Protein AF-A0A1Y4SXM2-F1 (afdb_monomer_lite)

Radius of gyration: 32.48 Å; chains: 1; bounding box: 96×64×82 Å

Sequence (480 aa):
MQIRKWLALLVSAALALSLLAGCGGGKALSQVILDLLDGQYANVAVEIDPDLEADLRQAVHEGETEEEIRAALEKILGSGVSFRLIGDGQQGDSAWNLILYPGNDPAAAARSAFTEWNKVFGSLPRDGQYSAGLAMLETENGYAILVQATVEQPGSRDDGPDDLVVKGTGFTYNVTKKTITVELDSKGMQELFFSNPDTKVEAARNNGFEDIIITLKTGTYSVNDTFKMPFKGTLQGESGATITLTGGSGLFAQIADDGTVENLNITVADTISNGSDSGKAGAVAGVNNGTISGCTVTIDTSGSVSATGDKRAGGIAGWNKTNTIEGTCTVTDVFIEAGASLNNATIHAGGIVGTNESGSVSGTCTVSNCKINAQSTGYGVAYVGGIAGFNYKGSVSGGKVEDGTTVSATCGADGIASAGGIVGYNSSLEGVDDSSIDNDTCTITATDGEPTKASDEIGGEGGDPGSGAFAGTKIGYQAR

pLDDT: mean 82.78, std 16.79, range [29.11, 98.56]

Foldseek 3Di:
DPPVVVVVVVVVVVVVVVVVPPPDPDDDLLVVLCVVPPPPAPQEAEDADVVVQVQLVVLVVQDPDPVSSVVSSCVVVNDFDDLQCQLVDAAFTKYKDKDDDFDDPSVVSSVVVCVVVCNRSVQHANQWHKYKYWYWDADPGGIIIMIMMGTNHHHDPPDDRDFPWDDWDQWIARPVQLEIERHADQCSLVQLQPNPTDPVCVVCLVVLNAAHEYEYEQYEYEYEEEREDAHQYEYEYDANYEYEYAEYQANYQHHALNYEYEQYEYEDAAEREDADQEFAHEHHYSEYNYEYENYEYEYDPHYAYEYEHLFATEHHYREYAAEEHEAEYEAELYEIEYEYADAARETAKEHHYREYHNYEYYHQYEYELYEIEYEEEHAYEWAWEPHYREYHQYEYENYEYEANYEIEFEYEAFHETAWEPHYREYEHPYDHYHYDYPPPHYHTWWDHPDTDDEDADEQEEEDDPGGDTAHYHHYRHYYD

Structure (mmCIF, N/CA/C/O backbone):
data_AF-A0A1Y4SXM2-F1
#
_entry.id   AF-A0A1Y4SXM2-F1
#
loop_
_atom_site.group_PDB
_atom_site.id
_atom_site.type_symbol
_atom_site.label_atom_id
_atom_site.label_alt_id
_atom_site.label_comp_id
_atom_site.label_asym_id
_atom_site.label_entity_id
_atom_site.label_seq_id
_atom_site.pdbx_PDB_ins_code
_atom_site.Cartn_x
_atom_site.Cartn_y
_atom_site.Cartn_z
_atom_site.occupancy
_atom_site.B_iso_or_equiv
_atom_site.auth_seq_id
_atom_site.auth_comp_id
_atom_site.auth_asym_id
_atom_site.auth_atom_id
_atom_site.pdbx_PDB_model_num
ATOM 1 N N . MET A 1 1 ? -63.900 48.560 42.996 1.00 44.72 1 MET A N 1
ATOM 2 C CA . MET A 1 1 ? -63.167 47.363 43.475 1.00 44.72 1 MET A CA 1
ATOM 3 C C . MET A 1 1 ? -63.408 46.116 42.596 1.00 44.72 1 MET A C 1
ATOM 5 O O . MET A 1 1 ? -63.382 45.010 43.113 1.00 44.72 1 MET A O 1
ATOM 9 N N . GLN A 1 2 ? -63.587 46.243 41.269 1.00 44.50 2 GLN A N 1
ATOM 10 C CA . GLN A 1 2 ? -63.871 45.078 40.398 1.00 44.50 2 GLN A CA 1
ATOM 11 C C . GLN A 1 2 ? -63.142 45.052 39.039 1.00 44.50 2 GLN A C 1
ATOM 13 O O . GLN A 1 2 ? -63.296 44.089 38.303 1.00 44.50 2 GLN A O 1
ATOM 18 N N . ILE A 1 3 ? -62.276 46.025 38.730 1.00 42.53 3 ILE A N 1
ATOM 19 C CA . ILE A 1 3 ? -61.480 46.015 37.480 1.00 42.53 3 ILE A CA 1
ATOM 20 C C . ILE A 1 3 ? -60.068 45.425 37.690 1.00 42.53 3 ILE A C 1
ATOM 22 O O . ILE A 1 3 ? -59.431 44.972 36.748 1.00 42.53 3 ILE A O 1
ATOM 26 N N . ARG A 1 4 ? -59.592 45.304 38.940 1.00 34.91 4 ARG A N 1
ATOM 27 C CA . ARG A 1 4 ? -58.258 44.744 39.249 1.00 34.91 4 ARG A CA 1
ATOM 28 C C . ARG A 1 4 ? -58.192 43.213 39.352 1.00 34.91 4 ARG A C 1
ATOM 30 O O . ARG A 1 4 ? -57.096 42.680 39.431 1.00 34.91 4 ARG A O 1
ATOM 37 N N . LYS A 1 5 ? -59.326 42.501 39.337 1.00 35.75 5 LYS A N 1
ATOM 38 C CA . LYS A 1 5 ? -59.340 41.024 39.401 1.00 35.75 5 LYS A CA 1
ATOM 39 C C . LYS A 1 5 ? -59.391 40.337 38.031 1.00 35.75 5 LYS A C 1
ATOM 41 O O . LYS A 1 5 ? -59.065 39.163 37.953 1.00 35.75 5 LYS A O 1
ATOM 46 N N . TRP A 1 6 ? -59.716 41.064 36.960 1.00 36.94 6 TRP A N 1
ATOM 47 C CA . TRP A 1 6 ? -59.786 40.494 35.608 1.00 36.94 6 TRP A CA 1
ATOM 48 C C . TRP A 1 6 ? -58.478 40.621 34.812 1.00 36.94 6 TRP A C 1
ATOM 50 O O . TRP A 1 6 ? -58.208 39.771 33.971 1.00 36.94 6 TRP A O 1
ATOM 60 N N . LEU A 1 7 ? -57.607 41.591 35.129 1.00 34.50 7 LEU A N 1
ATOM 61 C CA . LEU A 1 7 ? -56.276 41.675 34.502 1.00 34.50 7 LEU A CA 1
ATOM 62 C C . LEU A 1 7 ? -55.282 40.627 35.034 1.00 34.50 7 LEU A C 1
ATOM 64 O O . LEU A 1 7 ? -54.403 40.201 34.295 1.00 34.50 7 LEU A O 1
ATOM 68 N N . ALA A 1 8 ? -55.433 40.171 36.281 1.00 36.91 8 ALA A N 1
ATOM 69 C CA . ALA A 1 8 ? -54.560 39.141 36.851 1.00 36.91 8 ALA A CA 1
ATOM 70 C C . ALA A 1 8 ? -54.840 37.740 36.272 1.00 36.91 8 ALA A C 1
ATOM 72 O O . ALA A 1 8 ? -53.922 36.941 36.142 1.00 36.91 8 ALA A O 1
ATOM 73 N N . LEU A 1 9 ? -56.082 37.457 35.857 1.00 34.88 9 LEU A N 1
ATOM 74 C CA . LEU A 1 9 ? -56.449 36.147 35.310 1.00 34.88 9 LEU A CA 1
ATOM 75 C C . LEU A 1 9 ? -55.981 35.956 33.851 1.00 34.88 9 LEU A C 1
ATOM 77 O O . LEU A 1 9 ? -55.657 34.842 33.452 1.00 34.88 9 LEU A O 1
ATOM 81 N N . LEU A 1 10 ? -55.892 37.038 33.064 1.00 36.91 10 LEU A N 1
ATOM 82 C CA . LEU A 1 10 ? -55.410 36.985 31.675 1.00 36.91 10 LEU A CA 1
ATOM 83 C C . LEU A 1 10 ? -53.876 36.924 31.569 1.00 36.91 10 LEU A C 1
ATOM 85 O O . LEU A 1 10 ? -53.361 36.325 30.630 1.00 36.91 10 LEU A O 1
ATOM 89 N N . VAL A 1 11 ? -53.143 37.459 32.553 1.00 35.78 11 VAL A N 1
ATOM 90 C CA . VAL A 1 11 ? -51.671 37.350 32.605 1.00 35.78 11 VAL A CA 1
ATOM 91 C C . VAL A 1 11 ? -51.225 35.961 33.085 1.00 35.78 11 VAL A C 1
ATOM 93 O O . VAL A 1 11 ? -50.228 35.443 32.594 1.00 35.78 11 VAL A O 1
ATOM 96 N N . SER A 1 12 ? -52.001 35.289 33.943 1.00 35.66 12 SER A N 1
ATOM 97 C CA . SER A 1 12 ? -51.715 33.902 34.345 1.00 35.66 12 SER A CA 1
ATOM 98 C C . SER A 1 12 ? -52.057 32.868 33.264 1.00 35.66 12 SER A C 1
ATOM 100 O O . SER A 1 12 ? -51.370 31.856 33.166 1.00 35.66 12 SER A O 1
ATOM 102 N N . ALA A 1 13 ? -53.053 33.126 32.409 1.00 31.81 13 ALA A N 1
ATOM 103 C CA . ALA A 1 13 ? -53.347 32.250 31.271 1.00 31.81 13 ALA A CA 1
ATOM 104 C C . ALA A 1 13 ? -52.311 32.391 30.138 1.00 31.81 13 ALA A C 1
ATOM 106 O O . ALA A 1 13 ? -51.971 31.397 29.506 1.00 31.81 13 ALA A O 1
ATOM 107 N N . ALA A 1 14 ? -51.751 33.587 29.919 1.00 32.44 14 ALA A N 1
ATOM 108 C CA . ALA A 1 14 ? -50.679 33.787 28.941 1.00 32.44 14 ALA A CA 1
ATOM 109 C C . ALA A 1 14 ? -49.334 33.186 29.397 1.00 32.44 14 ALA A C 1
ATOM 111 O O . ALA A 1 14 ? -48.634 32.614 28.568 1.00 32.44 14 ALA A O 1
ATOM 112 N N . LEU A 1 15 ? -49.008 33.228 30.700 1.00 32.16 15 LEU A N 1
ATOM 113 C CA . LEU A 1 15 ? -47.792 32.589 31.229 1.00 32.16 15 LEU A CA 1
ATOM 114 C C . LEU A 1 15 ? -47.892 31.052 31.288 1.00 32.16 15 LEU A C 1
ATOM 116 O O . LEU A 1 15 ? -46.894 30.362 31.101 1.00 32.16 15 LEU A O 1
ATOM 120 N N . ALA A 1 16 ? -49.095 30.505 31.498 1.00 33.53 16 ALA A N 1
ATOM 121 C CA . ALA A 1 16 ? -49.326 29.058 31.457 1.00 33.53 16 ALA A CA 1
ATOM 122 C C . ALA A 1 16 ? -49.351 28.493 30.020 1.00 33.53 16 ALA A C 1
ATOM 124 O O . ALA A 1 16 ? -49.068 27.316 29.823 1.00 33.53 16 ALA A O 1
ATOM 125 N N . LEU A 1 17 ? -49.636 29.327 29.011 1.00 29.11 17 LEU A N 1
ATOM 126 C CA . LEU A 1 17 ? -49.551 28.956 27.591 1.00 29.11 17 LEU A CA 1
ATOM 127 C C . LEU A 1 17 ? -48.173 29.239 26.967 1.00 29.11 17 LEU A C 1
ATOM 129 O O . LEU A 1 17 ? -47.834 28.600 25.975 1.00 29.11 17 LEU A O 1
ATOM 133 N N . SER A 1 18 ? -47.340 30.110 27.554 1.00 34.72 18 SER A N 1
ATOM 134 C CA . SER A 1 18 ? -45.948 30.308 27.113 1.00 34.72 18 SER A CA 1
ATOM 135 C C . SER A 1 18 ? -44.967 29.255 27.645 1.00 34.72 18 SER A C 1
ATOM 137 O O . SER A 1 18 ? -43.877 29.132 27.102 1.00 34.72 18 SER A O 1
ATOM 139 N N . LEU A 1 19 ? -45.349 28.468 28.659 1.00 33.38 19 LEU A N 1
ATOM 140 C CA . LEU A 1 19 ? -44.590 27.292 29.126 1.00 33.38 19 LEU A CA 1
ATOM 141 C C . LEU A 1 19 ? -44.897 26.008 28.328 1.00 33.38 19 LEU A C 1
ATOM 143 O O . LEU A 1 19 ? -44.189 25.019 28.467 1.00 33.38 19 LEU A O 1
ATOM 147 N N . LEU A 1 20 ? -45.916 26.029 27.460 1.00 34.56 20 LEU A N 1
ATOM 148 C CA . LEU A 1 20 ? -46.309 24.912 26.582 1.00 34.56 20 LEU A CA 1
ATOM 149 C C . LEU A 1 20 ? -46.083 25.202 25.087 1.00 34.56 20 LEU A C 1
ATOM 151 O O . LEU A 1 20 ? -46.455 24.402 24.233 1.00 34.56 20 LEU A O 1
ATOM 155 N N . ALA A 1 21 ? -45.438 26.325 24.766 1.00 39.16 21 ALA A N 1
ATOM 156 C CA . ALA A 1 21 ? -45.078 26.714 23.406 1.00 39.16 21 ALA A CA 1
ATOM 157 C C . ALA A 1 21 ? -43.585 27.069 23.310 1.00 39.16 21 ALA A C 1
ATOM 159 O O . ALA A 1 21 ? -43.210 28.151 22.865 1.00 39.16 21 ALA A O 1
ATOM 160 N N . GLY A 1 22 ? -42.721 26.124 23.690 1.00 31.28 22 GLY A N 1
ATOM 161 C CA . GLY A 1 22 ? -41.358 26.046 23.163 1.00 31.28 22 GLY A CA 1
ATOM 162 C C . GLY A 1 22 ? -41.405 25.586 21.705 1.00 31.28 22 GLY A C 1
ATOM 163 O O . GLY A 1 22 ? -41.126 24.434 21.392 1.00 31.28 22 GLY A O 1
ATOM 164 N N . CYS A 1 23 ? -41.842 26.472 20.807 1.00 35.12 23 CYS A N 1
ATOM 165 C CA . CYS A 1 23 ? -41.799 26.258 19.366 1.00 35.12 23 CYS A CA 1
ATOM 166 C C . CYS A 1 23 ? -40.348 26.274 18.872 1.00 35.12 23 CYS A C 1
ATOM 168 O O . CYS A 1 23 ? -39.791 27.320 18.558 1.00 35.12 23 CYS A O 1
ATOM 170 N N . GLY A 1 24 ? -39.783 25.084 18.729 1.00 32.38 24 GLY A N 1
ATOM 171 C CA . GLY A 1 24 ? -38.658 24.781 17.859 1.00 32.38 24 GLY A CA 1
ATOM 172 C C . GLY A 1 24 ? -38.666 23.276 17.661 1.00 32.38 24 GLY A C 1
ATOM 173 O O . GLY A 1 24 ? -38.342 22.553 18.589 1.00 32.38 24 GLY A O 1
ATOM 174 N N . GLY A 1 25 ? -39.121 22.799 16.501 1.00 32.56 25 GLY A N 1
ATOM 175 C CA . GLY A 1 25 ? -39.310 21.376 16.184 1.00 32.56 25 GLY A CA 1
ATOM 176 C C . GLY A 1 25 ? -38.013 20.568 16.050 1.00 32.56 25 GLY A C 1
ATOM 177 O O . GLY A 1 25 ? -37.852 19.841 15.075 1.00 32.56 25 GLY A O 1
ATOM 178 N N . GLY A 1 26 ? -37.089 20.712 16.998 1.00 40.59 26 GLY A N 1
ATOM 179 C CA . GLY A 1 26 ? -35.996 19.785 17.255 1.00 40.59 26 GLY A CA 1
ATOM 180 C C . GLY A 1 26 ? -36.387 18.876 18.416 1.00 40.59 26 GLY A C 1
ATOM 181 O O . GLY A 1 26 ? -37.069 19.308 19.343 1.00 40.59 26 GLY A O 1
ATOM 182 N N . LYS A 1 27 ? -35.994 17.601 18.361 1.00 52.94 27 LYS A N 1
ATOM 183 C CA . LYS A 1 27 ? -36.105 16.697 19.513 1.00 52.94 27 LYS A CA 1
ATOM 184 C C . LYS A 1 27 ? -35.498 17.374 20.752 1.00 52.94 27 LYS A C 1
ATOM 186 O O . LYS A 1 27 ? -34.491 18.071 20.618 1.00 52.94 27 LYS A O 1
ATOM 191 N N . ALA A 1 28 ? -36.095 17.171 21.931 1.00 64.06 28 ALA A N 1
ATOM 192 C CA . ALA A 1 28 ? -35.479 17.601 23.185 1.00 64.06 28 ALA A CA 1
ATOM 193 C C . ALA A 1 28 ? -34.039 17.072 23.227 1.00 64.06 28 ALA A C 1
ATOM 195 O O . ALA A 1 28 ? -33.775 15.954 22.806 1.00 64.06 28 ALA A O 1
ATOM 196 N N . LEU A 1 29 ? -33.082 17.878 23.658 1.00 62.16 29 LEU A N 1
ATOM 197 C CA . LEU A 1 29 ? -31.671 17.523 23.538 1.00 62.16 29 LEU A CA 1
ATOM 198 C C . LEU A 1 29 ? -31.281 16.278 24.349 1.00 62.16 29 LEU A C 1
ATOM 200 O O . LEU A 1 29 ? -30.456 15.479 23.913 1.00 62.16 29 LEU A O 1
ATOM 204 N N . SER A 1 30 ? -31.944 16.080 25.484 1.00 62.81 30 SER A N 1
ATOM 205 C CA . SER A 1 30 ? -31.915 14.841 26.256 1.00 62.81 30 SER A CA 1
ATOM 206 C C . SER A 1 30 ? -32.311 13.630 25.398 1.00 62.81 30 SER A C 1
ATOM 208 O O . SER A 1 30 ? -31.645 12.602 25.448 1.00 62.81 30 SER A O 1
ATOM 210 N N . GLN A 1 31 ? -33.285 13.782 24.497 1.00 67.62 31 GLN A N 1
ATOM 211 C CA . GLN A 1 31 ? -33.661 12.761 23.517 1.00 67.62 31 GLN A CA 1
ATOM 212 C C . GLN A 1 31 ? -32.542 12.458 22.509 1.00 67.62 31 GLN A C 1
ATOM 214 O O . GLN A 1 31 ? -32.462 11.337 22.037 1.00 67.62 31 GLN A O 1
ATOM 219 N N . VAL A 1 32 ? -31.664 13.412 22.175 1.00 67.44 32 VAL A N 1
ATOM 220 C CA . VAL A 1 32 ? -30.507 13.146 21.293 1.00 67.44 32 VAL A CA 1
ATOM 221 C C . VAL A 1 32 ? -29.488 12.252 21.996 1.00 67.44 32 VAL A C 1
ATOM 223 O O . VAL A 1 32 ? -28.950 11.341 21.379 1.00 67.44 32 VAL A O 1
ATOM 226 N N . ILE A 1 33 ? -29.231 12.495 23.283 1.00 68.19 33 ILE A N 1
ATOM 227 C CA . ILE A 1 33 ? -28.362 11.638 24.101 1.00 68.19 33 ILE A CA 1
ATOM 228 C C . ILE A 1 33 ? -29.003 10.259 24.286 1.00 68.19 33 ILE A C 1
ATOM 230 O O . ILE A 1 33 ? -28.322 9.248 24.132 1.00 68.19 33 ILE A O 1
ATOM 234 N N . LEU A 1 34 ? -30.310 10.221 24.559 1.00 73.06 34 LEU A N 1
ATOM 235 C CA . LEU A 1 34 ? -31.063 8.979 24.673 1.00 73.06 34 LEU A CA 1
ATOM 236 C C . LEU A 1 34 ? -31.009 8.185 23.366 1.00 73.06 34 LEU A C 1
ATOM 238 O O . LEU A 1 34 ? -30.629 7.031 23.403 1.00 73.06 34 LEU A O 1
ATOM 242 N N . ASP A 1 35 ? -31.260 8.798 22.209 1.00 72.94 35 ASP A N 1
ATOM 243 C CA . ASP A 1 35 ? -31.181 8.127 20.904 1.00 72.94 35 ASP A CA 1
ATOM 244 C C . ASP A 1 35 ? -29.766 7.581 20.589 1.00 72.94 35 ASP A C 1
ATOM 246 O O . ASP A 1 35 ? -29.628 6.667 19.779 1.00 72.94 35 ASP A O 1
ATOM 250 N N . LEU A 1 36 ? -28.706 8.146 21.187 1.00 67.50 36 LEU A N 1
ATOM 251 C CA . LEU A 1 36 ? -27.325 7.663 21.035 1.00 67.50 36 LEU A CA 1
ATOM 252 C C . LEU A 1 36 ? -26.998 6.474 21.951 1.00 67.50 36 LEU A C 1
ATOM 254 O O . LEU A 1 36 ? -26.123 5.676 21.613 1.00 67.50 36 LEU A O 1
ATOM 258 N N . LEU A 1 37 ? -27.642 6.386 23.117 1.00 69.94 37 LEU A N 1
ATOM 259 C CA . LEU A 1 37 ? -27.385 5.359 24.134 1.00 69.94 37 LEU A CA 1
ATOM 260 C C . LEU A 1 37 ? -28.415 4.223 24.113 1.00 69.94 37 LEU A C 1
ATOM 262 O O . LEU A 1 37 ? -28.087 3.093 24.475 1.00 69.94 37 LEU A O 1
ATOM 266 N N . ASP A 1 38 ? -29.644 4.510 23.697 1.00 72.69 38 ASP A N 1
ATOM 267 C CA . ASP A 1 38 ? -30.746 3.560 23.657 1.00 72.69 38 ASP A CA 1
ATOM 268 C C . ASP A 1 38 ? -30.446 2.436 22.660 1.00 72.69 38 ASP A C 1
ATOM 270 O O . ASP A 1 38 ? -30.023 2.658 21.523 1.00 72.69 38 ASP A O 1
ATOM 274 N N . GLY A 1 39 ? -30.595 1.196 23.121 1.00 67.00 39 GLY A N 1
ATOM 275 C CA . GLY A 1 39 ? -30.244 -0.006 22.365 1.00 67.00 39 GLY A CA 1
ATOM 276 C C . GLY A 1 39 ? -28.745 -0.212 22.092 1.00 67.00 39 GLY A C 1
ATOM 277 O O . GLY A 1 39 ? -28.385 -1.229 21.496 1.00 67.00 39 GLY A O 1
ATOM 278 N N . GLN A 1 40 ? -27.859 0.694 22.530 1.00 73.44 40 GLN A N 1
ATOM 279 C CA . GLN A 1 40 ? -26.410 0.567 22.331 1.00 73.44 40 GLN A CA 1
ATOM 280 C C . GLN A 1 40 ? -25.800 -0.524 23.227 1.00 73.44 40 GLN A C 1
ATOM 282 O O . GLN A 1 40 ? -24.853 -1.198 22.813 1.00 73.44 40 GLN A O 1
ATOM 287 N N . TYR A 1 41 ? -26.358 -0.732 24.425 1.00 79.25 41 TYR A N 1
ATOM 288 C CA . TYR A 1 41 ? -25.928 -1.765 25.370 1.00 79.25 41 TYR A CA 1
ATOM 289 C C . TYR A 1 41 ? -27.122 -2.627 25.780 1.00 79.25 41 TYR A C 1
ATOM 291 O O . TYR A 1 41 ? -28.121 -2.124 26.282 1.00 79.25 41 TYR A O 1
ATOM 299 N N . ALA A 1 42 ? -27.020 -3.943 25.585 1.00 78.38 42 ALA A N 1
ATOM 300 C CA . ALA A 1 42 ? -28.123 -4.869 25.864 1.00 78.38 42 ALA A CA 1
ATOM 301 C C . ALA A 1 42 ? -28.471 -4.985 27.363 1.00 78.38 42 ALA A C 1
ATOM 303 O O . ALA A 1 42 ? -29.556 -5.444 27.706 1.00 78.38 42 ALA A O 1
ATOM 304 N N . ASN A 1 43 ? -27.540 -4.598 28.235 1.00 84.81 43 ASN A N 1
ATOM 305 C CA . ASN A 1 43 ? -27.606 -4.704 29.690 1.00 84.81 43 ASN A CA 1
ATOM 306 C C . ASN A 1 43 ? -27.818 -3.356 30.404 1.00 84.81 43 ASN A C 1
ATOM 308 O O . ASN A 1 43 ? -27.822 -3.332 31.634 1.00 84.81 43 ASN A O 1
ATOM 312 N N . VAL A 1 44 ? -27.987 -2.249 29.668 1.00 89.25 44 VAL A N 1
ATOM 313 C CA . VAL A 1 44 ? -28.213 -0.915 30.246 1.00 89.25 44 VAL A CA 1
ATOM 314 C C . VAL A 1 44 ? -29.522 -0.343 29.717 1.00 89.25 44 VAL A C 1
ATOM 316 O O . VAL A 1 44 ? -29.650 -0.080 28.523 1.00 89.25 44 VAL A O 1
ATOM 319 N N . ALA A 1 45 ? -30.488 -0.130 30.606 1.00 89.69 45 ALA A N 1
ATOM 320 C CA . ALA A 1 45 ? -31.709 0.602 30.296 1.00 89.69 45 ALA A CA 1
ATOM 321 C C . ALA A 1 45 ? -31.481 2.090 30.571 1.00 89.69 45 ALA A C 1
ATOM 323 O O . ALA A 1 45 ? -31.163 2.464 31.698 1.00 89.69 45 ALA A O 1
ATOM 324 N N . VAL A 1 46 ? -31.619 2.931 29.548 1.00 88.31 46 VAL A N 1
ATOM 325 C CA . VAL A 1 46 ? -31.382 4.375 29.657 1.00 88.31 46 VAL A CA 1
ATOM 326 C C . VAL A 1 46 ? -32.700 5.116 29.486 1.00 88.31 46 VAL A C 1
ATOM 328 O O . VAL A 1 46 ? -33.455 4.819 28.563 1.00 88.31 46 VAL A O 1
ATOM 331 N N . GLU A 1 47 ? -32.970 6.092 30.348 1.00 89.81 47 GLU A N 1
ATOM 332 C CA . GLU A 1 47 ? -34.157 6.939 30.253 1.00 89.81 47 GLU A CA 1
ATOM 333 C C . GLU A 1 47 ? -33.878 8.389 30.657 1.00 89.81 47 GLU A C 1
ATOM 335 O O . GLU A 1 47 ? -32.875 8.702 31.300 1.00 89.81 47 GLU A O 1
ATOM 340 N N . ILE A 1 48 ? -34.765 9.298 30.245 1.00 88.75 48 ILE A N 1
ATOM 341 C CA . ILE A 1 48 ? -34.744 10.677 30.740 1.00 88.75 48 ILE A CA 1
ATOM 342 C C . ILE A 1 48 ? -35.457 10.707 32.081 1.00 88.75 48 ILE A C 1
ATOM 344 O O . ILE A 1 48 ? -36.616 10.304 32.157 1.00 88.75 48 ILE A O 1
ATOM 348 N N . ASP A 1 49 ? -34.774 11.225 33.098 1.00 90.62 49 ASP A N 1
ATOM 349 C CA . ASP A 1 49 ? -35.251 11.251 34.476 1.00 90.62 49 ASP A CA 1
ATOM 350 C C . ASP A 1 49 ? -35.573 12.700 34.903 1.00 90.62 49 ASP A C 1
ATOM 352 O O . ASP A 1 49 ? -34.662 13.511 35.114 1.00 90.62 49 ASP A O 1
ATOM 356 N N . PRO A 1 50 ? -36.868 13.065 35.007 1.00 88.81 50 PRO A N 1
ATOM 357 C CA . PRO A 1 50 ? -37.288 14.401 35.423 1.00 88.81 50 PRO A CA 1
ATOM 358 C C . PRO A 1 50 ? -36.914 14.750 36.867 1.00 88.81 50 PRO A C 1
ATOM 360 O O . PRO A 1 50 ? -36.717 15.930 37.165 1.00 88.81 50 PRO A O 1
ATOM 363 N N . ASP A 1 51 ? -36.831 13.756 37.753 1.00 92.94 51 ASP A N 1
ATOM 364 C CA . ASP A 1 51 ? -36.471 13.975 39.153 1.00 92.94 51 ASP A CA 1
ATOM 365 C C . ASP A 1 51 ? -34.968 14.279 39.244 1.00 92.94 51 ASP A C 1
ATOM 367 O O . ASP A 1 51 ? -34.569 15.260 39.874 1.00 92.94 51 ASP A O 1
ATOM 371 N N . LEU A 1 52 ? -34.145 13.559 38.473 1.00 93.56 52 LEU A N 1
ATOM 372 C CA . LEU A 1 52 ? -32.717 13.857 38.334 1.00 93.56 52 LEU A CA 1
ATOM 373 C C . LEU A 1 52 ? -32.459 15.246 37.718 1.00 93.56 52 LEU A C 1
ATOM 375 O O . LEU A 1 52 ? -31.495 15.928 38.076 1.00 93.56 52 LEU A O 1
ATOM 379 N N . GLU A 1 53 ? -33.315 15.705 36.798 1.00 93.19 53 GLU A N 1
ATOM 380 C CA . GLU A 1 53 ? -33.234 17.071 36.265 1.00 93.19 53 GLU A CA 1
ATOM 381 C C . GLU A 1 53 ? -33.578 18.123 37.325 1.00 93.19 53 GLU A C 1
ATOM 383 O O . GLU A 1 53 ? -32.932 19.176 37.380 1.00 93.19 53 GLU A O 1
ATOM 388 N N . ALA A 1 54 ? -34.564 17.853 38.183 1.00 92.62 54 ALA A N 1
ATOM 389 C CA . ALA A 1 54 ? -34.895 18.729 39.301 1.00 92.62 54 ALA A CA 1
ATOM 390 C C . ALA A 1 54 ? -33.724 18.836 40.292 1.00 92.62 54 ALA A C 1
ATOM 392 O O . ALA A 1 54 ? -33.372 19.950 40.694 1.00 92.62 54 ALA A O 1
ATOM 393 N N . ASP A 1 55 ? -33.069 17.716 40.595 1.00 94.88 55 ASP A N 1
ATOM 394 C CA . ASP A 1 55 ? -31.889 17.659 41.460 1.00 94.88 55 ASP A CA 1
ATOM 395 C C . ASP A 1 55 ? -30.698 18.416 40.858 1.00 94.88 55 ASP A C 1
ATOM 397 O O . ASP A 1 55 ? -30.060 19.230 41.533 1.00 94.88 55 ASP A O 1
ATOM 401 N N . LEU A 1 56 ? -30.437 18.235 39.558 1.00 94.38 56 LEU A N 1
ATOM 402 C CA . LEU A 1 56 ? -29.403 18.986 38.842 1.00 94.38 56 LEU A CA 1
ATOM 403 C C . LEU A 1 56 ? -29.683 20.491 38.862 1.00 94.38 56 LEU A C 1
ATOM 405 O O . LEU A 1 56 ? -28.783 21.297 39.100 1.00 94.38 56 LEU A O 1
ATOM 409 N N . ARG A 1 57 ? -30.938 20.883 38.635 1.00 94.69 57 ARG A N 1
ATOM 410 C CA . ARG A 1 57 ? -31.363 22.285 38.677 1.00 94.69 57 ARG A CA 1
ATOM 411 C C . ARG A 1 57 ? -31.190 22.887 40.063 1.00 94.69 57 ARG A C 1
ATOM 413 O O . ARG A 1 57 ? -30.767 24.038 40.160 1.00 94.69 57 ARG A O 1
ATOM 420 N N . GLN A 1 58 ? -31.487 22.130 41.115 1.00 93.94 58 GLN A N 1
ATOM 421 C CA . GLN A 1 58 ? -31.240 22.563 42.482 1.00 93.94 58 GLN A CA 1
ATOM 422 C C . GLN A 1 58 ? -29.738 22.732 42.746 1.00 93.94 58 GLN A C 1
ATOM 424 O O . GLN A 1 58 ? -29.333 23.776 43.250 1.00 93.94 58 GLN A O 1
ATOM 429 N N . ALA A 1 59 ? -28.901 21.773 42.346 1.00 93.88 59 ALA A N 1
ATOM 430 C CA . ALA A 1 59 ? -27.456 21.851 42.551 1.00 93.88 59 ALA A CA 1
ATOM 431 C C . ALA A 1 59 ? -26.802 23.029 41.810 1.00 93.88 59 ALA A C 1
ATOM 433 O O . ALA A 1 59 ? -25.970 23.730 42.380 1.00 93.88 59 ALA A O 1
ATOM 434 N N . VAL A 1 60 ? -27.222 23.296 40.568 1.00 93.31 60 VAL A N 1
ATOM 435 C CA . VAL A 1 60 ? -26.778 24.468 39.790 1.00 93.31 60 VAL A CA 1
ATOM 436 C C . VAL A 1 60 ? -27.265 25.783 40.406 1.00 93.31 60 VAL A C 1
ATOM 438 O O . VAL A 1 60 ? -26.627 26.814 40.238 1.00 93.31 60 VAL A O 1
ATOM 441 N N . HIS A 1 61 ? -28.385 25.779 41.133 1.00 91.56 61 HIS A N 1
ATOM 442 C CA . HIS A 1 61 ? -28.844 26.963 41.860 1.00 91.56 61 HIS A CA 1
ATOM 443 C C . HIS A 1 61 ? -28.065 27.205 43.162 1.00 91.56 61 HIS A C 1
ATOM 445 O O . HIS A 1 61 ? -27.919 28.350 43.585 1.00 91.56 61 HIS A O 1
ATOM 451 N N . GLU A 1 62 ? -27.592 26.138 43.809 1.00 88.81 62 GLU A N 1
ATOM 452 C CA . GLU A 1 62 ? -26.854 26.197 45.076 1.00 88.81 62 GLU A CA 1
ATOM 453 C C . GLU A 1 62 ? -25.347 26.466 44.901 1.00 88.81 62 GLU A C 1
ATOM 455 O O . GLU A 1 62 ? -24.708 26.891 45.865 1.00 88.81 62 GLU A O 1
ATOM 460 N N . GLY A 1 63 ? -24.782 26.242 43.709 1.00 86.50 63 GLY A N 1
ATOM 461 C CA . GLY A 1 63 ? -23.353 26.405 43.426 1.00 86.50 63 GLY A CA 1
ATOM 462 C C . GLY A 1 63 ? -23.067 27.196 42.151 1.00 86.50 63 GLY A C 1
ATOM 463 O O . GLY A 1 63 ? -23.715 26.996 41.128 1.00 86.50 63 GLY A O 1
ATOM 464 N N . GLU A 1 64 ? -22.061 28.071 42.198 1.00 79.75 64 GLU A N 1
ATOM 465 C CA . GLU A 1 64 ? -21.631 28.878 41.046 1.00 79.75 64 GLU A CA 1
ATOM 466 C C . GLU A 1 64 ? -20.437 28.238 40.313 1.00 79.75 64 GLU A C 1
ATOM 468 O O . GLU A 1 64 ? -20.209 28.501 39.130 1.00 79.75 64 GLU A O 1
ATOM 473 N N . THR A 1 65 ? -19.678 27.382 41.004 1.00 88.50 65 THR A N 1
ATOM 474 C CA . THR A 1 65 ? -18.495 26.672 40.485 1.00 88.50 65 THR A CA 1
ATOM 475 C C . THR A 1 65 ? -18.740 25.171 40.315 1.00 88.50 65 THR A C 1
ATOM 477 O O . THR A 1 65 ? -19.653 24.606 40.915 1.00 88.50 65 THR A O 1
ATOM 480 N N . GLU A 1 66 ? -17.911 24.490 39.514 1.00 87.75 66 GLU A N 1
ATOM 481 C CA . GLU A 1 66 ? -18.020 23.035 39.326 1.00 87.75 66 GLU A CA 1
ATOM 482 C C . GLU A 1 66 ? -17.930 22.283 40.659 1.00 87.75 66 GLU A C 1
ATOM 484 O O . GLU A 1 66 ? -18.716 21.371 40.917 1.00 87.75 66 GLU A O 1
ATOM 489 N N . GLU A 1 67 ? -16.994 22.680 41.517 1.00 89.12 67 GLU A N 1
ATOM 490 C CA . GLU A 1 67 ? -16.779 22.075 42.826 1.00 89.12 67 GLU A CA 1
ATOM 491 C C . GLU A 1 67 ? -18.001 22.236 43.739 1.00 89.12 67 GLU A C 1
ATOM 493 O O . GLU A 1 67 ? -18.389 21.283 44.416 1.00 89.12 67 GLU A O 1
ATOM 498 N N . GLU A 1 68 ? -18.642 23.406 43.733 1.00 91.38 68 GLU A N 1
ATOM 499 C CA . GLU A 1 68 ? -19.851 23.664 44.523 1.00 91.38 68 GLU A CA 1
ATOM 500 C C . GLU A 1 68 ? -21.056 22.882 43.997 1.00 91.38 68 GLU A C 1
ATOM 502 O O . GLU A 1 68 ? -21.782 22.279 44.788 1.00 91.38 68 GLU A O 1
ATOM 507 N N . ILE A 1 69 ? -21.240 22.821 42.674 1.00 92.19 69 ILE A N 1
ATOM 508 C CA . ILE A 1 69 ? -22.327 22.050 42.053 1.00 92.19 69 ILE A CA 1
ATOM 509 C C . ILE A 1 69 ? -22.151 20.559 42.361 1.00 92.19 69 ILE A C 1
ATOM 511 O O . ILE A 1 69 ? -23.110 19.883 42.731 1.00 92.19 69 ILE A O 1
ATOM 515 N N . ARG A 1 70 ? -20.924 20.030 42.261 1.00 91.56 70 ARG A N 1
ATOM 516 C CA . ARG A 1 70 ? -20.628 18.636 42.629 1.00 91.56 70 ARG A CA 1
ATOM 517 C C . ARG A 1 70 ? -20.895 18.369 44.107 1.00 91.56 70 ARG A C 1
ATOM 519 O O . ARG A 1 70 ? -21.484 17.338 44.417 1.00 91.56 70 ARG A O 1
ATOM 526 N N . ALA A 1 71 ? -20.514 19.282 45.000 1.00 89.75 71 ALA A N 1
ATOM 527 C CA . ALA A 1 71 ? -20.784 19.146 46.431 1.00 89.75 71 ALA A CA 1
ATOM 528 C C . ALA A 1 71 ? -22.293 19.173 46.746 1.00 89.75 71 ALA A C 1
ATOM 530 O O . ALA A 1 71 ? -22.762 18.421 47.602 1.00 89.75 71 ALA A O 1
ATOM 531 N N . ALA A 1 72 ? -23.068 20.003 46.039 1.00 92.31 72 ALA A N 1
ATOM 532 C CA . ALA A 1 72 ? -24.524 20.029 46.157 1.00 92.31 72 ALA A CA 1
ATOM 533 C C . ALA A 1 72 ? -25.156 18.721 45.649 1.00 92.31 72 ALA A C 1
ATOM 535 O O . ALA A 1 72 ? -25.976 18.129 46.351 1.00 92.31 72 ALA A O 1
ATOM 536 N N . LEU A 1 73 ? -24.718 18.209 44.492 1.00 92.56 73 LEU A N 1
ATOM 537 C CA . LEU A 1 73 ? -25.159 16.906 43.976 1.00 92.56 73 LEU A CA 1
ATOM 538 C C . LEU A 1 73 ? -24.805 15.756 44.921 1.00 92.56 73 LEU A C 1
ATOM 540 O O . LEU A 1 73 ? -25.642 14.893 45.150 1.00 92.56 73 LEU A O 1
ATOM 544 N N . GLU A 1 74 ? -23.616 15.748 45.523 1.00 90.62 74 GLU A N 1
ATOM 545 C CA . GLU A 1 74 ? -23.225 14.717 46.494 1.00 90.62 74 GLU A CA 1
ATOM 546 C C . GLU A 1 74 ? -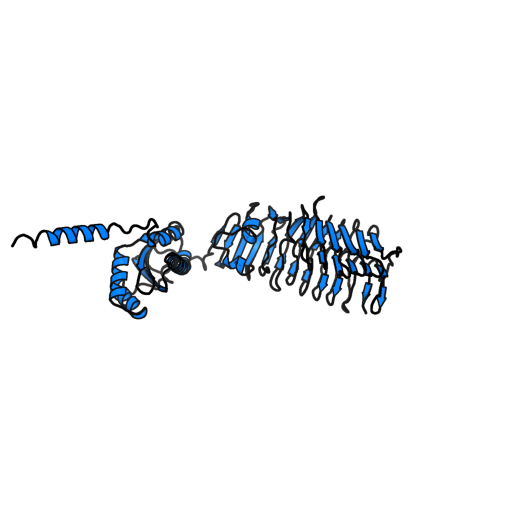24.131 14.717 47.735 1.00 90.62 74 GLU A C 1
ATOM 548 O O . GLU A 1 74 ? -24.427 13.664 48.296 1.00 90.62 74 GLU A O 1
ATOM 553 N N . LYS A 1 75 ? -24.636 15.884 48.147 1.00 90.31 75 LYS A N 1
ATOM 554 C CA . LYS A 1 75 ? -25.600 15.995 49.248 1.00 90.31 75 LYS A CA 1
ATOM 555 C C . LYS A 1 75 ? -26.998 15.494 48.867 1.00 90.31 75 LYS A C 1
ATOM 557 O O . LYS A 1 75 ? -27.700 14.986 49.741 1.00 90.31 75 LYS A O 1
ATOM 562 N N . ILE A 1 76 ? -27.403 15.672 47.608 1.00 91.75 76 ILE A N 1
ATOM 563 C CA . ILE A 1 76 ? -28.730 15.294 47.098 1.00 91.75 76 ILE A CA 1
ATOM 564 C C . ILE A 1 76 ? -28.770 13.801 46.741 1.00 91.75 76 ILE A C 1
ATOM 566 O O . ILE A 1 76 ? -29.614 13.067 47.245 1.00 91.75 76 ILE A O 1
ATOM 570 N N . LEU A 1 77 ? -27.815 13.349 45.927 1.00 88.69 77 LEU A N 1
ATOM 571 C CA . LEU A 1 77 ? -27.747 11.994 45.370 1.00 88.69 77 LEU A CA 1
ATOM 572 C C . LEU A 1 77 ? -26.945 11.022 46.246 1.00 88.69 77 LEU A C 1
ATOM 574 O O . LEU A 1 77 ? -27.033 9.808 46.073 1.00 88.69 77 LEU A O 1
ATOM 578 N N . GLY A 1 78 ? -26.160 11.545 47.190 1.00 84.62 78 GLY A N 1
ATOM 579 C CA . GLY A 1 78 ? -25.275 10.766 48.048 1.00 84.62 78 GLY A CA 1
ATOM 580 C C . GLY A 1 78 ? -23.885 10.520 47.448 1.00 84.62 78 GLY A C 1
ATOM 581 O O . GLY A 1 78 ? -23.627 10.710 46.253 1.00 84.62 78 GLY A O 1
ATOM 582 N N . SER A 1 79 ? -22.975 10.050 48.306 1.00 69.69 79 SER A N 1
ATOM 583 C CA . SER A 1 79 ? -21.649 9.557 47.925 1.00 69.69 79 SER A CA 1
ATOM 584 C C . SER A 1 79 ? -21.781 8.128 47.381 1.00 69.69 79 SER A C 1
ATOM 586 O O . SER A 1 79 ? -21.606 7.152 48.115 1.00 69.69 79 SER A O 1
ATOM 588 N N . GLY A 1 80 ? -22.189 8.007 46.119 1.00 65.12 80 GLY A N 1
ATOM 589 C CA . GLY A 1 80 ? -22.257 6.726 45.418 1.00 65.12 80 GLY A CA 1
ATOM 590 C C . GLY A 1 80 ? -20.882 6.078 45.216 1.00 65.12 80 GLY A C 1
ATOM 591 O O . GLY A 1 80 ? -19.841 6.624 45.598 1.00 65.12 80 GLY A O 1
ATOM 592 N N . VAL A 1 81 ? -20.855 4.914 44.565 1.00 74.44 81 VAL A N 1
ATOM 593 C CA . VAL A 1 81 ? -19.591 4.373 44.044 1.00 74.44 81 VAL A CA 1
ATOM 594 C C . VAL A 1 81 ? -19.066 5.290 42.935 1.00 74.44 81 VAL A C 1
ATOM 596 O O . VAL A 1 81 ? -19.804 6.076 42.340 1.00 74.44 81 VAL A O 1
ATOM 599 N N . SER A 1 82 ? -17.766 5.227 42.643 1.00 83.00 82 SER A N 1
ATOM 600 C CA . SER A 1 82 ? -17.226 5.976 41.504 1.00 83.00 82 SER A CA 1
ATOM 601 C C . SER A 1 82 ? -17.947 5.543 40.231 1.00 83.00 82 SER A C 1
ATOM 603 O O . SER A 1 82 ? -18.030 4.348 39.959 1.00 83.00 82 SER A O 1
ATOM 605 N N . PHE A 1 83 ? -18.402 6.494 39.411 1.00 85.38 83 PHE A N 1
ATOM 606 C CA . PHE A 1 83 ? -19.062 6.185 38.137 1.00 85.38 83 PHE A CA 1
ATOM 607 C C . PHE A 1 83 ? -18.205 5.286 37.243 1.00 85.38 83 PHE A C 1
ATOM 609 O O . PHE A 1 83 ? -18.718 4.401 36.578 1.00 85.38 83 PHE A O 1
ATOM 616 N N . ARG A 1 84 ? -16.874 5.415 37.310 1.00 83.00 84 ARG A N 1
ATOM 617 C CA . ARG A 1 84 ? -15.936 4.547 36.575 1.00 83.00 84 ARG A CA 1
ATOM 618 C C . ARG A 1 84 ? -15.861 3.110 37.101 1.00 83.00 84 ARG A C 1
ATOM 620 O O . ARG A 1 84 ? -15.289 2.260 36.434 1.00 83.00 84 ARG A O 1
ATOM 627 N N . LEU A 1 85 ? -16.378 2.861 38.300 1.00 84.06 85 LEU A N 1
ATOM 628 C CA . LEU A 1 85 ? -16.347 1.579 39.003 1.00 84.06 85 LEU A CA 1
ATOM 629 C C . LEU A 1 85 ? -17.751 0.998 39.210 1.00 84.06 85 LEU A C 1
ATOM 631 O O . LEU A 1 85 ? -17.892 0.023 39.934 1.00 84.06 85 LEU A O 1
ATOM 635 N N . ILE A 1 86 ? -18.792 1.548 38.576 1.00 88.88 86 ILE A N 1
ATOM 636 C CA . ILE A 1 86 ? -20.168 1.057 38.752 1.00 88.88 86 ILE A CA 1
ATOM 637 C C . ILE A 1 86 ? -20.336 -0.415 38.328 1.00 88.88 86 ILE A C 1
ATOM 639 O O . ILE A 1 86 ? -21.154 -1.130 38.895 1.00 88.88 86 ILE A O 1
ATOM 643 N N . GLY A 1 87 ? -19.495 -0.916 37.415 1.00 83.38 87 GLY A N 1
ATOM 644 C CA . GLY A 1 87 ? -19.447 -2.340 37.058 1.00 83.38 87 GLY A CA 1
ATOM 645 C C . GLY A 1 87 ? -18.965 -3.275 38.179 1.00 83.38 87 GLY A C 1
ATOM 646 O O . GLY A 1 87 ? -19.204 -4.472 38.087 1.00 83.38 87 GLY A O 1
ATOM 647 N N . ASP A 1 88 ? -18.317 -2.746 39.226 1.00 83.50 88 ASP A N 1
ATOM 648 C CA . ASP A 1 88 ? -17.944 -3.474 40.455 1.00 83.50 88 ASP A CA 1
ATOM 649 C C . ASP A 1 88 ? -18.994 -3.382 41.566 1.00 83.50 88 ASP A C 1
ATOM 651 O O . ASP A 1 88 ? -18.834 -3.990 42.630 1.00 83.50 88 ASP A O 1
ATOM 655 N N . GLY A 1 89 ? -20.026 -2.566 41.351 1.00 84.88 89 GLY A N 1
ATOM 656 C CA . GLY A 1 89 ? -21.045 -2.296 42.348 1.00 84.88 89 GLY A CA 1
ATOM 657 C C . GLY A 1 89 ? -21.856 -3.540 42.692 1.00 84.88 89 GLY A C 1
ATOM 658 O O . GLY A 1 89 ? -22.019 -4.462 41.892 1.00 84.88 89 GLY A O 1
ATOM 659 N N . GLN A 1 90 ? -22.377 -3.561 43.911 1.00 88.56 90 GLN A N 1
ATOM 660 C CA . GLN A 1 90 ? -23.395 -4.509 44.340 1.00 88.56 90 GLN A CA 1
ATOM 661 C C . GLN A 1 90 ? -24.780 -4.030 43.905 1.00 88.56 90 GLN A C 1
ATOM 663 O O . GLN A 1 90 ? -24.977 -2.864 43.577 1.00 88.56 90 GLN A O 1
ATOM 668 N N . GLN A 1 91 ? -25.763 -4.931 43.928 1.00 92.56 91 GLN A N 1
ATOM 669 C CA . GLN A 1 91 ? -27.151 -4.563 43.658 1.00 92.56 91 GLN A CA 1
ATOM 670 C C . GLN A 1 91 ? -27.603 -3.392 44.549 1.00 92.56 91 GLN A C 1
ATOM 672 O O . GLN A 1 91 ? -27.485 -3.460 45.773 1.00 92.56 91 GLN A O 1
ATOM 677 N N . GLY A 1 92 ? -28.160 -2.354 43.928 1.00 89.62 92 GLY A N 1
ATOM 678 C CA . GLY A 1 92 ? -28.604 -1.123 44.578 1.00 89.62 92 GLY A CA 1
ATOM 679 C C . GLY A 1 92 ? -27.524 -0.047 44.717 1.00 89.62 92 GLY A C 1
ATOM 680 O O . GLY A 1 92 ? -27.857 1.074 45.102 1.00 89.62 92 GLY A O 1
ATOM 681 N N . ASP A 1 93 ? -26.262 -0.340 44.384 1.00 91.44 93 ASP A N 1
ATOM 682 C CA . ASP A 1 93 ? -25.239 0.699 44.294 1.00 91.44 93 ASP A CA 1
ATOM 683 C C . ASP A 1 93 ? -25.594 1.663 43.164 1.00 91.44 93 ASP A C 1
ATOM 685 O O . ASP A 1 93 ? -25.987 1.253 42.068 1.00 91.44 93 ASP A O 1
ATOM 689 N N . SER A 1 94 ? -25.423 2.954 43.433 1.00 91.94 94 SER A N 1
ATOM 690 C CA . SER A 1 94 ? -25.590 4.007 42.440 1.00 91.94 94 SER A CA 1
ATOM 691 C C . SER A 1 94 ? -24.304 4.803 42.278 1.00 91.94 94 SER A C 1
ATOM 693 O O . SER A 1 94 ? -23.487 4.916 43.197 1.00 91.94 94 SER A O 1
ATOM 695 N N . ALA A 1 95 ? -24.120 5.353 41.086 1.00 93.19 95 ALA A N 1
ATOM 696 C CA . ALA A 1 95 ? -23.043 6.268 40.770 1.00 93.19 95 ALA A CA 1
ATOM 697 C C . ALA A 1 95 ? -23.529 7.335 39.804 1.00 93.19 95 ALA A C 1
ATOM 699 O O . ALA A 1 95 ? -24.398 7.081 38.976 1.00 93.19 95 ALA A O 1
ATOM 700 N N . TRP A 1 96 ? -22.924 8.514 39.854 1.00 94.25 96 TRP A N 1
ATOM 701 C CA . TRP A 1 96 ? -23.310 9.612 38.981 1.00 94.25 96 TRP A CA 1
ATOM 702 C C . TRP A 1 96 ? -22.100 10.332 38.396 1.00 94.25 96 TRP A C 1
ATOM 704 O O . TRP A 1 96 ? -20.998 10.322 38.952 1.00 94.25 96 TRP A O 1
ATOM 714 N N . ASN A 1 97 ? -22.297 10.954 37.236 1.00 93.88 97 ASN A N 1
ATOM 715 C CA . ASN A 1 97 ? -21.279 11.751 36.573 1.00 93.88 97 ASN A CA 1
ATOM 716 C C . ASN A 1 97 ? -21.873 13.048 36.021 1.00 93.88 97 ASN A C 1
ATOM 718 O O . ASN A 1 97 ? -22.771 13.021 35.185 1.00 93.88 97 ASN A O 1
ATOM 722 N N . LEU A 1 98 ? -21.333 14.173 36.497 1.00 93.19 98 LEU A N 1
ATOM 723 C CA . LEU A 1 98 ? -21.619 15.514 35.993 1.00 93.19 98 LEU A CA 1
ATOM 724 C C . LEU A 1 98 ? -20.581 15.925 34.944 1.00 93.19 98 LEU A C 1
ATOM 726 O O . LEU A 1 98 ? -19.374 15.830 35.197 1.00 93.19 98 LEU A O 1
ATOM 730 N N . ILE A 1 99 ? -21.061 16.458 33.825 1.00 91.50 99 ILE A N 1
ATOM 731 C CA . ILE A 1 99 ? -20.274 17.096 32.772 1.00 91.50 99 ILE A CA 1
ATOM 732 C C . ILE A 1 99 ? -20.772 18.528 32.603 1.00 91.50 99 ILE A C 1
ATOM 734 O O . ILE A 1 99 ? -21.956 18.757 32.358 1.00 91.50 99 ILE A O 1
ATOM 738 N N . LEU A 1 100 ? -19.853 19.484 32.715 1.00 91.38 100 LEU A N 1
ATOM 739 C CA . LEU A 1 100 ? -20.097 20.884 32.390 1.00 91.38 100 LEU A CA 1
ATOM 740 C C . LEU A 1 100 ? -19.460 21.175 31.034 1.00 91.38 100 LEU A C 1
ATOM 742 O O . LEU A 1 100 ? -18.246 21.065 30.870 1.00 91.38 100 LEU A O 1
ATOM 746 N N . TYR A 1 101 ? -20.286 21.509 30.051 1.00 90.19 101 TYR A N 1
ATOM 747 C CA . TYR A 1 101 ? -19.840 21.799 28.698 1.00 90.19 101 TYR A CA 1
ATOM 748 C C . TYR A 1 101 ? -19.979 23.299 28.413 1.00 90.19 101 TYR A C 1
ATOM 750 O O . TYR A 1 101 ? -21.105 23.803 28.422 1.00 90.19 101 TYR A O 1
ATOM 758 N N . PRO A 1 102 ? -18.877 24.024 28.149 1.00 88.94 102 PRO A N 1
ATOM 759 C CA . PRO A 1 102 ? -18.944 25.443 27.837 1.00 88.94 102 PRO A CA 1
ATOM 760 C C . PRO A 1 102 ? -19.455 25.685 26.411 1.00 88.94 102 PRO A C 1
ATOM 762 O O . PRO A 1 102 ? -19.043 25.020 25.458 1.00 88.94 102 PRO A O 1
ATOM 765 N N . GLY A 1 103 ? -20.296 26.704 26.254 1.00 86.38 103 GLY A N 1
ATOM 766 C CA . GLY A 1 103 ? -20.815 27.138 24.958 1.00 86.38 103 GLY A CA 1
ATOM 767 C C . GLY A 1 103 ? -22.216 26.624 24.634 1.00 86.38 103 GLY A C 1
ATOM 768 O O . GLY A 1 103 ? -22.876 25.960 25.419 1.00 86.38 103 GLY A O 1
ATOM 769 N N . ASN A 1 104 ? -22.679 26.981 23.446 1.00 82.44 104 ASN A N 1
ATOM 770 C CA . ASN A 1 104 ? -24.092 27.032 23.074 1.00 82.44 104 ASN A CA 1
ATOM 771 C C . ASN A 1 104 ? -24.439 26.077 21.914 1.00 82.44 104 ASN A C 1
ATOM 773 O O . ASN A 1 104 ? -25.476 26.236 21.275 1.00 82.44 104 ASN A O 1
ATOM 777 N N . ASP A 1 105 ? -23.574 25.087 21.640 1.00 81.19 105 ASP A N 1
ATOM 778 C CA . ASP A 1 105 ? -23.893 23.955 20.758 1.00 81.19 105 ASP A CA 1
ATOM 779 C C . ASP A 1 105 ? -24.382 22.757 21.594 1.00 81.19 105 ASP A C 1
ATOM 781 O O . ASP A 1 105 ? -23.568 22.011 22.155 1.00 81.19 105 ASP A O 1
ATOM 785 N N . PRO A 1 106 ? -25.703 22.534 21.648 1.00 76.94 106 PRO A N 1
ATOM 786 C CA . PRO A 1 106 ? -26.285 21.444 22.411 1.00 76.94 106 PRO A CA 1
ATOM 787 C C . PRO A 1 106 ? -25.841 20.056 21.919 1.00 76.94 106 PRO A C 1
ATOM 789 O O . PRO A 1 106 ? -25.616 19.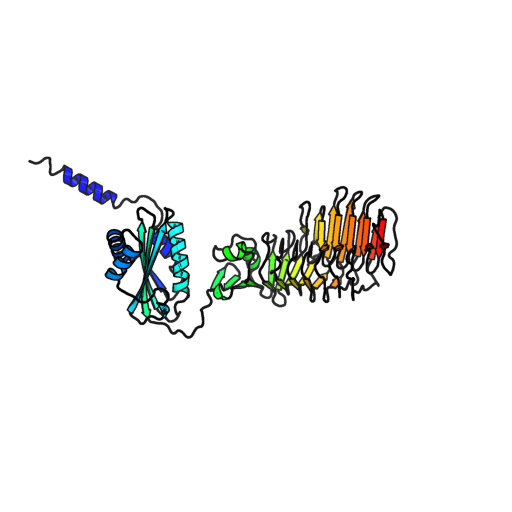142 22.714 1.00 76.94 106 PRO A O 1
ATOM 792 N N . ALA A 1 107 ? -25.667 19.881 20.606 1.00 73.69 107 ALA A N 1
ATOM 793 C CA . ALA A 1 107 ? -25.289 18.598 20.027 1.00 73.69 107 ALA A CA 1
ATOM 794 C C . ALA A 1 107 ? -23.815 18.266 20.305 1.00 73.69 107 ALA A C 1
ATOM 796 O O . ALA A 1 107 ? -23.468 17.098 20.486 1.00 73.69 107 ALA A O 1
ATOM 797 N N . ALA A 1 108 ? -22.941 19.275 20.361 1.00 76.44 108 ALA A N 1
ATOM 798 C CA . ALA A 1 108 ? -21.555 19.083 20.784 1.00 76.44 108 ALA A CA 1
ATOM 799 C C . ALA A 1 108 ? -21.459 18.686 22.263 1.00 76.44 108 ALA A C 1
ATOM 801 O O . ALA A 1 108 ? -20.714 17.761 22.589 1.00 76.44 108 ALA A O 1
ATOM 802 N N . ALA A 1 109 ? -22.276 19.300 23.124 1.00 81.94 109 ALA A N 1
ATOM 803 C CA . ALA A 1 109 ? -22.369 18.938 24.536 1.00 81.94 109 ALA A CA 1
ATOM 804 C C . ALA A 1 109 ? -22.816 17.473 24.719 1.00 81.94 109 ALA A C 1
ATOM 806 O O . ALA A 1 109 ? -22.153 16.699 25.411 1.00 81.94 109 ALA A O 1
ATOM 807 N N . ALA A 1 110 ? -23.869 17.058 24.005 1.00 76.75 110 ALA A N 1
ATOM 808 C CA . ALA A 1 110 ? -24.358 15.678 23.989 1.00 76.75 110 ALA A CA 1
ATOM 809 C C . ALA A 1 110 ? -23.289 14.663 23.535 1.00 76.75 110 ALA A C 1
ATOM 811 O O . ALA A 1 110 ? -23.092 13.633 24.180 1.00 76.75 110 ALA A O 1
ATOM 812 N N . ARG A 1 111 ? -22.548 14.963 22.457 1.00 76.31 111 ARG A N 1
ATOM 813 C CA . ARG A 1 111 ? -21.449 14.106 21.968 1.00 76.31 111 ARG A CA 1
ATOM 814 C C . ARG A 1 111 ? -20.295 14.006 22.966 1.00 76.31 111 ARG A C 1
ATOM 816 O O . ARG A 1 111 ? -19.707 12.933 23.111 1.00 76.31 111 ARG A O 1
ATOM 823 N N . SER A 1 112 ? -19.977 15.103 23.654 1.00 80.50 112 SER A N 1
ATOM 824 C CA . SER A 1 112 ? -18.962 15.113 24.710 1.00 80.50 112 SER A CA 1
ATOM 825 C C . SER A 1 112 ? -19.364 14.189 25.859 1.00 80.50 112 SER A C 1
ATOM 827 O O . SER A 1 112 ? -18.552 13.378 26.300 1.00 80.50 112 SER A O 1
ATOM 829 N N . ALA A 1 113 ? -20.626 14.260 26.295 1.00 83.62 113 ALA A N 1
ATOM 830 C CA . ALA A 1 113 ? -21.143 13.399 27.354 1.00 83.62 113 ALA A CA 1
ATOM 831 C C . ALA A 1 113 ? -21.151 11.920 26.960 1.00 83.62 113 ALA A C 1
ATOM 833 O O . ALA A 1 113 ? -20.602 11.082 27.675 1.00 83.62 113 ALA A O 1
ATOM 834 N N . PHE A 1 114 ? -21.659 11.613 25.764 1.00 80.44 114 PHE A N 1
ATOM 835 C CA . PHE A 1 114 ? -21.633 10.261 25.215 1.00 80.44 114 PHE A CA 1
ATOM 836 C C . PHE A 1 114 ? -20.214 9.678 25.163 1.00 80.44 114 PHE A C 1
ATOM 838 O O . PHE A 1 114 ? -20.009 8.526 25.529 1.00 80.44 114 PHE A O 1
ATOM 845 N N . THR A 1 115 ? -19.217 10.466 24.747 1.00 78.12 115 THR A N 1
ATOM 846 C CA . THR A 1 115 ? -17.823 10.001 24.634 1.00 78.12 115 THR A CA 1
ATOM 847 C C . THR A 1 115 ? -17.247 9.555 25.977 1.00 78.12 115 THR A C 1
ATOM 849 O O . THR A 1 115 ? -16.516 8.565 26.033 1.00 78.12 115 THR A O 1
ATOM 852 N N . GLU A 1 116 ? -17.567 10.263 27.061 1.00 80.38 116 GLU A N 1
ATOM 853 C CA . GLU A 1 116 ? -17.122 9.884 28.403 1.00 80.38 116 GLU A CA 1
ATOM 854 C C . GLU A 1 116 ? -17.886 8.668 28.931 1.00 80.38 116 GLU A C 1
ATOM 856 O O . GLU A 1 116 ? -17.270 7.715 29.412 1.00 80.38 116 GLU A O 1
ATOM 861 N N . TRP A 1 117 ? -19.211 8.645 28.794 1.00 87.50 117 TRP A N 1
ATOM 862 C CA . TRP A 1 117 ? -20.025 7.559 29.341 1.00 87.50 117 TRP A CA 1
ATOM 863 C C . TRP A 1 117 ? -19.899 6.258 28.560 1.00 87.50 117 TRP A C 1
ATOM 865 O O . TRP A 1 117 ? -19.925 5.192 29.165 1.00 87.50 117 TRP A O 1
ATOM 875 N N . ASN A 1 118 ? -19.658 6.317 27.249 1.00 79.94 118 ASN A N 1
ATOM 876 C CA . ASN A 1 118 ? -19.429 5.130 26.428 1.00 79.94 118 ASN A CA 1
ATOM 877 C C . ASN A 1 118 ? -18.218 4.311 26.910 1.00 79.94 118 ASN A C 1
ATOM 879 O O . ASN A 1 118 ? -18.219 3.090 26.786 1.00 79.94 118 ASN A O 1
ATOM 883 N N . LYS A 1 119 ? -17.214 4.952 27.530 1.00 79.88 119 LYS A N 1
ATOM 884 C CA . LYS A 1 119 ? -16.073 4.254 28.156 1.00 79.88 119 LYS A CA 1
ATOM 885 C C . LYS A 1 119 ? -16.498 3.438 29.383 1.00 79.88 119 LYS A C 1
ATOM 887 O O . LYS A 1 119 ? -15.901 2.407 29.675 1.00 79.88 119 LYS A O 1
ATOM 892 N N . VAL A 1 120 ? -17.511 3.908 30.109 1.00 86.38 120 VAL A N 1
ATOM 893 C CA . VAL A 1 120 ? -18.013 3.271 31.332 1.00 86.38 120 VAL A CA 1
ATOM 894 C C . VAL A 1 120 ? -19.066 2.228 30.986 1.00 86.38 120 VAL A C 1
ATOM 896 O O . VAL A 1 120 ? -18.879 1.061 31.298 1.00 86.38 120 VAL A O 1
ATOM 899 N N . PHE A 1 121 ? -20.128 2.602 30.274 1.00 86.50 121 PHE A N 1
ATOM 900 C CA . PHE A 1 121 ? -21.188 1.667 29.894 1.00 86.50 121 PHE A CA 1
ATOM 901 C C . PHE A 1 121 ? -20.694 0.555 28.969 1.00 86.50 121 PHE A C 1
ATOM 903 O O . PHE A 1 121 ? -21.123 -0.586 29.105 1.00 86.50 121 PHE A O 1
ATOM 910 N N . GLY A 1 122 ? -19.719 0.842 28.103 1.00 78.75 122 GLY A N 1
ATOM 911 C CA . GLY A 1 122 ? -19.065 -0.177 27.285 1.00 78.75 122 GLY A CA 1
ATOM 912 C C . GLY A 1 122 ? -18.179 -1.157 28.062 1.00 78.75 122 GLY A C 1
ATOM 913 O O . GLY A 1 122 ? -17.807 -2.175 27.490 1.00 78.75 122 GLY A O 1
ATOM 914 N N . SER A 1 123 ? -17.841 -0.872 29.327 1.00 79.94 123 SER A N 1
ATOM 915 C CA . SER A 1 123 ? -17.046 -1.758 30.195 1.00 79.94 123 SER A CA 1
ATOM 916 C C . SER A 1 123 ? -17.872 -2.443 31.293 1.00 79.94 123 SER A C 1
ATOM 918 O O . SER A 1 123 ? -17.311 -3.070 32.192 1.00 79.94 123 SER A O 1
ATOM 920 N N . LEU A 1 124 ? -19.204 -2.327 31.238 1.00 85.69 124 LEU A N 1
ATOM 921 C CA . LEU A 1 124 ? -20.102 -3.003 32.169 1.00 85.69 124 LEU A CA 1
ATOM 922 C C . LEU A 1 124 ? -20.209 -4.510 31.869 1.00 85.69 124 LEU A C 1
ATOM 924 O O . LEU A 1 124 ? -20.446 -4.870 30.712 1.00 85.69 124 LEU A O 1
ATOM 928 N N . PRO A 1 125 ? -20.153 -5.380 32.897 1.00 83.88 125 PRO A N 1
ATOM 929 C CA . PRO A 1 125 ? -20.416 -6.813 32.766 1.00 83.88 125 PRO A CA 1
ATOM 930 C C . PRO A 1 125 ? -21.719 -7.122 32.016 1.00 83.88 125 PRO A C 1
ATOM 932 O O . PRO A 1 125 ? -22.796 -6.646 32.389 1.00 83.88 125 PRO A O 1
ATOM 935 N N . ARG A 1 126 ? -21.644 -7.942 30.960 1.00 80.62 126 ARG A N 1
ATOM 936 C CA . ARG A 1 126 ? -22.800 -8.250 30.090 1.00 80.62 126 ARG A CA 1
ATOM 937 C C . ARG A 1 126 ? -23.895 -9.069 30.767 1.00 80.62 126 ARG A C 1
ATOM 939 O O . ARG A 1 126 ? -25.037 -9.019 30.323 1.00 80.62 126 ARG A O 1
ATOM 946 N N . ASP A 1 127 ? -23.542 -9.848 31.781 1.00 82.50 127 ASP A N 1
ATOM 947 C CA . ASP A 1 127 ? -24.471 -10.624 32.604 1.00 82.50 127 ASP A CA 1
ATOM 948 C C . ASP A 1 127 ? -25.077 -9.802 33.758 1.00 82.50 127 ASP A C 1
ATOM 950 O O . ASP A 1 127 ? -25.993 -10.277 34.435 1.00 82.50 127 ASP A O 1
ATOM 954 N N . GLY A 1 128 ? -24.594 -8.571 33.961 1.00 89.00 128 GLY A N 1
ATOM 955 C CA . GLY A 1 128 ? -25.211 -7.584 34.836 1.00 89.00 128 GLY A CA 1
ATOM 956 C C . GLY A 1 128 ? -26.438 -6.927 34.201 1.00 89.00 128 GLY A C 1
ATOM 957 O O . GLY A 1 128 ? -26.692 -7.053 33.004 1.00 89.00 128 GLY A O 1
ATOM 958 N N . GLN A 1 129 ? -27.207 -6.208 35.012 1.00 93.00 129 GLN A N 1
ATOM 959 C CA . GLN A 1 129 ? -28.299 -5.341 34.572 1.00 93.00 129 GLN A CA 1
ATOM 960 C C . GLN A 1 129 ? -28.174 -3.993 35.268 1.00 93.00 129 GLN A C 1
ATOM 962 O O . GLN A 1 129 ? -27.975 -3.929 36.483 1.00 93.00 129 GLN A O 1
ATOM 967 N N . TYR A 1 130 ? -28.300 -2.924 34.489 1.00 94.00 130 TYR A N 1
ATOM 968 C CA . TYR A 1 130 ? -28.088 -1.560 34.946 1.00 94.00 130 TYR A CA 1
ATOM 969 C C . TYR A 1 130 ? -29.203 -0.655 34.427 1.00 94.00 130 TYR A C 1
ATOM 971 O O . TYR A 1 130 ? -29.664 -0.810 33.294 1.00 94.00 130 TYR A O 1
ATOM 979 N N . SER A 1 131 ? -29.608 0.307 35.245 1.00 93.44 131 SER A N 1
ATOM 980 C CA . SER A 1 131 ? -30.485 1.407 34.849 1.00 93.44 131 SER A CA 1
ATOM 981 C C . SER A 1 131 ? -29.685 2.708 34.849 1.00 93.44 131 SER A C 1
ATOM 983 O O . SER A 1 131 ? -28.735 2.854 35.620 1.00 93.44 131 SER A O 1
ATOM 985 N N . ALA A 1 132 ? -30.015 3.638 33.956 1.00 93.69 132 ALA A N 1
ATOM 986 C CA . ALA A 1 132 ? -29.390 4.949 33.901 1.00 93.69 132 ALA A CA 1
ATOM 987 C C . ALA A 1 132 ? -30.421 6.050 33.636 1.00 93.69 132 ALA A C 1
ATOM 989 O O . ALA A 1 132 ? -31.040 6.090 32.572 1.00 93.69 132 ALA A O 1
ATOM 990 N N . GLY A 1 133 ? -30.549 6.965 34.593 1.00 92.81 133 GLY A N 1
ATOM 991 C CA . GLY A 1 133 ? -31.303 8.204 34.457 1.00 92.81 133 GLY A CA 1
ATOM 992 C C . GLY A 1 133 ? -30.425 9.308 33.874 1.00 92.81 133 GLY A C 1
ATOM 993 O O . GLY A 1 133 ? -29.258 9.463 34.250 1.00 92.81 133 GLY A O 1
ATOM 994 N N . LEU A 1 134 ? -30.982 10.076 32.942 1.00 92.38 134 LEU A N 1
ATOM 995 C CA . LEU A 1 134 ? -30.316 11.194 32.283 1.00 92.38 134 LEU A CA 1
ATOM 996 C C . LEU A 1 134 ? -31.039 12.509 32.538 1.00 92.38 134 LEU A C 1
ATOM 998 O O . LEU A 1 134 ? -32.249 12.615 32.341 1.00 92.38 134 LEU A O 1
ATOM 1002 N N . ALA A 1 135 ? -30.253 13.534 32.851 1.00 91.75 135 ALA A N 1
ATOM 1003 C CA . ALA A 1 135 ? -30.709 14.902 33.008 1.00 91.75 135 ALA A CA 1
ATOM 1004 C C . ALA A 1 135 ? -29.782 15.878 32.283 1.00 91.75 135 ALA A C 1
ATOM 1006 O O . ALA A 1 135 ? -28.560 15.709 32.239 1.00 91.75 135 ALA A O 1
ATOM 1007 N N . MET A 1 136 ? -30.364 16.933 31.718 1.00 89.19 136 MET A N 1
ATOM 1008 C CA . MET A 1 136 ? -29.602 17.981 31.053 1.00 89.19 136 MET A CA 1
ATOM 1009 C C . MET A 1 136 ? -30.249 19.340 31.269 1.00 89.19 136 MET A C 1
ATOM 1011 O O . MET A 1 136 ? -31.450 19.505 31.079 1.00 89.19 136 MET A O 1
ATOM 1015 N N . LEU A 1 137 ? -29.425 20.323 31.619 1.00 90.00 137 LEU A N 1
ATOM 1016 C CA . LEU A 1 137 ? -29.843 21.680 31.922 1.00 90.00 137 LEU A CA 1
ATOM 1017 C C . LEU A 1 137 ? -28.985 22.687 31.154 1.00 90.00 137 LEU A C 1
ATOM 1019 O O . LEU A 1 137 ? -27.757 22.654 31.225 1.00 90.00 137 LEU A O 1
ATOM 1023 N N . GLU A 1 138 ? -29.631 23.605 30.441 1.00 89.69 138 GLU A N 1
ATOM 1024 C CA . GLU A 1 138 ? -28.967 24.788 29.890 1.00 89.69 138 GLU A CA 1
ATOM 1025 C C . GLU A 1 138 ? -28.683 25.795 31.013 1.00 89.69 138 GLU A C 1
ATOM 1027 O O . GLU A 1 138 ? -29.553 26.096 31.834 1.00 89.69 138 GLU A O 1
ATOM 1032 N N . THR A 1 139 ? -27.453 26.298 31.052 1.00 87.75 139 THR A N 1
ATOM 1033 C CA . THR A 1 139 ? -26.965 27.291 32.012 1.00 87.75 139 THR A CA 1
ATOM 1034 C C . THR A 1 139 ? -26.482 28.533 31.266 1.00 87.75 139 THR A C 1
ATOM 1036 O O . THR A 1 139 ? -26.308 28.516 30.049 1.00 87.75 139 THR A O 1
ATOM 1039 N N . GLU A 1 140 ? -26.217 29.626 31.983 1.00 85.25 140 GLU A N 1
ATOM 1040 C CA . GLU A 1 140 ? -25.730 30.869 31.361 1.00 85.25 140 GLU A CA 1
ATOM 1041 C C . GLU A 1 140 ? -24.398 30.691 30.606 1.00 85.25 140 GLU A C 1
ATOM 1043 O O . GLU A 1 140 ? -24.125 31.427 29.660 1.00 85.25 140 GLU A O 1
ATOM 1048 N N . ASN A 1 141 ? -23.591 29.692 30.989 1.00 83.94 141 ASN A N 1
ATOM 1049 C CA . ASN A 1 141 ? -22.258 29.439 30.433 1.00 83.94 141 ASN A CA 1
ATOM 1050 C C . ASN A 1 141 ? -22.176 28.169 29.563 1.00 83.94 141 ASN A C 1
ATOM 1052 O O . ASN A 1 141 ? -21.089 27.814 29.099 1.00 83.94 141 ASN A O 1
ATOM 1056 N N . GLY A 1 142 ? -23.301 27.495 29.314 1.00 91.19 142 GLY A N 1
ATOM 1057 C CA . GLY A 1 142 ? -23.382 26.331 28.435 1.00 91.19 142 GLY A CA 1
ATOM 1058 C C . GLY A 1 142 ? -24.356 25.278 28.943 1.00 91.19 142 GLY A C 1
ATOM 1059 O O . GLY A 1 142 ? -25.526 25.576 29.153 1.00 91.19 142 GLY A O 1
ATOM 1060 N N . TYR A 1 143 ? -23.901 24.040 29.137 1.00 91.56 143 TYR A N 1
ATOM 1061 C CA . TYR A 1 143 ? -24.770 22.936 29.551 1.00 91.56 143 TYR A CA 1
ATOM 1062 C C . TYR A 1 143 ? -24.202 22.157 30.733 1.00 91.56 143 TYR A C 1
ATOM 1064 O O . TYR A 1 143 ? -23.019 21.823 30.758 1.00 91.56 143 TYR A O 1
ATOM 1072 N N . ALA A 1 144 ? -25.072 21.818 31.680 1.00 92.19 144 ALA A N 1
ATOM 1073 C CA . ALA A 1 144 ? -24.816 20.828 32.713 1.00 92.19 144 ALA A CA 1
ATOM 1074 C C . ALA A 1 144 ? -25.530 19.528 32.333 1.00 92.19 144 ALA A C 1
ATOM 1076 O O . ALA A 1 144 ? -26.731 19.527 32.064 1.00 92.19 144 ALA A O 1
ATOM 1077 N N . ILE A 1 145 ? -24.785 18.430 32.275 1.00 92.81 145 ILE A N 1
ATOM 1078 C CA . ILE A 1 145 ? -25.281 17.120 31.861 1.00 92.81 145 ILE A CA 1
ATOM 1079 C C . ILE A 1 145 ? -24.965 16.127 32.971 1.00 92.81 145 ILE A C 1
ATOM 1081 O O . ILE A 1 145 ? -23.812 16.010 33.385 1.00 92.81 145 ILE A O 1
ATOM 1085 N N . LEU A 1 146 ? -25.979 15.410 33.437 1.00 93.62 146 LEU A N 1
ATOM 1086 C CA . LEU A 1 146 ? -25.873 14.459 34.531 1.00 93.62 146 LEU A CA 1
ATOM 1087 C C . LEU A 1 146 ? -26.404 13.097 34.090 1.00 93.62 146 LEU A C 1
ATOM 1089 O O . LEU A 1 146 ? -27.472 12.995 33.489 1.00 93.62 146 LEU A O 1
ATOM 1093 N N . VAL A 1 147 ? -25.649 12.056 34.420 1.00 93.56 147 VAL A N 1
ATOM 1094 C CA . VAL A 1 147 ? -26.121 10.672 34.386 1.00 93.56 147 VAL A CA 1
ATOM 1095 C C . VAL A 1 147 ? -26.028 10.093 35.784 1.00 93.56 147 VAL A C 1
ATOM 1097 O O . VAL A 1 147 ? -25.021 10.301 36.465 1.00 93.56 147 VAL A O 1
ATOM 1100 N N . GLN A 1 148 ? -27.051 9.355 36.195 1.00 94.31 148 GLN A N 1
ATOM 1101 C CA . GLN A 1 148 ? -27.017 8.504 37.375 1.00 94.31 148 GLN A CA 1
ATOM 1102 C C . GLN A 1 148 ? -27.294 7.073 36.937 1.00 94.31 148 GLN A C 1
ATOM 1104 O O . GLN A 1 148 ? -28.326 6.805 36.336 1.00 94.31 148 GLN A O 1
ATOM 1109 N N . ALA A 1 149 ? -26.364 6.168 37.219 1.00 94.00 149 ALA A N 1
ATOM 1110 C CA . ALA A 1 149 ? -26.495 4.750 36.934 1.00 94.00 149 ALA A CA 1
ATOM 1111 C C . ALA A 1 149 ? -26.672 3.955 38.228 1.00 94.00 149 ALA A C 1
ATOM 1113 O O . ALA A 1 149 ? -26.007 4.249 39.224 1.00 94.00 149 ALA A O 1
ATOM 1114 N N . THR A 1 150 ? -27.514 2.927 38.184 1.00 93.75 150 THR A N 1
ATOM 1115 C CA . THR A 1 150 ? -27.798 2.028 39.306 1.00 93.75 150 THR A CA 1
ATOM 1116 C C . THR A 1 150 ? -27.592 0.579 38.881 1.00 93.75 150 THR A C 1
ATOM 1118 O O . THR A 1 150 ? -27.940 0.182 37.767 1.00 93.75 150 THR A O 1
ATOM 1121 N N . VAL A 1 151 ? -27.007 -0.223 39.770 1.00 94.31 151 VAL A N 1
ATOM 1122 C CA . VAL A 1 151 ? -26.847 -1.667 39.567 1.00 94.31 151 VAL A CA 1
ATOM 1123 C C . VAL A 1 151 ? -28.145 -2.375 39.949 1.00 94.31 151 VAL A C 1
ATOM 1125 O O . VAL A 1 151 ? -28.439 -2.556 41.130 1.00 94.31 151 VAL A O 1
ATOM 1128 N N . GLU A 1 152 ? -28.914 -2.823 38.960 1.00 94.44 152 GLU A N 1
ATOM 1129 C CA . GLU A 1 152 ? -30.120 -3.633 39.189 1.00 94.44 152 GLU A CA 1
ATOM 1130 C C . GLU A 1 152 ? -29.754 -5.087 39.496 1.00 94.44 152 GLU A C 1
ATOM 1132 O O . GLU A 1 152 ? -30.356 -5.734 40.354 1.00 94.44 152 GLU A O 1
ATOM 1137 N N . GLN A 1 153 ? -28.722 -5.590 38.817 1.00 92.00 153 GLN A N 1
ATOM 1138 C CA . GLN A 1 153 ? -28.128 -6.898 39.050 1.00 92.00 153 GLN A CA 1
ATOM 1139 C C . GLN A 1 153 ? -26.617 -6.824 38.772 1.00 92.00 153 GLN A C 1
ATOM 1141 O O . GLN A 1 153 ? -26.234 -6.463 37.659 1.00 92.00 153 GLN A O 1
ATOM 1146 N N . PRO A 1 154 ? -25.740 -7.168 39.733 1.00 89.50 154 PRO A N 1
ATOM 1147 C CA . PRO A 1 154 ? -24.303 -7.193 39.490 1.00 89.50 154 PRO A CA 1
ATOM 1148 C C . PRO A 1 154 ? -23.957 -8.320 38.515 1.00 89.50 154 PRO A C 1
ATOM 1150 O O . PRO A 1 154 ? -24.514 -9.417 38.608 1.00 89.50 154 PRO A O 1
ATOM 1153 N N . GLY A 1 155 ? -23.037 -8.053 37.592 1.00 81.88 155 GLY A N 1
ATOM 1154 C CA . GLY A 1 155 ? -22.471 -9.079 36.721 1.00 81.88 155 GLY A CA 1
ATOM 1155 C C . GLY A 1 155 ? -21.165 -9.657 37.262 1.00 81.88 155 GLY A C 1
ATOM 1156 O O . GLY A 1 155 ? -20.567 -9.127 38.202 1.00 81.88 155 GLY A O 1
ATOM 1157 N N . SER A 1 156 ? -20.720 -10.765 36.681 1.00 78.00 156 SER A N 1
ATOM 1158 C CA . SER A 1 156 ? -19.453 -11.400 37.027 1.00 78.00 156 SER A CA 1
ATOM 1159 C C . SER A 1 156 ? -18.309 -10.803 36.203 1.00 78.00 156 SER A C 1
ATOM 1161 O O . SER A 1 156 ? -18.345 -10.773 34.979 1.00 78.00 156 SER A O 1
ATOM 1163 N N . ARG A 1 157 ? -17.265 -10.305 36.879 1.00 62.53 157 ARG A N 1
ATOM 1164 C CA . ARG A 1 157 ? -15.988 -9.970 36.234 1.00 62.53 157 ARG A CA 1
ATOM 1165 C C . ARG A 1 157 ? -15.185 -11.254 36.052 1.00 62.53 157 ARG A C 1
ATOM 1167 O O . ARG A 1 157 ? -14.356 -11.565 36.904 1.00 62.53 157 ARG A O 1
ATOM 1174 N N . ASP A 1 158 ? -15.441 -11.997 34.983 1.00 52.53 158 ASP A N 1
ATOM 1175 C CA . ASP A 1 158 ? -14.557 -13.097 34.557 1.00 52.53 158 ASP A CA 1
ATOM 1176 C C . ASP A 1 158 ? -13.900 -12.827 33.189 1.00 52.53 158 ASP A C 1
ATOM 1178 O O . ASP A 1 158 ? -13.264 -13.684 32.574 1.00 52.53 158 ASP A O 1
ATOM 1182 N N . ASP A 1 159 ? -13.987 -11.577 32.738 1.00 46.56 159 ASP A N 1
ATOM 1183 C CA . ASP A 1 159 ? -13.644 -11.154 31.394 1.00 46.56 159 ASP A CA 1
ATOM 1184 C C . ASP A 1 159 ? -12.554 -10.077 31.550 1.00 46.56 159 ASP A C 1
ATOM 1186 O O . ASP A 1 159 ? -12.695 -9.127 32.328 1.00 46.56 159 ASP A O 1
ATOM 1190 N N . GLY A 1 160 ? -11.404 -10.245 30.884 1.00 47.50 160 GLY A N 1
ATOM 1191 C CA . GLY A 1 160 ? -10.369 -9.201 30.798 1.00 47.50 160 GLY A CA 1
ATOM 1192 C C . GLY A 1 160 ? -10.931 -7.902 30.196 1.00 47.50 160 GLY A C 1
ATOM 1193 O O . GLY A 1 160 ? -12.103 -7.871 29.851 1.00 47.50 160 GLY A O 1
ATOM 1194 N N . PRO A 1 161 ? -10.144 -6.815 30.042 1.00 47.41 161 PRO A N 1
ATOM 1195 C CA . PRO A 1 161 ? -10.668 -5.562 29.490 1.00 47.41 161 PRO A CA 1
ATOM 1196 C C . PRO A 1 161 ? -11.436 -5.838 28.195 1.00 47.41 161 PRO A C 1
ATOM 1198 O O . PRO A 1 161 ? -10.842 -6.275 27.206 1.00 47.41 161 PRO A O 1
ATOM 1201 N N . ASP A 1 162 ? -12.754 -5.646 28.255 1.00 56.38 162 ASP A N 1
ATOM 1202 C CA . ASP A 1 162 ? -13.649 -6.095 27.205 1.00 56.38 162 ASP A CA 1
ATOM 1203 C C . ASP A 1 162 ? -13.318 -5.395 25.887 1.00 56.38 162 ASP A C 1
ATOM 1205 O O . ASP A 1 162 ? -13.018 -4.196 25.807 1.00 56.38 162 ASP A O 1
ATOM 1209 N N . ASP A 1 163 ? -13.347 -6.183 24.822 1.00 65.00 163 ASP A N 1
ATOM 1210 C CA . ASP A 1 163 ? -13.139 -5.718 23.464 1.00 65.00 163 ASP A CA 1
ATOM 1211 C C . ASP A 1 163 ? -14.265 -4.743 23.081 1.00 65.00 163 ASP A C 1
ATOM 1213 O O . ASP A 1 163 ? -15.390 -5.163 22.792 1.00 65.00 163 ASP A O 1
ATOM 1217 N N . LEU A 1 164 ? -13.985 -3.435 23.044 1.00 74.00 164 LEU A N 1
ATOM 1218 C CA . LEU A 1 164 ? -14.911 -2.457 22.479 1.00 74.00 164 LEU A CA 1
ATOM 1219 C C . LEU A 1 164 ? -14.958 -2.681 20.968 1.00 74.00 164 LEU A C 1
ATOM 1221 O O . LEU A 1 164 ? -14.076 -2.239 20.232 1.00 74.00 164 LEU A O 1
ATOM 1225 N N . VAL A 1 165 ? -15.988 -3.392 20.511 1.00 80.75 165 VAL A N 1
ATOM 1226 C CA . VAL A 1 165 ? -16.168 -3.752 19.105 1.00 80.75 165 VAL A CA 1
ATOM 1227 C C . VAL A 1 165 ? -17.216 -2.860 18.444 1.00 80.75 165 VAL A C 1
ATOM 1229 O O . VAL A 1 165 ? -18.403 -2.910 18.758 1.00 80.75 165 VAL A O 1
ATOM 1232 N N . VAL A 1 166 ? -16.773 -2.086 17.462 1.00 81.19 166 VAL A N 1
ATOM 1233 C CA . VAL A 1 166 ? -17.600 -1.309 16.544 1.00 81.19 166 VAL A CA 1
ATOM 1234 C C . VAL A 1 166 ? -17.817 -2.110 15.263 1.00 81.19 166 VAL A C 1
ATOM 1236 O O . VAL A 1 166 ? -16.864 -2.581 14.650 1.00 81.19 166 VAL A O 1
ATOM 1239 N N . LYS A 1 167 ? -19.065 -2.226 14.808 1.00 82.88 167 LYS A N 1
ATOM 1240 C CA . LYS A 1 167 ? -19.381 -2.772 13.482 1.00 82.88 167 LYS A CA 1
ATOM 1241 C C . LYS A 1 167 ? -19.559 -1.633 12.486 1.00 82.88 167 LYS A C 1
ATOM 1243 O O . LYS A 1 167 ? -20.347 -0.728 12.747 1.00 82.88 167 LYS A O 1
ATOM 1248 N N . GLY A 1 168 ? -18.838 -1.697 11.374 1.00 79.25 168 GLY A N 1
ATOM 1249 C CA . GLY A 1 168 ? -19.067 -0.866 10.199 1.00 79.25 168 GLY A CA 1
ATOM 1250 C C . GLY A 1 168 ? -19.643 -1.685 9.048 1.00 79.25 168 GLY A C 1
ATOM 1251 O O . GLY A 1 168 ? -19.853 -2.897 9.155 1.00 79.25 168 GLY A O 1
ATOM 1252 N N . THR A 1 169 ? -19.898 -1.028 7.922 1.00 83.69 169 THR A N 1
ATOM 1253 C CA . THR A 1 169 ? -20.344 -1.705 6.700 1.00 83.69 169 THR A CA 1
ATOM 1254 C C . THR A 1 169 ? -19.205 -2.558 6.143 1.00 83.69 169 THR A C 1
ATOM 1256 O O . THR A 1 169 ? -18.242 -2.027 5.600 1.00 83.69 169 THR A O 1
ATOM 1259 N N . GLY A 1 170 ? -19.301 -3.881 6.297 1.00 85.81 170 GLY A N 1
ATOM 1260 C CA . GLY A 1 170 ? -18.316 -4.829 5.767 1.00 85.81 170 GLY A CA 1
ATOM 1261 C C . GLY A 1 170 ? -17.020 -4.946 6.578 1.00 85.81 170 GLY A C 1
ATOM 1262 O O . GLY A 1 170 ? -16.060 -5.542 6.098 1.00 85.81 170 GLY A O 1
ATOM 1263 N N . PHE A 1 171 ? -16.959 -4.405 7.798 1.00 89.81 171 PHE A N 1
ATOM 1264 C CA . PHE A 1 171 ? -15.812 -4.592 8.691 1.00 89.81 171 PHE A CA 1
ATOM 1265 C C . PHE A 1 171 ? -16.202 -4.505 10.172 1.00 89.81 171 PHE A C 1
ATOM 1267 O O . PHE A 1 171 ? -17.228 -3.937 10.550 1.00 89.81 171 PHE A O 1
ATOM 1274 N N . THR A 1 172 ? -15.331 -5.033 11.024 1.00 90.44 172 THR A N 1
ATOM 1275 C CA . THR A 1 172 ? -15.429 -4.971 12.482 1.00 90.44 172 THR A CA 1
ATOM 1276 C C . THR A 1 172 ? -14.167 -4.319 13.041 1.00 90.44 172 THR A C 1
ATOM 1278 O O . THR A 1 172 ? -13.068 -4.781 12.751 1.00 90.44 172 THR A O 1
ATOM 1281 N N . TYR A 1 173 ? -14.305 -3.263 13.841 1.00 90.56 173 TYR A N 1
ATOM 1282 C CA . TYR A 1 173 ? -13.203 -2.565 14.501 1.00 90.56 173 TYR A CA 1
ATOM 1283 C C . TYR A 1 173 ? -13.227 -2.821 16.008 1.00 90.56 173 TYR A C 1
ATOM 1285 O O . TYR A 1 173 ? -14.137 -2.389 16.708 1.00 90.56 173 TYR A O 1
ATOM 1293 N N . ASN A 1 174 ? -12.209 -3.503 16.517 1.00 89.00 174 ASN A N 1
ATOM 1294 C CA . ASN A 1 174 ? -11.939 -3.616 17.938 1.00 89.00 174 ASN A CA 1
ATOM 1295 C C . ASN A 1 174 ? -11.039 -2.454 18.381 1.00 89.00 174 ASN A C 1
ATOM 1297 O O . ASN A 1 174 ? -9.834 -2.441 18.117 1.00 89.00 174 ASN A O 1
ATOM 1301 N N . VAL A 1 175 ? -11.641 -1.480 19.060 1.00 83.81 175 VAL A N 1
ATOM 1302 C CA . VAL A 1 175 ? -10.977 -0.263 19.537 1.00 83.81 175 VAL A CA 1
ATOM 1303 C C . VAL A 1 175 ? -9.947 -0.597 20.615 1.00 83.81 175 VAL A C 1
ATOM 1305 O O . VAL A 1 175 ? -8.839 -0.067 20.578 1.00 83.81 175 VAL A O 1
ATOM 1308 N N . THR A 1 176 ? -10.278 -1.512 21.534 1.00 82.81 176 THR A N 1
ATOM 1309 C CA . THR A 1 176 ? -9.400 -1.921 22.644 1.00 82.81 176 THR A CA 1
ATOM 1310 C C . THR A 1 176 ? -8.118 -2.570 22.126 1.00 82.81 176 THR A C 1
ATOM 1312 O O . THR A 1 176 ? -7.023 -2.231 22.570 1.00 82.81 176 THR A O 1
ATOM 1315 N N . LYS A 1 177 ? -8.239 -3.475 21.148 1.00 87.25 177 LYS A N 1
ATOM 1316 C CA . LYS A 1 177 ? -7.103 -4.184 20.541 1.00 87.25 177 LYS A CA 1
ATOM 1317 C C . LYS A 1 177 ? -6.439 -3.420 19.400 1.00 87.25 177 LYS A C 1
ATOM 1319 O O . LYS A 1 177 ? -5.426 -3.888 18.896 1.00 87.25 177 LYS A O 1
ATOM 1324 N N . LYS A 1 178 ? -7.005 -2.284 18.977 1.00 92.12 178 LYS A N 1
ATOM 1325 C CA . LYS A 1 178 ? -6.605 -1.562 17.760 1.00 92.12 178 LYS A CA 1
ATOM 1326 C C . LYS A 1 178 ? -6.561 -2.480 16.525 1.00 92.12 178 LYS A C 1
ATOM 1328 O O . LYS A 1 178 ? -5.633 -2.421 15.726 1.00 92.12 178 LYS A O 1
ATOM 1333 N N . THR A 1 179 ? -7.566 -3.340 16.348 1.00 94.62 179 THR A N 1
ATOM 1334 C CA . THR A 1 179 ? -7.626 -4.255 15.195 1.00 94.62 179 THR A CA 1
ATOM 1335 C C . THR A 1 179 ? -8.895 -4.074 14.381 1.00 94.62 179 THR A C 1
ATOM 1337 O O . THR A 1 179 ? -9.991 -3.982 14.925 1.00 94.62 179 THR A O 1
ATOM 1340 N N . ILE A 1 180 ? -8.762 -4.048 13.059 1.00 94.19 180 ILE A N 1
ATOM 1341 C CA . ILE A 1 180 ? -9.877 -4.033 12.115 1.00 94.19 180 ILE A CA 1
ATOM 1342 C C . ILE A 1 180 ? -9.864 -5.347 11.345 1.00 94.19 180 ILE A C 1
ATOM 1344 O O . ILE A 1 180 ? -8.843 -5.750 10.801 1.00 94.19 180 ILE A O 1
ATOM 1348 N N . THR A 1 181 ? -11.004 -6.020 11.284 1.00 94.69 181 THR A N 1
ATOM 1349 C CA . THR A 1 181 ? -11.226 -7.168 10.402 1.00 94.69 181 THR A CA 1
ATOM 1350 C C . THR A 1 181 ? -12.174 -6.743 9.298 1.00 94.69 181 THR A C 1
ATOM 1352 O O . THR A 1 181 ? -13.305 -6.354 9.585 1.00 94.69 181 THR A O 1
ATOM 1355 N N . VAL A 1 182 ? -11.722 -6.794 8.047 1.00 92.31 182 VAL A N 1
ATOM 1356 C CA . VAL A 1 182 ? -12.566 -6.514 6.883 1.00 92.31 182 VAL A CA 1
ATOM 1357 C C . VAL A 1 182 ? -13.211 -7.822 6.446 1.00 92.31 182 VAL A C 1
ATOM 1359 O O . VAL A 1 182 ? -12.535 -8.744 5.987 1.00 92.31 182 VAL A O 1
ATOM 1362 N N . GLU A 1 183 ? -14.523 -7.904 6.626 1.00 86.62 183 GLU A N 1
ATOM 1363 C CA . GLU A 1 183 ? -15.315 -9.073 6.263 1.00 86.62 183 GLU A CA 1
ATOM 1364 C C . GLU A 1 183 ? -15.468 -9.167 4.742 1.00 86.62 183 GLU A C 1
ATOM 1366 O O . GLU A 1 183 ? -15.209 -8.212 4.009 1.00 86.62 183 GLU A O 1
ATOM 1371 N N . LEU A 1 184 ? -15.889 -10.336 4.263 1.00 77.44 184 LEU A N 1
ATOM 1372 C CA . LEU A 1 184 ? -16.090 -10.644 2.846 1.00 77.44 184 LEU A CA 1
ATOM 1373 C C . LEU A 1 184 ? -17.335 -9.913 2.295 1.00 77.44 184 LEU A C 1
ATOM 1375 O O . LEU A 1 184 ? -18.375 -10.501 2.011 1.00 77.44 184 LEU A O 1
ATOM 1379 N N . ASP A 1 185 ? -17.224 -8.596 2.179 1.00 72.12 185 ASP A N 1
ATOM 1380 C CA . ASP A 1 185 ? -18.144 -7.706 1.486 1.00 72.12 185 ASP A CA 1
ATOM 1381 C C . ASP A 1 185 ? -17.315 -6.854 0.523 1.00 72.12 185 ASP A C 1
ATOM 1383 O O . ASP A 1 185 ? -16.360 -6.186 0.924 1.00 72.12 185 ASP A O 1
ATOM 1387 N N . SER A 1 186 ? -17.716 -6.847 -0.750 1.00 65.88 186 SER A N 1
ATOM 1388 C CA . SER A 1 186 ? -17.149 -6.008 -1.815 1.00 65.88 186 SER A CA 1
ATOM 1389 C C . SER A 1 186 ? -16.971 -4.534 -1.427 1.00 65.88 186 SER A C 1
ATOM 1391 O O . SER A 1 186 ? -16.137 -3.847 -2.013 1.00 65.88 186 SER A O 1
ATOM 1393 N N . LYS A 1 187 ? -17.737 -4.048 -0.441 1.00 77.88 187 LYS A N 1
ATOM 1394 C CA . LYS A 1 187 ? -17.697 -2.666 0.034 1.00 77.88 187 LYS A CA 1
ATOM 1395 C C . LYS A 1 187 ? -16.826 -2.443 1.264 1.00 77.88 187 LYS A C 1
ATOM 1397 O O . LYS A 1 187 ? -16.451 -1.303 1.489 1.00 77.88 187 LYS A O 1
ATOM 1402 N N . GLY A 1 188 ? -16.475 -3.470 2.041 1.00 83.75 188 GLY A N 1
ATOM 1403 C CA . GLY A 1 188 ? -15.829 -3.285 3.349 1.00 83.75 188 GLY A CA 1
ATOM 1404 C C . GLY A 1 188 ? -14.522 -2.495 3.274 1.00 83.75 188 GLY A C 1
ATOM 1405 O O . GLY A 1 188 ? -14.314 -1.543 4.024 1.00 83.75 188 GLY A O 1
ATOM 1406 N N . MET A 1 189 ? -13.669 -2.835 2.305 1.00 88.75 189 MET A N 1
ATOM 1407 C CA . MET A 1 189 ? -12.419 -2.113 2.063 1.00 88.75 189 MET A CA 1
ATOM 1408 C C . MET A 1 189 ? -12.666 -0.711 1.496 1.00 88.75 189 MET A C 1
ATOM 1410 O O . MET A 1 189 ? -12.027 0.249 1.927 1.00 88.75 189 MET A O 1
ATOM 1414 N N . GLN A 1 190 ? -13.617 -0.589 0.564 1.00 87.44 190 GLN A N 1
ATOM 1415 C CA . GLN A 1 190 ? -13.952 0.697 -0.036 1.00 87.44 190 GLN A CA 1
ATOM 1416 C C . GLN A 1 190 ? -14.464 1.687 1.025 1.00 87.44 190 GLN A C 1
ATOM 1418 O O . GLN A 1 190 ? -14.051 2.845 1.058 1.00 87.44 190 GLN A O 1
ATOM 1423 N N . GLU A 1 191 ? -15.324 1.208 1.923 1.00 85.25 191 GLU A N 1
ATOM 1424 C CA . GLU A 1 191 ? -15.910 1.982 3.014 1.00 85.25 191 GLU A CA 1
ATOM 1425 C C . GLU A 1 191 ? -14.879 2.366 4.075 1.00 85.25 191 GLU A C 1
ATOM 1427 O O . GLU A 1 191 ? -14.878 3.499 4.551 1.00 85.25 191 GLU A O 1
ATOM 1432 N N . LEU A 1 192 ? -13.974 1.445 4.419 1.00 90.12 192 LEU A N 1
ATOM 1433 C CA . LEU A 1 192 ? -12.937 1.686 5.418 1.00 90.12 192 LEU A CA 1
ATOM 1434 C C . LEU A 1 192 ? -11.968 2.802 4.997 1.00 90.12 192 LEU A C 1
ATOM 1436 O O . LEU A 1 192 ? -11.626 3.666 5.808 1.00 90.12 192 LEU A O 1
ATOM 1440 N N . PHE A 1 193 ? -11.514 2.784 3.741 1.00 88.81 193 PHE A N 1
ATOM 1441 C CA . PHE A 1 193 ? -10.460 3.686 3.274 1.00 88.81 193 PHE A CA 1
ATOM 1442 C C . PHE A 1 193 ? -10.977 4.929 2.537 1.00 88.81 193 PHE A C 1
ATOM 1444 O O . PHE A 1 193 ? -10.356 5.988 2.663 1.00 88.81 193 PHE A O 1
ATOM 1451 N N . PHE A 1 194 ? -12.082 4.841 1.785 1.00 81.81 194 PHE A N 1
ATOM 1452 C CA . PHE A 1 194 ? -12.424 5.859 0.775 1.00 81.81 194 PHE A CA 1
ATOM 1453 C C . PHE A 1 194 ? -13.828 6.458 0.907 1.00 81.81 194 PHE A C 1
ATOM 1455 O O . PHE A 1 194 ? -14.020 7.610 0.516 1.00 81.81 194 PHE A O 1
ATOM 1462 N N . SER A 1 195 ? -14.808 5.741 1.462 1.00 79.00 195 SER A N 1
ATOM 1463 C CA . SER A 1 195 ? -16.115 6.345 1.771 1.00 79.00 195 SER A CA 1
ATOM 1464 C C . SER A 1 195 ? -16.037 7.198 3.035 1.00 79.00 195 SER A C 1
ATOM 1466 O O . SER A 1 195 ? -15.084 7.106 3.805 1.00 79.00 195 SER A O 1
ATOM 1468 N N . ASN A 1 196 ? -17.029 8.064 3.265 1.00 66.44 196 ASN A N 1
ATOM 1469 C CA . ASN A 1 196 ? -17.162 8.739 4.553 1.00 66.44 196 ASN A CA 1
ATOM 1470 C C . ASN A 1 196 ? -17.668 7.686 5.557 1.00 66.44 196 ASN A C 1
ATOM 1472 O O . ASN A 1 196 ? -18.863 7.387 5.529 1.00 66.44 196 ASN A O 1
ATOM 1476 N N . PRO A 1 197 ? -16.787 7.041 6.345 1.00 56.81 197 PRO A N 1
ATOM 1477 C CA . PRO A 1 197 ? -17.167 5.922 7.166 1.00 56.81 197 PRO A CA 1
ATOM 1478 C C . PRO A 1 197 ? -18.092 6.474 8.241 1.00 56.81 197 PRO A C 1
ATOM 1480 O O . PRO A 1 197 ? -18.052 7.660 8.584 1.00 56.81 197 PRO A O 1
ATOM 1483 N N . ASP A 1 198 ? -18.904 5.594 8.802 1.00 59.06 198 ASP A N 1
ATOM 1484 C CA . ASP A 1 198 ? -19.576 5.869 10.061 1.00 59.06 198 ASP A CA 1
ATOM 1485 C C . ASP A 1 198 ? -18.565 6.508 11.043 1.00 59.06 198 ASP A C 1
ATOM 1487 O O . ASP A 1 198 ? -17.403 6.083 11.099 1.00 59.06 198 ASP A O 1
ATOM 1491 N N . THR A 1 199 ? -18.967 7.547 11.785 1.00 61.53 199 THR A N 1
ATOM 1492 C CA . THR A 1 199 ? -18.077 8.453 12.565 1.00 61.53 199 THR A CA 1
ATOM 1493 C C . THR A 1 199 ? -17.101 7.732 13.511 1.00 61.53 199 THR A C 1
ATOM 1495 O O . THR A 1 199 ? -16.110 8.293 13.973 1.00 61.53 199 THR A O 1
ATOM 1498 N N . LYS A 1 200 ? -17.354 6.451 13.775 1.00 67.56 200 LYS A N 1
ATOM 1499 C CA . LYS A 1 200 ? -16.646 5.569 14.699 1.00 67.56 200 LYS A CA 1
ATOM 1500 C C . LYS A 1 200 ? -15.236 5.141 14.249 1.00 67.56 200 LYS A C 1
ATOM 1502 O O . LYS A 1 200 ? -14.453 4.740 15.103 1.00 67.56 200 LYS A O 1
ATOM 1507 N N . VAL A 1 201 ? -14.882 5.226 12.960 1.00 81.25 201 VAL A N 1
ATOM 1508 C CA . VAL A 1 201 ? -13.517 4.895 12.450 1.00 81.25 201 VAL A CA 1
ATOM 1509 C C . VAL A 1 201 ? -12.801 6.110 11.862 1.00 81.25 201 VAL A C 1
ATOM 1511 O O . VAL A 1 201 ? -11.639 6.042 11.462 1.00 81.25 201 VAL A O 1
ATOM 1514 N N . GLU A 1 202 ? -13.485 7.250 11.829 1.00 85.12 202 GLU A N 1
ATOM 1515 C CA . GLU A 1 202 ? -12.987 8.477 11.226 1.00 85.12 202 GLU A CA 1
ATOM 1516 C C . GLU A 1 202 ? -11.694 8.959 11.898 1.00 85.12 202 GLU A C 1
ATOM 1518 O O . GLU A 1 202 ? -10.745 9.318 11.206 1.00 85.12 202 GLU A O 1
ATOM 1523 N N . ALA A 1 203 ? -11.614 8.890 13.232 1.00 85.44 203 ALA A N 1
ATOM 1524 C CA . ALA A 1 203 ? -10.416 9.277 13.980 1.00 85.44 203 ALA A CA 1
ATOM 1525 C C . ALA A 1 203 ? -9.193 8.418 13.613 1.00 85.44 203 ALA A C 1
ATOM 1527 O O . ALA A 1 203 ? -8.116 8.955 13.361 1.00 85.44 203 ALA A O 1
ATOM 1528 N N . ALA A 1 204 ? -9.374 7.096 13.524 1.00 89.62 204 ALA A N 1
ATOM 1529 C CA . ALA A 1 204 ? -8.331 6.165 13.103 1.00 89.62 204 ALA A CA 1
ATOM 1530 C C . ALA A 1 204 ? -7.845 6.486 11.684 1.00 89.62 204 ALA A C 1
ATOM 1532 O O . ALA A 1 204 ? -6.649 6.657 11.457 1.00 89.62 204 ALA A O 1
ATOM 1533 N N . ARG A 1 205 ? -8.778 6.650 10.743 1.00 90.19 205 ARG A N 1
ATOM 1534 C CA . ARG A 1 205 ? -8.476 6.972 9.347 1.00 90.19 205 ARG A CA 1
ATOM 1535 C C . ARG A 1 205 ? -7.773 8.323 9.190 1.00 90.19 205 ARG A C 1
ATOM 1537 O O . ARG A 1 205 ? -6.791 8.421 8.458 1.00 90.19 205 ARG A O 1
ATOM 1544 N N . ASN A 1 206 ? -8.252 9.356 9.882 1.00 89.81 206 ASN A N 1
ATOM 1545 C CA . ASN A 1 206 ? -7.669 10.700 9.841 1.00 89.81 206 ASN A CA 1
ATOM 1546 C C . ASN A 1 206 ? -6.261 10.731 10.451 1.00 89.81 206 ASN A C 1
ATOM 1548 O O . ASN A 1 206 ? -5.467 11.600 10.098 1.00 89.81 206 ASN A O 1
ATOM 1552 N N . ASN A 1 207 ? -5.935 9.758 11.307 1.00 91.44 207 ASN A N 1
ATOM 1553 C CA . ASN A 1 207 ? -4.583 9.532 11.803 1.00 91.44 207 ASN A CA 1
ATOM 1554 C C . ASN A 1 207 ? -3.802 8.466 11.006 1.00 91.44 207 ASN A C 1
ATOM 1556 O O . ASN A 1 207 ? -2.829 7.908 11.505 1.00 91.44 207 ASN A O 1
ATOM 1560 N N . GLY A 1 208 ? -4.221 8.142 9.778 1.00 92.56 208 GLY A N 1
ATOM 1561 C CA . GLY A 1 208 ? -3.502 7.205 8.910 1.00 92.56 208 GLY A CA 1
ATOM 1562 C C . GLY A 1 208 ? -3.498 5.755 9.400 1.00 92.56 208 GLY A C 1
ATOM 1563 O O . GLY A 1 208 ? -2.674 4.975 8.937 1.00 92.56 208 GLY A O 1
ATOM 1564 N N . PHE A 1 209 ? -4.401 5.389 10.313 1.00 95.81 209 PHE A N 1
ATOM 1565 C CA . PHE A 1 209 ? -4.450 4.088 10.986 1.00 95.81 209 PHE A CA 1
ATOM 1566 C C . PHE A 1 209 ? -3.223 3.771 11.857 1.00 95.81 209 PHE A C 1
ATOM 1568 O O . PHE A 1 209 ? -2.861 2.609 12.001 1.00 95.81 209 PHE A O 1
ATOM 1575 N N . GLU A 1 210 ? -2.597 4.785 12.457 1.00 95.38 210 GLU A N 1
ATOM 1576 C CA . GLU A 1 210 ? -1.478 4.607 13.398 1.00 95.38 210 GLU A CA 1
ATOM 1577 C C . GLU A 1 210 ? -1.778 3.547 14.473 1.00 95.38 210 GLU A C 1
ATOM 1579 O O . GLU A 1 210 ? -2.834 3.582 15.115 1.00 95.38 210 GLU A O 1
ATOM 1584 N N . ASP A 1 211 ? -0.844 2.607 14.654 1.00 93.44 211 ASP A N 1
ATOM 1585 C CA . ASP A 1 211 ? -0.933 1.442 15.549 1.00 93.44 211 ASP A CA 1
ATOM 1586 C C . ASP A 1 211 ? -2.129 0.497 15.312 1.00 93.44 211 ASP A C 1
ATOM 1588 O O . ASP A 1 211 ? -2.487 -0.273 16.209 1.00 93.44 211 ASP A O 1
ATOM 1592 N N . ILE A 1 212 ? -2.798 0.559 14.157 1.00 95.75 212 ILE A N 1
ATOM 1593 C CA . ILE A 1 212 ? -3.955 -0.295 13.863 1.00 95.75 212 ILE A CA 1
ATOM 1594 C C . ILE A 1 212 ? -3.570 -1.415 12.903 1.00 95.75 212 ILE A C 1
ATOM 1596 O O . ILE A 1 212 ? -3.030 -1.170 11.826 1.00 95.75 212 ILE A O 1
ATOM 1600 N N . ILE A 1 213 ? -3.934 -2.647 13.268 1.00 97.75 213 ILE A N 1
ATOM 1601 C CA . ILE A 1 213 ? -3.779 -3.826 12.409 1.00 97.75 213 ILE A CA 1
ATOM 1602 C C . ILE A 1 213 ? -5.092 -4.089 11.676 1.00 97.75 213 ILE A C 1
ATOM 1604 O O . ILE A 1 213 ? -6.107 -4.423 12.285 1.00 97.75 213 ILE A O 1
ATOM 1608 N N . ILE A 1 214 ? -5.064 -3.974 10.356 1.00 97.56 214 ILE A N 1
ATOM 1609 C CA . ILE A 1 214 ? -6.170 -4.237 9.443 1.00 97.56 214 ILE A CA 1
ATOM 1610 C C . ILE A 1 214 ? -5.932 -5.599 8.795 1.00 97.56 214 ILE A C 1
ATOM 1612 O O . ILE A 1 214 ? -4.961 -5.789 8.072 1.00 97.56 214 ILE A O 1
ATOM 1616 N N . THR A 1 215 ? -6.831 -6.548 9.038 1.00 97.19 215 THR A N 1
ATOM 1617 C CA . THR A 1 215 ? -6.791 -7.891 8.450 1.00 97.19 2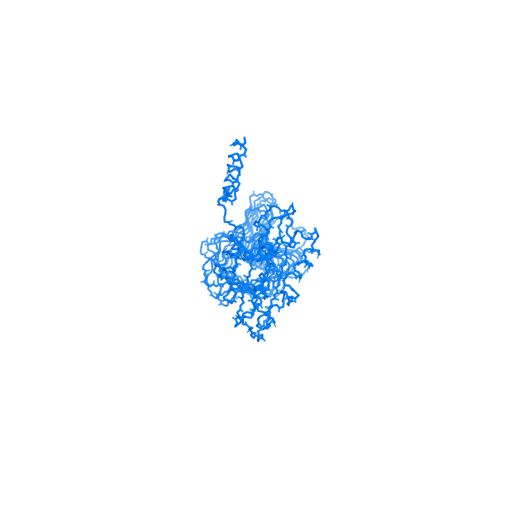15 THR A CA 1
ATOM 1618 C C . THR A 1 215 ? -7.883 -8.036 7.403 1.00 97.19 215 THR A C 1
ATOM 1620 O O . THR A 1 215 ? -9.066 -7.863 7.712 1.00 97.19 215 THR A O 1
ATOM 1623 N N . LEU A 1 216 ? -7.498 -8.386 6.178 1.00 96.00 216 LEU A N 1
ATOM 1624 C CA . LEU A 1 216 ? -8.431 -8.762 5.121 1.00 96.00 216 LEU A CA 1
ATOM 1625 C C . LEU A 1 216 ? -8.705 -10.257 5.199 1.00 96.00 216 LEU A C 1
ATOM 1627 O O . LEU A 1 216 ? -7.778 -11.066 5.116 1.00 96.00 216 LEU A O 1
ATOM 1631 N N . LYS A 1 217 ? -9.978 -10.623 5.340 1.00 94.75 217 LYS A N 1
ATOM 1632 C CA . LYS A 1 217 ? -10.388 -12.019 5.224 1.00 94.75 217 LYS A CA 1
ATOM 1633 C C . LYS A 1 217 ? -10.145 -12.542 3.811 1.00 94.75 217 LYS A C 1
ATOM 1635 O O . LYS A 1 217 ? -10.119 -11.797 2.833 1.00 94.75 217 LYS A O 1
ATOM 1640 N N . THR A 1 218 ? -9.960 -13.854 3.709 1.00 91.88 218 THR A N 1
ATOM 1641 C CA . THR A 1 218 ? -9.833 -14.534 2.411 1.00 91.88 218 THR A CA 1
ATOM 1642 C C . THR A 1 218 ? -11.025 -14.176 1.521 1.00 91.88 218 THR A C 1
ATOM 1644 O O . THR A 1 218 ? -12.158 -14.382 1.941 1.00 91.88 218 THR A O 1
ATOM 1647 N N . GLY A 1 219 ? -10.802 -13.659 0.310 1.00 91.31 219 GLY A N 1
ATOM 1648 C CA . GLY A 1 219 ? -11.880 -13.163 -0.551 1.00 91.31 219 GLY A CA 1
ATOM 1649 C C . GLY A 1 219 ? -11.408 -12.150 -1.591 1.00 91.31 219 GLY A C 1
ATOM 1650 O O . GLY A 1 219 ? -10.210 -11.930 -1.749 1.00 91.31 219 GLY A O 1
ATOM 1651 N N . THR A 1 220 ? -12.352 -11.524 -2.298 1.00 92.19 220 THR A N 1
ATOM 1652 C CA . THR A 1 220 ? -12.060 -10.486 -3.298 1.00 92.19 220 THR A CA 1
ATOM 1653 C C . THR A 1 220 ? -12.701 -9.159 -2.908 1.00 92.19 220 THR A C 1
ATOM 1655 O O . THR A 1 220 ? -13.901 -9.092 -2.645 1.00 92.19 220 THR A O 1
ATOM 1658 N N . TYR A 1 221 ? -11.897 -8.102 -2.923 1.00 92.81 221 TYR A N 1
ATOM 1659 C CA . TYR A 1 221 ? -12.278 -6.722 -2.639 1.00 92.81 221 TYR A CA 1
ATOM 1660 C C . TYR A 1 221 ? -12.123 -5.876 -3.900 1.00 92.81 221 TYR A C 1
ATOM 1662 O O . TYR A 1 221 ? -11.275 -6.176 -4.738 1.00 92.81 221 TYR A O 1
ATOM 1670 N N . SER A 1 222 ? -12.904 -4.808 -4.043 1.00 90.94 222 SER A N 1
ATOM 1671 C CA . SER A 1 222 ? -12.758 -3.867 -5.158 1.00 90.94 222 SER A CA 1
ATOM 1672 C C . SER A 1 222 ? -12.490 -2.469 -4.629 1.00 90.94 222 SER A C 1
ATOM 1674 O O . SER A 1 222 ? -13.174 -2.009 -3.717 1.00 90.94 222 SER A O 1
ATOM 1676 N N . VAL A 1 223 ? -11.494 -1.807 -5.212 1.00 91.06 223 VAL A N 1
ATOM 1677 C CA . VAL A 1 223 ? -11.068 -0.458 -4.846 1.00 91.06 223 VAL A CA 1
ATOM 1678 C C . VAL A 1 223 ? -10.864 0.364 -6.113 1.00 91.06 223 VAL A C 1
ATOM 1680 O O . VAL A 1 223 ? -10.222 -0.085 -7.063 1.00 91.06 223 VAL A O 1
ATOM 1683 N N . ASN A 1 224 ? -11.413 1.577 -6.136 1.00 90.19 224 ASN A N 1
ATOM 1684 C CA . ASN A 1 224 ? -11.379 2.454 -7.312 1.00 90.19 224 ASN A CA 1
ATOM 1685 C C . ASN A 1 224 ? -10.744 3.832 -7.062 1.00 90.19 224 ASN A C 1
ATOM 1687 O O . ASN A 1 224 ? -10.750 4.675 -7.958 1.00 90.19 224 ASN A O 1
ATOM 1691 N N . ASP A 1 225 ? -10.199 4.066 -5.870 1.00 90.50 225 ASP A N 1
ATOM 1692 C CA . ASP A 1 225 ? -9.478 5.289 -5.517 1.00 90.50 225 ASP A CA 1
ATOM 1693 C C . ASP A 1 225 ? -8.253 4.942 -4.658 1.00 90.50 225 ASP A C 1
ATOM 1695 O O . ASP A 1 225 ? -7.985 3.788 -4.334 1.00 90.50 225 ASP A O 1
ATOM 1699 N N . THR A 1 226 ? -7.487 5.962 -4.306 1.00 93.12 226 THR A N 1
ATOM 1700 C CA . THR A 1 226 ? -6.243 5.866 -3.555 1.00 93.12 226 THR A CA 1
ATOM 1701 C C . THR A 1 226 ? -6.382 6.525 -2.201 1.00 93.12 226 THR A C 1
ATOM 1703 O O . THR A 1 226 ? -6.900 7.639 -2.087 1.00 93.12 226 THR A O 1
ATOM 1706 N N . PHE A 1 227 ? -5.799 5.900 -1.182 1.00 94.50 227 PHE A N 1
ATOM 1707 C CA . PHE A 1 227 ? -5.823 6.435 0.167 1.00 94.50 227 PHE A CA 1
ATOM 1708 C C . PHE A 1 227 ? -4.831 7.592 0.236 1.00 94.50 227 PHE A C 1
ATOM 1710 O O . PHE A 1 227 ? -3.630 7.401 0.042 1.00 94.50 227 PHE A O 1
ATOM 1717 N N . LYS A 1 228 ? -5.341 8.815 0.413 1.00 92.75 228 LYS A N 1
ATOM 1718 C CA . LYS A 1 228 ? -4.543 10.041 0.241 1.00 92.75 228 LYS A CA 1
ATOM 1719 C C . LYS A 1 228 ? -3.711 10.406 1.471 1.00 92.75 228 LYS A C 1
ATOM 1721 O O . LYS A 1 228 ? -2.725 11.123 1.330 1.00 92.75 228 LYS A O 1
ATOM 1726 N N . MET A 1 229 ? -4.110 9.945 2.656 1.00 93.12 229 MET A N 1
ATOM 1727 C CA . MET A 1 229 ? -3.345 10.163 3.884 1.00 93.12 229 MET A CA 1
ATOM 1728 C C . MET A 1 229 ? -2.156 9.194 3.935 1.00 93.12 229 MET A C 1
ATOM 1730 O O . MET A 1 229 ? -2.278 8.075 3.436 1.00 93.12 229 MET A O 1
ATOM 1734 N N . PRO A 1 230 ? -1.017 9.574 4.540 1.00 96.50 230 PRO A N 1
ATOM 1735 C CA . PRO A 1 230 ? 0.058 8.626 4.804 1.00 96.50 230 PRO A CA 1
ATOM 1736 C C . PRO A 1 230 ? -0.457 7.463 5.658 1.00 96.50 230 PRO A C 1
ATOM 1738 O O . PRO A 1 230 ? -0.987 7.683 6.748 1.00 96.50 230 PRO A O 1
ATOM 1741 N N . PHE A 1 231 ? -0.332 6.240 5.151 1.00 98.19 231 PHE A N 1
ATOM 1742 C CA . PHE A 1 231 ? -0.732 5.037 5.871 1.00 98.19 231 PHE A CA 1
ATOM 1743 C C . PHE A 1 231 ? 0.345 4.639 6.883 1.00 98.19 231 PHE A C 1
ATOM 1745 O O . PHE A 1 231 ? 1.487 4.410 6.495 1.00 98.19 231 PHE A O 1
ATOM 1752 N N . LYS A 1 232 ? -0.032 4.569 8.158 1.00 97.88 232 LYS A N 1
ATOM 1753 C CA . LYS A 1 232 ? 0.820 4.280 9.322 1.00 97.88 232 LYS A CA 1
ATOM 1754 C C . LYS A 1 232 ? 0.481 2.954 10.014 1.00 97.88 232 LYS A C 1
ATOM 1756 O O . LYS A 1 232 ? 1.140 2.565 10.969 1.00 97.88 232 LYS A O 1
ATOM 1761 N N . GLY A 1 233 ? -0.605 2.304 9.599 1.00 97.88 233 GLY A N 1
ATOM 1762 C CA . GLY A 1 233 ? -1.052 1.043 10.186 1.00 97.88 233 GLY A CA 1
ATOM 1763 C C . GLY A 1 233 ? -0.355 -0.176 9.594 1.00 97.88 233 GLY A C 1
ATOM 1764 O O . GLY A 1 233 ? 0.552 -0.071 8.769 1.00 97.88 233 GLY A O 1
ATOM 1765 N N . THR A 1 234 ? -0.854 -1.352 9.959 1.00 98.50 234 THR A N 1
ATOM 1766 C CA . THR A 1 234 ? -0.522 -2.619 9.301 1.00 98.50 234 THR A CA 1
ATOM 1767 C C . THR A 1 234 ? -1.719 -3.069 8.478 1.00 98.50 234 THR A C 1
ATOM 1769 O O . THR A 1 234 ? -2.808 -3.219 9.022 1.00 98.50 234 THR A O 1
ATOM 1772 N N . LEU A 1 235 ? -1.550 -3.299 7.178 1.00 98.31 235 LEU A N 1
ATOM 1773 C CA . LEU A 1 235 ? -2.540 -3.971 6.341 1.00 98.31 235 LEU A CA 1
ATOM 1774 C C . LEU A 1 235 ? -2.013 -5.354 5.970 1.00 98.31 235 LEU A C 1
ATOM 1776 O O . LEU A 1 235 ? -1.007 -5.455 5.276 1.00 98.31 235 LEU A O 1
ATOM 1780 N N . GLN A 1 236 ? -2.722 -6.397 6.387 1.00 97.38 236 GLN A N 1
ATOM 1781 C CA . GLN A 1 236 ? -2.350 -7.783 6.125 1.00 97.38 236 GLN A CA 1
ATOM 1782 C C . GLN A 1 236 ? -3.494 -8.561 5.468 1.00 97.38 236 GLN A C 1
ATOM 1784 O O . GLN A 1 236 ? -4.659 -8.433 5.859 1.00 97.38 236 GLN A O 1
ATOM 1789 N N . GLY A 1 237 ? -3.167 -9.377 4.469 1.00 95.94 237 GLY A N 1
ATOM 1790 C CA . GLY A 1 237 ? -4.105 -10.310 3.846 1.00 95.94 237 GLY A CA 1
ATOM 1791 C C . GLY A 1 237 ? -4.026 -11.705 4.454 1.00 95.94 237 GLY A C 1
ATOM 1792 O O . GLY A 1 237 ? -2.942 -12.253 4.644 1.00 95.94 237 GLY A O 1
ATOM 1793 N N . GLU A 1 238 ? -5.176 -12.327 4.721 1.00 94.19 238 GLU A N 1
ATOM 1794 C CA . GLU A 1 238 ? -5.220 -13.784 4.846 1.00 94.19 238 GLU A CA 1
ATOM 1795 C C . GLU A 1 238 ? -4.901 -14.446 3.496 1.00 94.19 238 GLU A C 1
ATOM 1797 O O . GLU A 1 238 ? -5.078 -13.855 2.430 1.00 94.19 238 GLU A O 1
ATOM 1802 N N . SER A 1 239 ? -4.449 -15.702 3.526 1.00 90.00 239 SER A N 1
ATOM 1803 C CA . SER A 1 239 ? -4.113 -16.447 2.309 1.00 90.00 239 SER A CA 1
ATOM 1804 C C . SER A 1 239 ? -5.287 -16.470 1.322 1.00 90.00 239 SER A C 1
ATOM 1806 O O . SER A 1 239 ? -6.348 -17.009 1.619 1.00 90.00 239 SER A O 1
ATOM 1808 N N . GLY A 1 240 ? -5.091 -15.881 0.139 1.00 85.44 240 GLY A N 1
ATOM 1809 C CA . GLY A 1 240 ? -6.122 -15.769 -0.898 1.00 85.44 240 GLY A CA 1
ATOM 1810 C C . GLY A 1 240 ? -6.955 -14.482 -0.852 1.00 85.44 240 GLY A C 1
ATOM 1811 O O . GLY A 1 240 ? -7.820 -14.298 -1.708 1.00 85.44 240 GLY A O 1
ATOM 1812 N N . ALA A 1 241 ? -6.696 -13.562 0.084 1.00 92.69 241 ALA A N 1
ATOM 1813 C CA . ALA A 1 241 ? -7.230 -12.205 0.015 1.00 92.69 241 ALA A CA 1
ATOM 1814 C C . ALA A 1 241 ? -6.698 -11.497 -1.243 1.00 92.69 241 ALA A C 1
ATOM 1816 O O . ALA A 1 241 ? -5.490 -11.462 -1.487 1.00 92.69 241 ALA A O 1
ATOM 1817 N N . THR A 1 242 ? -7.614 -10.969 -2.054 1.00 94.88 242 THR A N 1
ATOM 1818 C CA . THR A 1 242 ? -7.326 -10.338 -3.344 1.00 94.88 242 THR A CA 1
ATOM 1819 C C . THR A 1 242 ? -7.995 -8.974 -3.430 1.00 94.88 242 THR A C 1
ATOM 1821 O O . THR A 1 242 ? -9.193 -8.852 -3.190 1.00 94.88 242 THR A O 1
ATOM 1824 N N . ILE A 1 243 ? -7.250 -7.946 -3.816 1.00 95.00 243 ILE A N 1
ATOM 1825 C CA . ILE A 1 243 ? -7.754 -6.590 -4.031 1.00 95.00 243 ILE A CA 1
ATOM 1826 C C . ILE A 1 243 ? -7.744 -6.312 -5.527 1.00 95.00 243 ILE A C 1
ATOM 1828 O O . ILE A 1 243 ? -6.695 -6.337 -6.156 1.00 95.00 243 ILE A O 1
ATOM 1832 N N . THR A 1 244 ? -8.900 -6.016 -6.104 1.00 94.75 244 THR A N 1
ATOM 1833 C CA . THR A 1 244 ? -9.018 -5.569 -7.492 1.00 94.75 244 THR A CA 1
ATOM 1834 C C . THR A 1 244 ? -8.994 -4.047 -7.541 1.00 94.75 244 THR A C 1
ATOM 1836 O O . THR A 1 244 ? -9.921 -3.401 -7.050 1.00 94.75 244 THR A O 1
ATOM 1839 N N . LEU A 1 245 ? -7.946 -3.478 -8.132 1.00 93.81 245 LEU A N 1
ATOM 1840 C CA . LEU A 1 245 ? -7.796 -2.046 -8.357 1.00 93.81 245 LEU A CA 1
ATOM 1841 C C . LEU A 1 245 ? -8.306 -1.669 -9.751 1.00 93.81 245 LEU A C 1
ATOM 1843 O O . LEU A 1 245 ? -7.889 -2.260 -10.747 1.00 93.81 245 LEU A O 1
ATOM 1847 N N . THR A 1 246 ? -9.164 -0.654 -9.828 1.00 91.94 246 THR A N 1
ATOM 1848 C CA . THR A 1 246 ? -9.705 -0.133 -11.099 1.00 91.94 246 THR A CA 1
ATOM 1849 C C . THR A 1 246 ? -9.373 1.346 -11.330 1.00 91.94 246 THR A C 1
ATOM 1851 O O . THR A 1 246 ? -10.035 2.003 -12.128 1.00 91.94 246 THR A O 1
ATOM 1854 N N . GLY A 1 247 ? -8.420 1.920 -10.591 1.00 89.44 247 GLY A N 1
ATOM 1855 C CA . GLY A 1 247 ? -8.051 3.330 -10.729 1.00 89.44 247 GLY A CA 1
ATOM 1856 C C . GLY A 1 247 ? -7.152 3.856 -9.610 1.00 89.44 247 GLY A C 1
ATOM 1857 O O . GLY A 1 247 ? -6.670 3.103 -8.765 1.00 89.44 247 GLY A O 1
ATOM 1858 N N . GLY A 1 248 ? -6.931 5.174 -9.606 1.00 89.38 248 GLY A N 1
ATOM 1859 C CA . GLY A 1 248 ? -6.059 5.851 -8.641 1.00 89.38 248 GLY A CA 1
ATOM 1860 C C . GLY A 1 248 ? -4.569 5.717 -8.978 1.00 89.38 248 GLY A C 1
ATOM 1861 O O . GLY A 1 248 ? -4.214 5.322 -10.077 1.00 89.38 248 GLY A O 1
ATOM 1862 N N . SER A 1 249 ? -3.682 6.056 -8.041 1.00 90.12 249 SER A N 1
ATOM 1863 C CA . SER A 1 249 ? -2.218 5.925 -8.158 1.00 90.12 249 SER A CA 1
ATOM 1864 C C . SER A 1 249 ? -1.641 4.715 -7.408 1.00 90.12 249 SER A C 1
ATOM 1866 O O . SER A 1 249 ? -0.437 4.673 -7.156 1.00 90.12 249 SER A O 1
ATOM 1868 N N . GLY A 1 250 ? -2.511 3.789 -7.004 1.00 93.88 250 GLY A N 1
ATOM 1869 C CA . GLY A 1 250 ? -2.228 2.652 -6.132 1.00 93.88 250 GLY A CA 1
ATOM 1870 C C . GLY A 1 250 ? -3.257 2.548 -5.016 1.00 93.88 250 GLY A C 1
ATOM 1871 O O . GLY A 1 250 ? -4.102 3.438 -4.871 1.00 93.88 250 GLY A O 1
ATOM 1872 N N . LEU A 1 251 ? -3.155 1.503 -4.196 1.00 96.62 251 LEU A N 1
ATOM 1873 C CA . LEU A 1 251 ? -3.949 1.382 -2.972 1.00 96.62 251 LEU A CA 1
ATOM 1874 C C . LEU A 1 251 ? -3.669 2.559 -2.018 1.00 96.62 251 LEU A C 1
ATOM 1876 O O . LEU A 1 251 ? -4.593 3.213 -1.527 1.00 96.62 251 LEU A O 1
ATOM 1880 N N . PHE A 1 252 ? -2.390 2.900 -1.839 1.00 97.44 252 PHE A N 1
ATOM 1881 C CA . PHE A 1 252 ? -1.938 4.015 -1.009 1.00 97.44 252 PHE A CA 1
ATOM 1882 C C . PHE A 1 252 ? -1.229 5.091 -1.836 1.00 97.44 252 PHE A C 1
ATOM 1884 O O . PHE A 1 252 ? -0.393 4.805 -2.690 1.00 97.44 252 PHE A O 1
ATOM 1891 N N . ALA A 1 253 ? -1.505 6.368 -1.567 1.00 95.88 253 ALA A N 1
ATOM 1892 C CA . ALA A 1 253 ? -0.698 7.446 -2.140 1.00 95.88 253 ALA A CA 1
ATOM 1893 C C . ALA A 1 253 ? 0.705 7.411 -1.525 1.00 95.88 253 ALA A C 1
ATOM 1895 O O . ALA A 1 253 ? 1.707 7.582 -2.223 1.00 95.88 253 ALA A O 1
ATOM 1896 N N . GLN A 1 254 ? 0.752 7.153 -0.217 1.00 96.94 254 GLN A N 1
ATOM 1897 C CA . GLN A 1 254 ? 1.968 7.056 0.564 1.00 96.94 254 GLN A CA 1
ATOM 1898 C C . GLN A 1 254 ? 1.791 6.078 1.730 1.00 96.94 254 GLN A C 1
ATOM 1900 O O . GLN A 1 254 ? 0.806 6.158 2.461 1.00 96.94 254 GLN A O 1
ATOM 1905 N N . ILE A 1 255 ? 2.791 5.227 1.941 1.00 98.50 255 ILE A N 1
ATOM 1906 C CA . ILE A 1 255 ? 3.010 4.488 3.189 1.00 98.50 255 ILE A CA 1
ATOM 1907 C C . ILE A 1 255 ? 4.051 5.272 4.002 1.00 98.50 255 ILE A C 1
ATOM 1909 O O . ILE A 1 255 ? 5.073 5.711 3.457 1.00 98.50 255 ILE A O 1
ATOM 1913 N N . ALA A 1 256 ? 3.741 5.551 5.266 1.00 98.00 256 ALA A N 1
ATOM 1914 C CA . ALA A 1 256 ? 4.610 6.242 6.217 1.00 98.00 256 ALA A CA 1
ATOM 1915 C C . ALA A 1 256 ? 5.697 5.302 6.766 1.00 98.00 256 ALA A C 1
ATOM 1917 O O . ALA A 1 256 ? 5.650 4.106 6.506 1.00 98.00 256 ALA A O 1
ATOM 1918 N N . ASP A 1 257 ? 6.678 5.840 7.497 1.00 96.81 257 ASP A N 1
ATOM 1919 C CA . ASP A 1 257 ? 7.843 5.073 7.975 1.00 96.81 257 ASP A CA 1
ATOM 1920 C C . ASP A 1 257 ? 7.472 3.871 8.867 1.00 96.81 257 ASP A C 1
ATOM 1922 O O . ASP A 1 257 ? 8.168 2.860 8.872 1.00 96.81 257 ASP A O 1
ATOM 1926 N N . ASP A 1 258 ? 6.363 3.982 9.597 1.00 94.31 258 ASP A N 1
ATOM 1927 C CA . ASP A 1 258 ? 5.772 2.979 10.489 1.00 94.31 258 ASP A CA 1
ATOM 1928 C C . ASP A 1 258 ? 4.709 2.095 9.811 1.00 94.31 258 ASP A C 1
ATOM 1930 O O . ASP A 1 258 ? 4.281 1.087 10.374 1.00 94.31 258 ASP A O 1
ATOM 1934 N N . GLY A 1 259 ? 4.296 2.442 8.591 1.00 98.31 259 GLY A N 1
ATOM 1935 C CA . GLY A 1 259 ? 3.292 1.697 7.847 1.00 98.31 259 GLY A CA 1
ATOM 1936 C C . GLY A 1 259 ? 3.823 0.360 7.328 1.00 98.31 259 GLY A C 1
ATOM 1937 O O . GLY A 1 259 ? 4.941 0.269 6.823 1.00 98.31 259 GLY A O 1
ATOM 1938 N N . THR A 1 260 ? 2.998 -0.682 7.407 1.00 98.44 260 THR A N 1
ATOM 1939 C CA . THR A 1 260 ? 3.329 -2.029 6.916 1.00 98.44 260 THR A CA 1
ATOM 1940 C C . THR A 1 260 ? 2.218 -2.566 6.025 1.00 98.44 260 THR A C 1
ATOM 1942 O O . THR A 1 260 ? 1.044 -2.511 6.387 1.00 98.44 260 THR A O 1
ATOM 1945 N N . VAL A 1 261 ? 2.574 -3.114 4.867 1.00 98.44 261 VAL A N 1
ATOM 1946 C CA . VAL A 1 261 ? 1.639 -3.797 3.969 1.00 98.44 261 VAL A CA 1
ATOM 1947 C C . VAL A 1 261 ? 2.179 -5.178 3.638 1.00 98.44 261 VAL A C 1
ATOM 1949 O O . VAL A 1 261 ? 3.262 -5.293 3.068 1.00 98.44 261 VAL A O 1
ATOM 1952 N N . GLU A 1 262 ? 1.427 -6.224 3.970 1.00 97.50 262 GLU A N 1
ATOM 1953 C CA . GLU A 1 262 ? 1.910 -7.594 3.838 1.00 97.50 262 GLU A CA 1
ATOM 1954 C C . GLU A 1 262 ? 0.876 -8.594 3.311 1.00 97.50 262 GLU A C 1
ATOM 1956 O O . GLU A 1 262 ? -0.326 -8.492 3.563 1.00 97.50 262 GLU A O 1
ATOM 1961 N N . ASN A 1 263 ? 1.366 -9.609 2.596 1.00 96.06 263 ASN A N 1
ATOM 1962 C CA . ASN A 1 263 ? 0.594 -10.793 2.198 1.00 96.06 263 ASN A CA 1
ATOM 1963 C C . ASN A 1 263 ? -0.675 -10.479 1.380 1.00 96.06 263 ASN A C 1
ATOM 1965 O O . ASN A 1 263 ? -1.717 -11.112 1.556 1.00 96.06 263 ASN A O 1
ATOM 1969 N N . LEU A 1 264 ? -0.606 -9.489 0.486 1.00 95.94 264 LEU A N 1
ATOM 1970 C CA . LEU A 1 264 ? -1.725 -9.104 -0.376 1.00 95.94 264 LEU A CA 1
ATOM 1971 C C . LEU A 1 264 ? -1.581 -9.681 -1.781 1.00 95.94 264 LEU A C 1
ATOM 1973 O O . LEU A 1 264 ? -0.520 -9.567 -2.391 1.00 95.94 264 LEU A O 1
ATOM 1977 N N . ASN A 1 265 ? -2.677 -10.195 -2.341 1.00 96.81 265 ASN A N 1
ATOM 1978 C CA . ASN A 1 265 ? -2.802 -10.341 -3.789 1.00 96.81 265 ASN A CA 1
ATOM 1979 C C . ASN A 1 265 ? -3.521 -9.113 -4.341 1.00 96.81 265 ASN A C 1
ATOM 1981 O O . ASN A 1 265 ? -4.556 -8.701 -3.819 1.00 96.81 265 ASN A O 1
ATOM 1985 N N . ILE A 1 266 ? -2.989 -8.519 -5.397 1.00 96.56 266 ILE A N 1
ATOM 1986 C CA . ILE A 1 266 ? -3.551 -7.341 -6.042 1.00 96.56 266 ILE A CA 1
ATOM 1987 C C . ILE A 1 266 ? -3.732 -7.648 -7.521 1.00 96.56 266 ILE A C 1
ATOM 1989 O O . ILE A 1 266 ? -2.786 -8.015 -8.211 1.00 96.56 266 ILE A O 1
ATOM 1993 N N . THR A 1 267 ? -4.949 -7.454 -8.011 1.00 96.12 267 THR A N 1
ATOM 1994 C CA . THR A 1 267 ? -5.276 -7.492 -9.432 1.00 96.12 267 THR A CA 1
ATOM 1995 C C . THR A 1 267 ? -5.506 -6.073 -9.924 1.00 96.12 267 THR A C 1
ATOM 1997 O O . THR A 1 267 ? -6.387 -5.378 -9.428 1.00 96.12 267 THR A O 1
ATOM 2000 N N . VAL A 1 268 ? -4.743 -5.624 -10.910 1.00 95.12 268 VAL A N 1
ATOM 2001 C CA . VAL A 1 268 ? -4.965 -4.330 -11.562 1.00 95.12 268 VAL A CA 1
ATOM 2002 C C . VAL A 1 268 ? -5.847 -4.561 -12.785 1.00 95.12 268 VAL A C 1
ATOM 2004 O O . VAL A 1 268 ? -5.383 -5.079 -13.797 1.00 95.12 268 VAL A O 1
ATOM 2007 N N . ALA A 1 269 ? -7.127 -4.215 -12.684 1.00 93.56 269 ALA A N 1
ATOM 2008 C CA . ALA A 1 269 ? -8.108 -4.437 -13.749 1.00 93.56 269 ALA A CA 1
ATOM 2009 C C . ALA A 1 269 ? -8.215 -3.258 -14.736 1.00 93.56 269 ALA A C 1
ATOM 2011 O O . ALA A 1 269 ? -8.678 -3.427 -15.864 1.00 93.56 269 ALA A O 1
ATOM 2012 N N . ASP A 1 270 ? -7.771 -2.068 -14.325 1.00 92.75 270 ASP A N 1
ATOM 2013 C CA . ASP A 1 270 ? -7.738 -0.855 -15.150 1.00 92.75 270 ASP A CA 1
ATOM 2014 C C . ASP A 1 270 ? -6.427 -0.083 -14.911 1.00 92.75 270 ASP A C 1
ATOM 2016 O O . ASP A 1 270 ? -5.514 -0.560 -14.242 1.00 92.75 270 ASP A O 1
ATOM 2020 N N . THR A 1 271 ? -6.294 1.111 -15.471 1.00 91.38 271 THR A N 1
ATOM 2021 C CA . THR A 1 271 ? -5.084 1.920 -15.389 1.00 91.38 271 THR A CA 1
ATOM 2022 C C . THR A 1 271 ? -4.937 2.568 -14.016 1.00 91.38 271 THR A C 1
ATOM 2024 O O . THR A 1 271 ? -5.686 3.471 -13.636 1.00 91.38 271 THR A O 1
ATOM 2027 N N . ILE A 1 272 ? -3.889 2.169 -13.302 1.00 91.88 272 ILE A N 1
ATOM 2028 C CA . ILE A 1 272 ? -3.371 2.884 -12.142 1.00 91.88 272 ILE A CA 1
ATOM 2029 C C . ILE A 1 272 ? -2.482 3.994 -12.665 1.00 91.88 272 ILE A C 1
ATOM 2031 O O . ILE A 1 272 ? -1.455 3.732 -13.285 1.00 91.88 272 ILE A O 1
ATOM 2035 N N . SER A 1 273 ? -2.861 5.244 -12.431 1.00 90.38 273 SER A N 1
ATOM 2036 C CA . SER A 1 273 ? -2.063 6.378 -12.855 1.00 90.38 273 SER A CA 1
ATOM 2037 C C . SER A 1 273 ? -2.038 7.532 -11.872 1.00 90.38 273 SER A C 1
ATOM 2039 O O . SER A 1 273 ? -2.999 7.848 -11.173 1.00 90.38 273 SER A O 1
ATOM 2041 N N . ASN A 1 274 ? -0.896 8.214 -11.849 1.00 83.75 274 ASN A N 1
ATOM 2042 C CA . ASN A 1 274 ? -0.761 9.499 -11.186 1.00 83.75 274 ASN A CA 1
ATOM 2043 C C . ASN A 1 274 ? -0.404 10.552 -1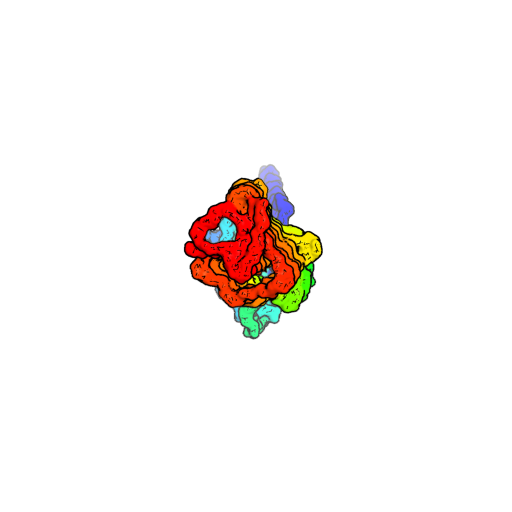2.226 1.00 83.75 274 ASN A C 1
ATOM 2045 O O . ASN A 1 274 ? 0.717 10.554 -12.726 1.00 83.75 274 ASN A O 1
ATOM 2049 N N . GLY A 1 275 ? -1.349 11.440 -12.540 1.00 75.75 275 GLY A N 1
ATOM 2050 C CA . GLY A 1 275 ? -1.219 12.493 -13.550 1.00 75.75 275 GLY A CA 1
ATOM 2051 C C . GLY A 1 275 ? -0.388 13.720 -13.142 1.00 75.75 275 GLY A C 1
ATOM 2052 O O . GLY A 1 275 ? -0.000 14.469 -14.026 1.00 75.75 275 GLY A O 1
ATOM 2053 N N . SER A 1 276 ? -0.046 13.907 -11.861 1.00 79.62 276 SER A N 1
ATOM 2054 C CA . SER A 1 276 ? 0.657 15.115 -11.366 1.00 79.62 276 SER A CA 1
ATOM 2055 C C . SER A 1 276 ? 2.087 15.279 -11.899 1.00 79.62 276 SER A C 1
ATOM 2057 O O . SER A 1 276 ? 2.700 14.288 -12.250 1.00 79.62 276 SER A O 1
ATOM 2059 N N . ASP A 1 277 ? 2.680 16.476 -11.891 1.00 69.00 277 ASP A N 1
ATOM 2060 C CA . ASP A 1 277 ? 4.034 16.702 -12.448 1.00 69.00 277 ASP A CA 1
ATOM 2061 C C . ASP A 1 277 ? 5.138 15.839 -11.809 1.00 69.00 277 ASP A C 1
ATOM 2063 O O . ASP A 1 277 ? 6.129 15.536 -12.459 1.00 69.00 277 ASP A O 1
ATOM 2067 N N . SER A 1 278 ? 4.937 15.370 -10.571 1.00 79.56 278 SER A N 1
ATOM 2068 C CA . SER A 1 278 ? 5.831 14.438 -9.862 1.00 79.56 278 SER A CA 1
ATOM 2069 C C . SER A 1 278 ? 5.177 13.077 -9.597 1.00 79.56 278 SER A C 1
ATOM 2071 O O . SER A 1 278 ? 5.393 12.455 -8.554 1.00 79.56 278 SER A O 1
ATOM 2073 N N . GLY A 1 279 ? 4.313 12.638 -10.511 1.00 86.94 279 GLY A N 1
ATOM 2074 C CA . GLY A 1 279 ? 3.521 11.420 -10.377 1.00 86.94 279 GLY A CA 1
ATOM 2075 C C . GLY A 1 279 ? 4.343 10.183 -9.999 1.00 86.94 279 GLY A C 1
ATOM 2076 O O . GLY A 1 279 ? 5.301 9.794 -10.669 1.00 86.94 279 GLY A O 1
ATOM 2077 N N . LYS A 1 280 ? 3.937 9.537 -8.909 1.00 94.31 280 LYS A N 1
ATOM 2078 C CA . LYS A 1 280 ? 4.426 8.208 -8.547 1.00 94.31 280 LYS A CA 1
ATOM 2079 C C . LYS A 1 280 ? 3.248 7.251 -8.550 1.00 94.31 280 LYS A C 1
ATOM 2081 O O . LYS A 1 280 ? 2.207 7.590 -7.979 1.00 94.31 280 LYS A O 1
ATOM 2086 N N . ALA A 1 281 ? 3.404 6.117 -9.220 1.00 95.56 281 ALA A N 1
ATOM 2087 C CA . ALA A 1 281 ? 2.362 5.109 -9.340 1.00 95.56 281 ALA A CA 1
ATOM 2088 C C . ALA A 1 281 ? 2.936 3.717 -9.076 1.00 95.56 281 ALA A C 1
ATOM 2090 O O . ALA A 1 281 ? 3.972 3.351 -9.630 1.00 95.56 281 ALA A O 1
ATOM 2091 N N . GLY A 1 282 ? 2.234 2.957 -8.244 1.00 96.56 282 GLY A N 1
ATOM 2092 C CA . GLY A 1 282 ? 2.452 1.530 -8.063 1.00 96.56 282 GLY A CA 1
ATOM 2093 C C . GLY A 1 282 ? 1.225 0.883 -7.452 1.00 96.56 282 GLY A C 1
ATOM 2094 O O . GLY A 1 282 ? 0.438 1.574 -6.812 1.00 96.56 282 GLY A O 1
ATOM 2095 N N . ALA A 1 283 ? 1.010 -0.410 -7.696 1.00 97.00 283 ALA A N 1
ATOM 2096 C CA . ALA A 1 283 ? -0.247 -1.051 -7.317 1.00 97.00 283 ALA A CA 1
ATOM 2097 C C . ALA A 1 283 ? -0.474 -1.005 -5.795 1.00 97.00 283 ALA A C 1
ATOM 2099 O O . ALA A 1 283 ? -1.577 -0.701 -5.344 1.00 97.00 283 ALA A O 1
ATOM 2100 N N . VAL A 1 284 ? 0.580 -1.207 -4.997 1.00 97.50 284 VAL A N 1
ATOM 2101 C CA . VAL A 1 284 ? 0.506 -1.058 -3.537 1.00 97.50 284 VAL A CA 1
ATOM 2102 C C . VAL A 1 284 ? 0.588 0.416 -3.148 1.00 97.50 284 VAL A C 1
ATOM 2104 O O . VAL A 1 284 ? -0.291 0.913 -2.443 1.00 97.50 284 VAL A O 1
ATOM 2107 N N . ALA A 1 285 ? 1.622 1.133 -3.602 1.00 97.38 285 ALA A N 1
ATOM 2108 C CA . ALA A 1 285 ? 1.845 2.511 -3.175 1.00 97.38 285 ALA A CA 1
ATOM 2109 C C . ALA A 1 285 ? 2.454 3.427 -4.245 1.00 97.38 285 ALA A C 1
ATOM 2111 O O . ALA A 1 285 ? 3.357 3.055 -4.990 1.00 97.38 285 ALA A O 1
ATOM 2112 N N . GLY A 1 286 ? 2.052 4.698 -4.246 1.00 96.69 286 GLY A N 1
ATOM 2113 C CA . GLY A 1 286 ? 2.787 5.741 -4.965 1.00 96.69 286 GLY A CA 1
ATOM 2114 C C . GLY A 1 286 ? 4.176 5.963 -4.355 1.00 96.69 286 GLY A C 1
ATOM 2115 O O . GLY A 1 286 ? 5.187 5.912 -5.057 1.00 96.69 286 GLY A O 1
ATOM 2116 N N . VAL A 1 287 ? 4.230 6.179 -3.039 1.00 97.12 287 VAL A N 1
ATOM 2117 C CA . VAL A 1 287 ? 5.469 6.333 -2.261 1.00 97.12 287 VAL A CA 1
ATOM 2118 C C . VAL A 1 287 ? 5.494 5.331 -1.114 1.00 97.12 287 VAL A C 1
ATOM 2120 O O . VAL A 1 287 ? 4.561 5.286 -0.318 1.00 97.12 287 VAL A O 1
ATOM 2123 N N . ASN A 1 288 ? 6.586 4.590 -0.984 1.00 98.25 288 ASN A N 1
ATOM 2124 C CA . ASN A 1 288 ? 6.861 3.746 0.165 1.00 98.25 288 ASN A CA 1
ATOM 2125 C C . ASN A 1 288 ? 7.965 4.364 1.031 1.00 98.25 288 ASN A C 1
ATOM 2127 O O . ASN A 1 288 ? 9.099 4.525 0.575 1.00 98.25 288 ASN A O 1
ATOM 2131 N N . ASN A 1 289 ? 7.625 4.701 2.274 1.00 97.94 289 ASN A N 1
ATOM 2132 C CA . ASN A 1 289 ? 8.604 4.961 3.331 1.00 97.94 289 ASN A CA 1
ATOM 2133 C C . ASN A 1 289 ? 8.572 3.865 4.415 1.00 97.94 289 ASN A C 1
ATOM 2135 O O . ASN A 1 289 ? 9.442 3.847 5.275 1.00 97.94 289 ASN A O 1
ATOM 2139 N N . GLY A 1 290 ? 7.590 2.960 4.368 1.00 98.25 290 GLY A N 1
ATOM 2140 C CA . GLY A 1 290 ? 7.415 1.866 5.321 1.00 98.25 290 GLY A CA 1
ATOM 2141 C C . GLY A 1 290 ? 7.854 0.523 4.745 1.00 98.25 290 GLY A C 1
ATOM 2142 O O . GLY A 1 290 ? 8.723 0.461 3.873 1.00 98.25 290 GLY A O 1
ATOM 2143 N N . THR A 1 291 ? 7.229 -0.558 5.194 1.00 98.31 291 THR A N 1
ATOM 2144 C CA . THR A 1 291 ? 7.567 -1.918 4.753 1.00 98.31 291 THR A CA 1
ATOM 2145 C C . THR A 1 291 ? 6.472 -2.496 3.862 1.00 98.31 291 THR A C 1
ATOM 2147 O O . THR A 1 291 ? 5.293 -2.479 4.217 1.00 98.31 291 THR A O 1
ATOM 2150 N N . ILE A 1 292 ? 6.862 -3.042 2.708 1.00 98.56 292 ILE A N 1
ATOM 2151 C CA . ILE A 1 292 ? 5.985 -3.854 1.856 1.00 98.56 292 ILE A CA 1
ATOM 2152 C C . ILE A 1 292 ? 6.587 -5.253 1.741 1.00 98.56 292 ILE A C 1
ATOM 2154 O O . ILE A 1 292 ? 7.741 -5.390 1.338 1.00 98.56 292 ILE A O 1
ATOM 2158 N N . SER A 1 293 ? 5.820 -6.296 2.054 1.00 97.75 293 SER A N 1
ATOM 2159 C CA . SER A 1 293 ? 6.322 -7.671 1.994 1.00 97.75 293 SER A CA 1
ATOM 2160 C C . SER A 1 293 ? 5.282 -8.679 1.503 1.00 97.75 293 SER A C 1
ATOM 2162 O O . SER A 1 293 ? 4.076 -8.487 1.632 1.00 97.75 293 SER A O 1
ATOM 2164 N N . GLY A 1 294 ? 5.730 -9.768 0.873 1.00 95.75 294 GLY A N 1
ATOM 2165 C CA . GLY A 1 294 ? 4.844 -10.890 0.521 1.00 95.75 294 GLY A CA 1
ATOM 2166 C C . GLY A 1 294 ? 3.683 -10.543 -0.426 1.00 95.75 294 GLY A C 1
ATOM 2167 O O . GLY A 1 294 ? 2.660 -11.223 -0.410 1.00 95.75 294 GLY A O 1
ATOM 2168 N N . CYS A 1 295 ? 3.788 -9.459 -1.200 1.00 97.44 295 CYS A N 1
ATOM 2169 C CA . CYS A 1 295 ? 2.702 -8.980 -2.054 1.00 97.44 295 CYS A CA 1
ATOM 2170 C C . CYS A 1 295 ? 2.826 -9.515 -3.485 1.00 97.44 295 CYS A C 1
ATOM 2172 O O . CYS A 1 295 ? 3.892 -9.445 -4.096 1.00 97.44 295 CYS A O 1
ATOM 2174 N N . THR A 1 296 ? 1.719 -9.984 -4.051 1.00 97.38 296 THR A N 1
ATOM 2175 C CA . THR A 1 296 ? 1.623 -10.404 -5.454 1.00 97.38 296 THR A CA 1
ATOM 2176 C C . THR A 1 296 ? 0.772 -9.410 -6.227 1.00 97.38 296 THR A C 1
ATOM 2178 O O . THR A 1 296 ? -0.349 -9.118 -5.824 1.00 97.38 296 THR A O 1
ATOM 2181 N N . VAL A 1 297 ? 1.282 -8.901 -7.344 1.00 97.06 297 VAL A N 1
ATOM 2182 C CA . VAL A 1 297 ? 0.561 -8.030 -8.273 1.00 97.06 297 VAL A CA 1
ATOM 2183 C C . VAL A 1 297 ? 0.427 -8.743 -9.609 1.00 97.06 297 VAL A C 1
ATOM 2185 O O . VAL A 1 297 ? 1.419 -9.132 -10.221 1.00 97.06 297 VAL A O 1
ATOM 2188 N N . THR A 1 298 ? -0.804 -8.851 -10.087 1.00 95.12 298 THR A N 1
ATOM 2189 C CA . THR A 1 298 ? -1.125 -9.314 -11.436 1.00 95.12 298 THR A CA 1
ATOM 2190 C C . THR A 1 298 ? -1.937 -8.232 -12.126 1.00 95.12 298 THR A C 1
ATOM 2192 O O . THR A 1 298 ? -2.828 -7.639 -11.519 1.00 95.12 298 THR A O 1
ATOM 2195 N N . ILE A 1 299 ? -1.650 -7.944 -13.386 1.00 82.06 299 ILE A N 1
ATOM 2196 C CA . ILE A 1 299 ? -2.460 -7.015 -14.173 1.00 82.06 299 ILE A CA 1
ATOM 2197 C C . ILE A 1 299 ? -3.346 -7.821 -15.115 1.00 82.06 299 ILE A C 1
ATOM 2199 O O . ILE A 1 299 ? -2.883 -8.729 -15.797 1.00 82.06 299 ILE A O 1
ATOM 2203 N N . ASP A 1 300 ? -4.641 -7.514 -15.124 1.00 84.81 300 ASP A N 1
ATOM 2204 C CA . ASP A 1 300 ? -5.556 -8.073 -16.117 1.00 84.81 300 ASP A CA 1
ATOM 2205 C C . ASP A 1 300 ? -5.213 -7.504 -17.504 1.00 84.81 300 ASP A C 1
ATOM 2207 O O . ASP A 1 300 ? -4.637 -6.431 -17.629 1.00 84.81 300 ASP A O 1
ATOM 2211 N N . THR A 1 301 ? -5.618 -8.184 -18.568 1.00 76.69 301 THR A N 1
ATOM 2212 C CA . THR A 1 301 ? -5.363 -7.839 -19.976 1.00 76.69 301 THR A CA 1
ATOM 2213 C C . THR A 1 301 ? -5.626 -6.377 -20.376 1.00 76.69 301 THR A C 1
ATOM 2215 O O . THR A 1 301 ? -5.058 -5.918 -21.367 1.00 76.69 301 THR A O 1
ATOM 2218 N N . SER A 1 302 ? -6.464 -5.639 -19.639 1.00 80.56 302 SER A N 1
ATOM 2219 C CA . SER A 1 302 ? -6.744 -4.209 -19.844 1.00 80.56 302 SER A CA 1
ATOM 2220 C C . SER A 1 302 ? -6.057 -3.253 -18.864 1.00 80.56 302 SER A C 1
ATOM 2222 O O . SER A 1 302 ? -6.116 -2.041 -19.072 1.00 80.56 302 SER A O 1
ATOM 2224 N N . GLY A 1 303 ? -5.456 -3.752 -17.785 1.00 86.94 303 GLY A N 1
ATOM 2225 C CA . GLY A 1 303 ? -4.861 -2.919 -16.747 1.00 86.94 303 GLY A CA 1
ATOM 2226 C C . GLY A 1 303 ? -3.456 -2.427 -17.096 1.00 86.94 303 GLY A C 1
ATOM 2227 O O . GLY A 1 303 ? -2.790 -2.919 -18.008 1.00 86.94 303 GLY A O 1
ATOM 2228 N N . SER A 1 304 ? -2.987 -1.422 -16.358 1.00 92.56 304 SER A N 1
ATOM 2229 C CA . SER A 1 304 ? -1.607 -0.932 -16.455 1.00 92.56 304 SER A CA 1
ATOM 2230 C C . SER A 1 304 ? -1.215 -0.132 -15.215 1.00 92.56 304 SER A C 1
ATOM 2232 O O . SER A 1 304 ? -2.077 0.385 -14.505 1.00 92.56 304 SER A O 1
ATOM 2234 N N . VAL A 1 305 ? 0.087 0.003 -14.960 1.00 93.06 305 VAL A N 1
ATOM 2235 C CA . VAL A 1 305 ? 0.624 1.002 -14.024 1.00 93.06 305 VAL A CA 1
ATOM 2236 C C . VAL A 1 305 ? 1.346 2.066 -14.839 1.00 93.06 305 VAL A C 1
ATOM 2238 O O . VAL A 1 305 ? 2.382 1.796 -15.442 1.00 93.06 305 VAL A O 1
ATOM 2241 N N . SER A 1 306 ? 0.796 3.278 -14.858 1.00 92.06 306 SER A N 1
ATOM 2242 C CA . SER A 1 306 ? 1.259 4.371 -15.708 1.00 92.06 306 SER A CA 1
ATOM 2243 C C . SER A 1 306 ? 1.585 5.646 -14.930 1.00 92.06 306 SER A C 1
ATOM 2245 O O . SER A 1 306 ? 0.870 6.061 -14.017 1.00 92.06 306 SER A O 1
ATOM 2247 N N . ALA A 1 307 ? 2.652 6.337 -15.317 1.00 87.69 307 ALA A N 1
ATOM 2248 C CA . ALA A 1 307 ? 3.008 7.632 -14.759 1.00 87.69 307 ALA A CA 1
ATOM 2249 C C . ALA A 1 307 ? 3.441 8.604 -15.889 1.00 87.69 307 ALA A C 1
ATOM 2251 O O . ALA A 1 307 ? 4.521 8.466 -16.451 1.00 87.69 307 ALA A O 1
ATOM 2252 N N . THR A 1 308 ? 2.630 9.638 -16.195 1.00 79.31 308 THR A N 1
ATOM 2253 C CA . THR A 1 308 ? 2.848 10.656 -17.279 1.00 79.31 308 THR A CA 1
ATOM 2254 C C . THR A 1 308 ? 3.552 12.042 -16.980 1.00 79.31 308 THR A C 1
ATOM 2256 O O . THR A 1 308 ? 2.859 13.009 -16.696 1.00 79.31 308 THR A O 1
ATOM 2259 N N . GLY A 1 309 ? 4.880 12.234 -16.960 1.00 72.88 309 GLY A N 1
ATOM 2260 C CA . GLY A 1 309 ? 5.569 13.470 -16.496 1.00 72.88 309 GLY A CA 1
ATOM 2261 C C . GLY A 1 309 ? 6.964 13.201 -15.900 1.00 72.88 309 GLY A C 1
ATOM 2262 O O . GLY A 1 309 ? 7.598 12.228 -16.284 1.00 72.88 309 GLY A O 1
ATOM 2263 N N . ASP A 1 310 ? 7.420 13.983 -14.912 1.00 71.75 310 ASP A N 1
ATOM 2264 C CA . ASP A 1 310 ? 8.666 13.738 -14.148 1.00 71.75 310 ASP A CA 1
ATOM 2265 C C . ASP A 1 310 ? 8.492 12.581 -13.135 1.00 71.75 310 ASP A C 1
ATOM 2267 O O . ASP A 1 310 ? 8.188 12.770 -11.946 1.00 71.75 310 ASP A O 1
ATOM 2271 N N . LYS A 1 311 ? 8.516 11.342 -13.639 1.00 85.62 311 LYS A N 1
ATOM 2272 C CA . LYS A 1 311 ? 7.689 10.281 -13.055 1.00 85.62 311 LYS A CA 1
ATOM 2273 C C . LYS A 1 311 ? 8.335 8.931 -12.852 1.00 85.62 311 LYS A C 1
ATOM 2275 O O . LYS A 1 311 ? 9.318 8.557 -13.480 1.00 85.62 311 LYS A O 1
ATOM 2280 N N . ARG A 1 312 ? 7.724 8.208 -11.912 1.00 94.62 312 ARG A N 1
ATOM 2281 C CA . ARG A 1 312 ? 8.209 6.947 -11.365 1.00 94.62 312 ARG A CA 1
ATOM 2282 C C . ARG A 1 312 ? 7.061 5.938 -11.357 1.00 94.62 312 ARG A C 1
ATOM 2284 O O . ARG A 1 312 ? 6.075 6.151 -10.647 1.00 94.62 312 ARG A O 1
ATOM 2291 N N . ALA A 1 313 ? 7.178 4.874 -12.142 1.00 96.44 313 ALA A N 1
ATOM 2292 C CA . ALA A 1 313 ? 6.199 3.792 -12.198 1.00 96.44 313 ALA A CA 1
ATOM 2293 C C . ALA A 1 313 ? 6.846 2.477 -11.759 1.00 96.44 313 ALA A C 1
ATOM 2295 O O . ALA A 1 313 ? 7.919 2.125 -12.249 1.00 96.44 313 ALA A O 1
ATOM 2296 N N . GLY A 1 314 ? 6.200 1.741 -10.859 1.00 97.12 314 GLY A N 1
ATOM 2297 C CA . GLY A 1 314 ? 6.614 0.374 -10.567 1.00 97.12 314 GLY A CA 1
ATOM 2298 C C . GLY A 1 314 ? 5.464 -0.531 -10.176 1.00 97.12 314 GLY A C 1
ATOM 2299 O O . GLY A 1 314 ? 4.451 -0.049 -9.684 1.00 97.12 314 GLY A O 1
ATOM 2300 N N . GLY A 1 315 ? 5.592 -1.836 -10.418 1.00 96.88 315 GLY A N 1
ATOM 2301 C CA . GLY A 1 315 ? 4.498 -2.785 -10.189 1.00 96.88 315 GLY A CA 1
ATOM 2302 C C . GLY A 1 315 ? 3.998 -2.774 -8.744 1.00 96.88 315 GLY A C 1
ATOM 2303 O O . GLY A 1 315 ? 2.793 -2.727 -8.514 1.00 96.88 315 GLY A O 1
ATOM 2304 N N . ILE A 1 316 ? 4.914 -2.713 -7.772 1.00 97.81 316 ILE A N 1
ATOM 2305 C CA . ILE A 1 316 ? 4.591 -2.605 -6.343 1.00 97.81 316 ILE A CA 1
ATOM 2306 C C . ILE A 1 316 ? 4.523 -1.138 -5.919 1.00 97.81 316 ILE A C 1
ATOM 2308 O O . ILE A 1 316 ? 3.489 -0.688 -5.414 1.00 97.81 316 ILE A O 1
ATOM 2312 N N . ALA A 1 317 ? 5.607 -0.388 -6.138 1.00 97.69 317 ALA A N 1
ATOM 2313 C CA . ALA A 1 317 ? 5.715 0.998 -5.700 1.00 97.69 317 ALA A CA 1
ATOM 2314 C C . ALA A 1 317 ? 6.269 1.933 -6.781 1.00 97.69 317 ALA A C 1
ATOM 2316 O O . ALA A 1 317 ? 7.196 1.594 -7.512 1.00 97.69 317 ALA A O 1
ATOM 2317 N N . GLY A 1 318 ? 5.771 3.168 -6.834 1.00 97.19 318 GLY A N 1
ATOM 2318 C CA . GLY A 1 318 ? 6.375 4.192 -7.691 1.00 97.19 318 GLY A CA 1
ATOM 2319 C C . GLY A 1 318 ? 7.757 4.616 -7.182 1.00 97.19 318 GLY A C 1
ATOM 2320 O O . GLY A 1 318 ? 8.725 4.674 -7.940 1.00 97.19 318 GLY A O 1
ATOM 2321 N N . TRP A 1 319 ? 7.868 4.888 -5.882 1.00 97.31 319 TRP A N 1
ATOM 2322 C CA . TRP A 1 319 ? 9.103 5.339 -5.237 1.00 97.31 319 TRP A CA 1
ATOM 2323 C C . TRP A 1 319 ? 9.267 4.706 -3.859 1.00 97.31 319 TRP A C 1
ATOM 2325 O O . TRP A 1 319 ? 8.487 5.000 -2.959 1.00 97.31 319 TRP A O 1
ATOM 2335 N N . ASN A 1 320 ? 10.295 3.885 -3.684 1.00 97.75 320 ASN A N 1
ATOM 2336 C CA . ASN A 1 320 ? 10.757 3.411 -2.386 1.00 97.75 320 ASN A CA 1
ATOM 2337 C C . ASN A 1 320 ? 11.846 4.358 -1.865 1.00 97.75 320 ASN A C 1
ATOM 2339 O O . ASN A 1 320 ? 12.844 4.536 -2.558 1.00 97.75 320 ASN A O 1
ATOM 2343 N N . LYS A 1 321 ? 11.639 5.021 -0.720 1.00 95.00 321 LYS A N 1
ATOM 2344 C CA . LYS A 1 321 ? 12.458 6.182 -0.310 1.00 95.00 321 LYS A CA 1
ATOM 2345 C C . LYS A 1 321 ? 13.347 5.970 0.923 1.00 95.00 321 LYS A C 1
ATOM 2347 O O . LYS A 1 321 ? 14.372 6.635 1.053 1.00 95.00 321 LYS A O 1
ATOM 2352 N N . THR A 1 322 ? 12.946 5.151 1.882 1.00 90.62 322 THR A N 1
ATOM 2353 C CA . THR A 1 322 ? 13.693 5.040 3.154 1.00 90.62 322 THR A CA 1
ATOM 2354 C C . THR A 1 322 ? 13.772 3.626 3.698 1.00 90.62 322 THR A C 1
ATOM 2356 O O . THR A 1 322 ? 14.624 3.362 4.539 1.00 90.62 322 THR A O 1
ATOM 2359 N N . ASN A 1 323 ? 12.913 2.721 3.240 1.00 93.50 323 ASN A N 1
ATOM 2360 C CA . ASN A 1 323 ? 12.689 1.449 3.914 1.00 93.50 323 ASN A CA 1
ATOM 2361 C C . ASN A 1 323 ? 12.534 0.317 2.883 1.00 93.50 323 ASN A C 1
ATOM 2363 O O . ASN A 1 323 ? 13.057 0.435 1.767 1.00 93.50 323 ASN A O 1
ATOM 2367 N N . THR A 1 324 ? 11.933 -0.810 3.257 1.00 95.44 324 THR A N 1
ATOM 2368 C CA . THR A 1 324 ? 12.124 -2.072 2.539 1.00 95.44 324 THR A CA 1
ATOM 2369 C C . THR A 1 324 ? 10.910 -2.514 1.721 1.00 95.44 324 THR A C 1
ATOM 2371 O O . THR A 1 324 ? 9.754 -2.428 2.141 1.00 95.44 324 THR A O 1
ATOM 2374 N N . ILE A 1 325 ? 11.196 -3.021 0.522 1.00 97.38 325 ILE A N 1
ATOM 2375 C CA . ILE A 1 325 ? 10.339 -3.966 -0.193 1.00 97.38 325 ILE A CA 1
ATOM 2376 C C . ILE A 1 325 ? 11.040 -5.319 -0.092 1.00 97.38 325 ILE A C 1
ATOM 2378 O O . ILE A 1 325 ? 12.160 -5.468 -0.585 1.00 97.38 325 ILE A O 1
ATOM 2382 N N . GLU A 1 326 ? 10.429 -6.282 0.590 1.00 95.38 326 GLU A N 1
ATOM 2383 C CA . GLU A 1 326 ? 11.117 -7.511 0.994 1.00 95.38 326 GLU A CA 1
ATOM 2384 C C . GLU A 1 326 ? 10.244 -8.774 0.943 1.00 95.38 326 GLU A C 1
ATOM 2386 O O . GLU A 1 326 ? 9.071 -8.763 0.557 1.00 95.38 326 GLU A O 1
ATOM 2391 N N . GLY A 1 327 ? 10.837 -9.909 1.314 1.00 91.88 327 GLY A N 1
ATOM 2392 C CA . GLY A 1 327 ? 10.168 -11.206 1.280 1.00 91.88 327 GLY A CA 1
ATOM 2393 C C . GLY A 1 327 ? 9.907 -11.684 -0.149 1.00 91.88 327 GLY A C 1
ATOM 2394 O O . GLY A 1 327 ? 10.740 -11.513 -1.036 1.00 91.88 327 GLY A O 1
ATOM 2395 N N . THR A 1 328 ? 8.762 -12.330 -0.372 1.00 93.44 328 THR A N 1
ATOM 2396 C CA . THR A 1 328 ? 8.370 -12.855 -1.689 1.00 93.44 328 THR A CA 1
ATOM 2397 C C . THR A 1 328 ? 7.367 -11.918 -2.346 1.00 93.44 328 THR A C 1
ATOM 2399 O O . THR A 1 328 ? 6.160 -12.115 -2.234 1.00 93.44 328 THR A O 1
ATOM 2402 N N . CYS A 1 329 ? 7.866 -10.880 -3.016 1.00 96.31 329 CYS A N 1
ATOM 2403 C CA . CYS A 1 329 ? 7.025 -10.019 -3.846 1.00 96.31 329 CYS A CA 1
ATOM 2404 C C . CYS A 1 329 ? 7.020 -10.514 -5.295 1.00 96.31 329 CYS A C 1
ATOM 2406 O O . CYS A 1 329 ? 8.070 -10.848 -5.832 1.00 96.31 329 CYS A O 1
ATOM 2408 N N . THR A 1 330 ? 5.860 -10.556 -5.943 1.00 96.69 330 THR A N 1
ATOM 2409 C CA . THR A 1 330 ? 5.743 -11.051 -7.325 1.00 96.69 330 THR A CA 1
ATOM 2410 C C . THR A 1 330 ? 4.965 -10.062 -8.182 1.00 96.69 330 THR A C 1
ATOM 2412 O O . THR A 1 330 ? 3.949 -9.541 -7.735 1.00 96.69 330 THR A O 1
ATOM 2415 N N . VAL A 1 331 ? 5.424 -9.804 -9.406 1.00 96.31 331 VAL A N 1
ATOM 2416 C CA . VAL A 1 331 ? 4.742 -8.949 -10.387 1.00 96.31 331 VAL A CA 1
ATOM 2417 C C . VAL A 1 331 ? 4.656 -9.698 -11.720 1.00 96.31 331 VAL A C 1
ATOM 2419 O O . VAL A 1 331 ? 5.693 -9.981 -12.319 1.00 96.31 331 VAL A O 1
ATOM 2422 N N . THR A 1 332 ? 3.445 -10.037 -12.182 1.00 95.06 332 THR A N 1
ATOM 2423 C CA . THR A 1 332 ? 3.239 -10.820 -13.420 1.00 95.06 332 THR A CA 1
ATOM 2424 C C . THR A 1 332 ? 2.220 -10.217 -14.379 1.00 95.06 332 THR A C 1
ATOM 2426 O O . THR A 1 332 ? 1.205 -9.665 -13.955 1.00 95.06 332 THR A O 1
ATOM 2429 N N . ASP A 1 333 ? 2.468 -10.381 -15.682 1.00 88.81 333 ASP A N 1
ATOM 2430 C CA . ASP A 1 333 ? 1.545 -10.003 -16.768 1.00 88.81 333 ASP A CA 1
ATOM 2431 C C . ASP A 1 333 ? 1.216 -8.496 -16.800 1.00 88.81 333 ASP A C 1
ATOM 2433 O O . ASP A 1 333 ? 0.118 -8.065 -17.143 1.00 88.81 333 ASP A O 1
ATOM 2437 N N . VAL A 1 334 ? 2.192 -7.669 -16.416 1.00 77.19 334 VAL A N 1
ATOM 2438 C CA . VAL A 1 334 ? 2.019 -6.238 -16.128 1.00 77.19 334 VAL A CA 1
ATOM 2439 C C . VAL A 1 334 ? 2.540 -5.364 -17.260 1.00 77.19 334 VAL A C 1
ATOM 2441 O O . VAL A 1 334 ? 3.686 -5.509 -17.688 1.00 77.19 334 VAL A O 1
ATOM 2444 N N . PHE A 1 335 ? 1.737 -4.387 -17.696 1.00 92.44 335 PHE A N 1
ATOM 2445 C CA . PHE A 1 335 ? 2.241 -3.243 -18.458 1.00 92.44 335 PHE A CA 1
ATOM 2446 C C . PHE A 1 335 ? 2.584 -2.089 -17.506 1.00 92.44 335 PHE A C 1
ATOM 2448 O O . PHE A 1 335 ? 1.692 -1.485 -16.905 1.00 92.44 335 PHE A O 1
ATOM 2455 N N . ILE A 1 336 ? 3.880 -1.801 -17.358 1.00 92.38 336 ILE A N 1
ATOM 2456 C CA . ILE A 1 336 ? 4.402 -0.669 -16.580 1.00 92.38 336 ILE A CA 1
ATOM 2457 C C . ILE A 1 336 ? 4.946 0.365 -17.548 1.00 92.38 336 ILE A C 1
ATOM 2459 O O . ILE A 1 336 ? 5.849 0.079 -18.334 1.00 92.38 336 ILE A O 1
ATOM 2463 N N . GLU A 1 337 ? 4.434 1.585 -17.453 1.00 93.19 337 GLU A N 1
ATOM 2464 C CA . GLU A 1 337 ? 4.844 2.680 -18.316 1.00 93.19 337 GLU A CA 1
ATOM 2465 C C . GLU A 1 337 ? 5.112 3.953 -17.517 1.00 93.19 337 GLU A C 1
ATOM 2467 O O . GLU A 1 337 ? 4.261 4.464 -16.794 1.00 93.19 337 GLU A O 1
ATOM 2472 N N . ALA A 1 338 ? 6.296 4.522 -17.694 1.00 86.56 338 ALA A N 1
ATOM 2473 C CA . ALA A 1 338 ? 6.574 5.888 -17.290 1.00 86.56 338 ALA A CA 1
ATOM 2474 C C . ALA A 1 338 ? 6.889 6.700 -18.551 1.00 86.56 338 ALA A C 1
ATOM 2476 O O . ALA A 1 338 ? 7.682 6.283 -19.389 1.00 86.56 338 ALA A O 1
ATOM 2477 N N . GLY A 1 339 ? 6.263 7.855 -18.734 1.00 85.44 339 GLY A N 1
ATOM 2478 C CA . GLY A 1 339 ? 6.454 8.620 -19.964 1.00 85.44 339 GLY A CA 1
ATOM 2479 C C . GLY A 1 339 ? 6.220 10.101 -19.768 1.00 85.44 339 GLY A C 1
ATOM 2480 O O . GLY A 1 339 ? 5.399 10.481 -18.949 1.00 85.44 339 GLY A O 1
ATOM 2481 N N . ALA A 1 340 ? 6.910 10.960 -20.509 1.00 80.62 340 ALA A N 1
ATOM 2482 C CA . ALA A 1 340 ? 6.713 12.404 -20.433 1.00 80.62 340 ALA A CA 1
ATOM 2483 C C . ALA A 1 340 ? 6.905 13.050 -21.800 1.00 80.62 340 ALA A C 1
ATOM 2485 O O . ALA A 1 340 ? 7.813 12.688 -22.545 1.00 80.62 340 ALA A O 1
ATOM 2486 N N . SER A 1 341 ? 6.093 14.067 -22.085 1.00 76.94 341 SER A N 1
ATOM 2487 C CA . SER A 1 341 ? 6.263 14.937 -23.259 1.00 76.94 341 SER A CA 1
ATOM 2488 C C . SER A 1 341 ? 6.993 16.248 -22.930 1.00 76.94 341 SER A C 1
ATOM 2490 O O . SER A 1 341 ? 6.969 17.188 -23.722 1.00 76.94 341 SER A O 1
ATOM 2492 N N . LEU A 1 342 ? 7.576 16.355 -21.731 1.00 73.69 342 LEU A N 1
ATOM 2493 C CA . LEU A 1 342 ? 8.259 17.558 -21.258 1.00 73.69 342 LEU A CA 1
ATOM 2494 C C . LEU A 1 342 ? 9.755 17.482 -21.574 1.00 73.69 342 LEU A C 1
ATOM 2496 O O . LEU A 1 342 ? 10.382 16.441 -21.393 1.00 73.69 342 LEU A O 1
ATOM 2500 N N . ASN A 1 343 ? 10.331 18.609 -21.997 1.00 70.62 343 ASN A N 1
ATOM 2501 C CA . ASN A 1 343 ? 11.779 18.737 -22.154 1.00 70.62 343 ASN A CA 1
ATOM 2502 C C . ASN A 1 343 ? 12.456 18.571 -20.782 1.00 70.62 343 ASN A C 1
ATOM 2504 O O . ASN A 1 343 ? 12.032 19.210 -19.820 1.00 70.62 343 ASN A O 1
ATOM 2508 N N . ASN A 1 344 ? 13.521 17.765 -20.716 1.00 78.69 344 ASN A N 1
ATOM 2509 C CA . ASN A 1 344 ? 14.315 17.466 -19.511 1.00 78.69 344 ASN A CA 1
ATOM 2510 C C . ASN A 1 344 ? 13.612 16.607 -18.444 1.00 78.69 344 ASN A C 1
ATOM 2512 O O . ASN A 1 344 ? 14.030 16.620 -17.287 1.00 78.69 344 ASN A O 1
ATOM 2516 N N . ALA A 1 345 ? 12.568 15.856 -18.807 1.00 85.69 345 ALA A N 1
ATOM 2517 C CA . ALA A 1 345 ? 11.918 14.961 -17.857 1.00 85.69 345 ALA A CA 1
ATOM 2518 C C . ALA A 1 345 ? 12.816 13.772 -17.487 1.00 85.69 345 ALA A C 1
ATOM 2520 O O . ALA A 1 345 ? 13.415 13.151 -18.369 1.00 85.69 345 ALA A O 1
ATOM 2521 N N . THR A 1 346 ? 12.856 13.436 -16.201 1.00 90.19 346 THR A N 1
ATOM 2522 C CA . THR A 1 346 ? 13.534 12.267 -15.642 1.00 90.19 346 THR A CA 1
ATOM 2523 C C . THR A 1 346 ? 12.508 11.195 -15.296 1.00 90.19 346 THR A C 1
ATOM 2525 O O . THR A 1 346 ? 11.629 11.394 -14.455 1.00 90.19 346 THR A O 1
ATOM 2528 N N . ILE A 1 347 ? 12.603 10.058 -15.979 1.00 93.31 347 ILE A N 1
ATOM 2529 C CA . ILE A 1 347 ? 11.540 9.061 -16.052 1.00 93.31 347 ILE A CA 1
ATOM 2530 C C . ILE A 1 347 ? 12.087 7.705 -15.643 1.00 93.31 347 ILE A C 1
ATOM 2532 O O . ILE A 1 347 ? 13.062 7.228 -16.222 1.00 93.31 347 ILE A O 1
ATOM 2536 N N . HIS A 1 348 ? 11.445 7.070 -14.668 1.00 95.75 348 HIS A N 1
ATOM 2537 C CA . HIS A 1 348 ? 11.888 5.802 -14.104 1.00 95.75 348 HIS A CA 1
ATOM 2538 C C . HIS A 1 348 ? 10.767 4.761 -14.137 1.00 95.75 348 HIS A C 1
ATOM 2540 O O . HIS A 1 348 ? 9.684 4.999 -13.598 1.00 95.75 348 HIS A O 1
ATOM 2546 N N . ALA A 1 349 ? 11.037 3.593 -14.711 1.00 96.88 349 ALA A N 1
ATOM 2547 C CA . ALA A 1 349 ? 10.123 2.456 -14.705 1.00 96.88 349 ALA A CA 1
ATOM 2548 C C . ALA A 1 349 ? 10.825 1.202 -14.174 1.00 96.88 349 ALA A C 1
ATOM 2550 O O . ALA A 1 349 ? 11.940 0.896 -14.590 1.00 96.88 349 ALA A O 1
ATOM 2551 N N . GLY A 1 350 ? 10.190 0.461 -13.269 1.00 97.12 350 GLY A N 1
ATOM 2552 C CA . GLY A 1 350 ? 10.737 -0.811 -12.796 1.00 97.12 350 GLY A CA 1
ATOM 2553 C C . GLY A 1 350 ? 9.673 -1.848 -12.495 1.00 97.12 350 GLY A C 1
ATOM 2554 O O . GLY A 1 350 ? 8.577 -1.492 -12.081 1.00 97.12 350 GLY A O 1
ATOM 2555 N N . GLY A 1 351 ? 9.977 -3.132 -12.688 1.00 96.69 351 GLY A N 1
ATOM 2556 C CA . GLY A 1 351 ? 9.002 -4.202 -12.450 1.00 96.69 351 GLY A CA 1
ATOM 2557 C C . GLY A 1 351 ? 8.483 -4.215 -11.015 1.00 96.69 351 GLY A C 1
ATOM 2558 O O . GLY A 1 351 ? 7.279 -4.293 -10.803 1.00 96.69 351 GLY A O 1
ATOM 2559 N N . ILE A 1 352 ? 9.364 -4.016 -10.030 1.00 97.75 352 ILE A N 1
ATOM 2560 C CA . ILE A 1 352 ? 8.984 -3.863 -8.619 1.00 97.75 352 ILE A CA 1
ATOM 2561 C C . ILE A 1 352 ? 8.820 -2.385 -8.262 1.00 97.75 352 ILE A C 1
ATOM 2563 O O . ILE A 1 352 ? 7.769 -1.984 -7.755 1.00 97.75 352 ILE A O 1
ATOM 2567 N N . VAL A 1 353 ? 9.845 -1.570 -8.536 1.00 97.69 353 VAL A N 1
ATOM 2568 C CA . VAL A 1 353 ? 9.882 -0.164 -8.119 1.00 97.69 353 VAL A CA 1
ATOM 2569 C C . VAL A 1 353 ? 10.385 0.772 -9.217 1.00 97.69 353 VAL A C 1
ATOM 2571 O O . VAL A 1 353 ? 11.395 0.509 -9.862 1.00 97.69 353 VAL A O 1
ATOM 2574 N N . GLY A 1 354 ? 9.733 1.921 -9.401 1.00 97.44 354 GLY A N 1
ATOM 2575 C CA . GLY A 1 354 ? 10.230 2.948 -10.323 1.00 97.44 354 GLY A CA 1
ATOM 2576 C C . GLY A 1 354 ? 11.561 3.540 -9.850 1.00 97.44 354 GLY A C 1
ATOM 2577 O O . GLY A 1 354 ? 12.563 3.517 -10.560 1.00 97.44 354 GLY A O 1
ATOM 2578 N N . THR A 1 355 ? 11.598 4.051 -8.620 1.00 97.19 355 THR A N 1
ATOM 2579 C CA . THR A 1 355 ? 12.816 4.564 -7.970 1.00 97.19 355 THR A CA 1
ATOM 2580 C C . THR A 1 355 ? 13.037 3.926 -6.614 1.00 97.19 355 THR A C 1
ATOM 2582 O O . THR A 1 355 ? 12.164 4.024 -5.759 1.00 97.19 355 THR A O 1
ATOM 2585 N N . ASN A 1 356 ? 14.222 3.370 -6.394 1.00 97.38 356 ASN A N 1
ATOM 2586 C CA . ASN A 1 356 ? 14.719 3.001 -5.081 1.00 97.38 356 ASN A CA 1
ATOM 2587 C C . ASN A 1 356 ? 15.744 4.044 -4.618 1.00 97.38 356 ASN A C 1
ATOM 2589 O O . ASN A 1 356 ? 16.873 4.079 -5.092 1.00 97.38 356 ASN A O 1
ATOM 2593 N N . GLU A 1 357 ? 15.342 4.936 -3.728 1.00 95.38 357 GLU A N 1
ATOM 2594 C CA . GLU A 1 357 ? 16.209 5.937 -3.119 1.00 95.38 357 GLU A CA 1
ATOM 2595 C C . GLU A 1 357 ? 16.407 5.560 -1.665 1.00 95.38 357 GLU A C 1
ATOM 2597 O O . GLU A 1 357 ? 15.408 5.404 -0.995 1.00 95.38 357 GLU A O 1
ATOM 2602 N N . SER A 1 358 ? 17.637 5.408 -1.177 1.00 93.94 358 SER A N 1
ATOM 2603 C CA . SER A 1 358 ? 17.988 5.120 0.234 1.00 93.94 358 SER A CA 1
ATOM 2604 C C . SER A 1 358 ? 17.289 3.932 0.935 1.00 93.94 358 SER A C 1
ATOM 2606 O O . SER A 1 358 ? 17.627 3.638 2.076 1.00 93.94 358 SER A O 1
ATOM 2608 N N . GLY A 1 359 ? 16.338 3.251 0.292 1.00 93.38 359 GLY A N 1
ATOM 2609 C CA . GLY A 1 359 ? 15.676 2.039 0.762 1.00 93.38 359 GLY A CA 1
ATOM 2610 C C . GLY A 1 359 ? 16.296 0.775 0.168 1.00 93.38 359 GLY A C 1
ATOM 2611 O O . GLY A 1 359 ? 17.297 0.824 -0.559 1.00 93.38 359 GLY A O 1
ATOM 2612 N N . SER A 1 360 ? 15.683 -0.373 0.445 1.00 95.31 360 SER A N 1
ATOM 2613 C CA . SER A 1 360 ? 16.106 -1.655 -0.123 1.00 95.31 360 SER A CA 1
ATOM 2614 C C . SER A 1 360 ? 14.972 -2.368 -0.853 1.00 95.31 360 SER A C 1
ATOM 2616 O O . SER A 1 360 ? 13.812 -2.326 -0.445 1.00 95.31 360 SER A O 1
ATOM 2618 N N . VAL A 1 361 ? 15.330 -3.043 -1.942 1.00 96.31 361 VAL A N 1
ATOM 2619 C CA . VAL A 1 361 ? 14.520 -4.095 -2.557 1.00 96.31 361 VAL A CA 1
ATOM 2620 C C . VAL A 1 361 ? 15.276 -5.396 -2.349 1.00 96.31 361 VAL A C 1
ATOM 2622 O O . VAL A 1 361 ? 16.386 -5.537 -2.854 1.00 96.31 361 VAL A O 1
ATOM 2625 N N . SER A 1 362 ? 14.721 -6.314 -1.568 1.00 93.38 362 SER A N 1
ATOM 2626 C CA . SER A 1 362 ? 15.415 -7.535 -1.150 1.00 93.38 362 SER A CA 1
ATOM 2627 C C . SER A 1 362 ? 14.486 -8.752 -1.117 1.00 93.38 362 SER A C 1
ATOM 2629 O O . SER A 1 362 ? 13.286 -8.646 -1.374 1.00 93.38 362 SER A O 1
ATOM 2631 N N . GLY A 1 363 ? 15.028 -9.929 -0.807 1.00 89.56 363 GLY A N 1
ATOM 2632 C CA . GLY A 1 363 ? 14.261 -11.177 -0.781 1.00 89.56 363 GLY A CA 1
ATOM 2633 C C . GLY A 1 363 ? 14.074 -11.781 -2.173 1.00 89.56 363 GLY A C 1
ATOM 2634 O O . GLY A 1 363 ? 14.871 -11.537 -3.067 1.00 89.56 363 GLY A O 1
ATOM 2635 N N . THR A 1 364 ? 13.033 -12.592 -2.359 1.00 91.81 364 THR A N 1
ATOM 2636 C CA . THR A 1 364 ? 12.741 -13.312 -3.612 1.00 91.81 364 THR A CA 1
ATOM 2637 C C . THR A 1 364 ? 11.763 -12.539 -4.497 1.00 91.81 364 THR A C 1
ATOM 2639 O O . THR A 1 364 ? 10.735 -13.065 -4.930 1.00 91.81 364 THR A O 1
ATOM 2642 N N . CYS A 1 365 ? 12.069 -11.263 -4.746 1.00 94.62 365 CYS A N 1
ATOM 2643 C CA . CYS A 1 365 ? 11.249 -10.407 -5.596 1.00 94.62 365 CYS A CA 1
ATOM 2644 C C . CYS A 1 365 ? 11.304 -10.884 -7.057 1.00 94.62 365 CYS A C 1
ATOM 2646 O O . CYS A 1 365 ? 12.373 -10.854 -7.660 1.00 94.62 365 CYS A O 1
ATOM 2648 N N . THR A 1 366 ? 10.175 -11.303 -7.631 1.00 95.56 366 THR A N 1
ATOM 2649 C CA . THR A 1 366 ? 10.109 -11.913 -8.970 1.00 95.56 366 THR A CA 1
ATOM 2650 C C . THR A 1 366 ? 9.265 -11.082 -9.933 1.00 95.56 366 THR A C 1
ATOM 2652 O O . THR A 1 366 ? 8.169 -10.645 -9.583 1.00 95.56 366 THR A O 1
ATOM 2655 N N . VAL A 1 367 ? 9.757 -10.880 -11.156 1.00 95.88 367 VAL A N 1
ATOM 2656 C CA . VAL A 1 367 ? 9.041 -10.193 -12.243 1.00 95.88 367 VAL A CA 1
ATOM 2657 C C . VAL A 1 367 ? 9.005 -11.095 -13.473 1.00 95.88 367 VAL A C 1
ATOM 2659 O O . VAL A 1 367 ? 10.059 -11.551 -13.912 1.00 95.88 367 VAL A O 1
ATOM 2662 N N . SER A 1 368 ? 7.824 -11.357 -14.035 1.00 94.69 368 SER A N 1
ATOM 2663 C CA . SER A 1 368 ? 7.666 -12.263 -15.186 1.00 94.69 368 SER A CA 1
ATOM 2664 C C . SER A 1 368 ? 6.556 -11.818 -16.141 1.00 94.69 368 SER A C 1
ATOM 2666 O O . SER A 1 368 ? 5.606 -11.151 -15.731 1.00 94.69 368 SER A O 1
ATOM 2668 N N . ASN A 1 369 ? 6.675 -12.141 -17.435 1.00 92.94 369 ASN A N 1
ATOM 2669 C CA . ASN A 1 369 ? 5.702 -11.760 -18.475 1.00 92.94 369 ASN A CA 1
ATOM 2670 C C . ASN A 1 369 ? 5.322 -10.261 -18.499 1.00 92.94 369 ASN A C 1
ATOM 2672 O O . ASN A 1 369 ? 4.211 -9.893 -18.881 1.00 92.94 369 ASN A O 1
ATOM 2676 N N . CYS A 1 370 ? 6.216 -9.375 -18.059 1.00 93.25 370 CYS A N 1
ATOM 2677 C CA . CYS A 1 370 ? 5.923 -7.946 -17.959 1.00 93.25 370 CYS A CA 1
ATOM 2678 C C . CYS A 1 370 ? 6.427 -7.172 -19.181 1.00 93.25 370 CYS A C 1
ATOM 2680 O O . CYS A 1 370 ? 7.453 -7.498 -19.769 1.00 93.25 370 CYS A O 1
ATOM 2682 N N . LYS A 1 371 ? 5.772 -6.064 -19.522 1.00 95.12 371 LYS A N 1
ATOM 2683 C CA . LYS A 1 371 ? 6.315 -5.062 -20.444 1.00 95.12 371 LYS A CA 1
ATOM 2684 C C . LYS A 1 371 ? 6.555 -3.770 -19.674 1.00 95.12 371 LYS A C 1
ATOM 2686 O O . LYS A 1 371 ? 5.607 -3.113 -19.257 1.00 95.12 371 LYS A O 1
ATOM 2691 N N . ILE A 1 372 ? 7.824 -3.414 -19.509 1.00 95.69 372 ILE A N 1
ATOM 2692 C CA . ILE A 1 372 ? 8.281 -2.285 -18.700 1.00 95.69 372 ILE A CA 1
ATOM 2693 C C . ILE A 1 372 ? 8.920 -1.256 -19.636 1.00 95.69 372 ILE A C 1
ATOM 2695 O O . ILE A 1 372 ? 9.891 -1.557 -20.333 1.00 95.69 372 ILE A O 1
ATOM 2699 N N . ASN A 1 373 ? 8.358 -0.049 -19.676 1.00 95.62 373 ASN A N 1
ATOM 2700 C CA . ASN A 1 373 ? 8.751 1.008 -20.602 1.00 95.62 373 ASN A CA 1
ATOM 2701 C C . ASN A 1 373 ? 9.001 2.334 -19.872 1.00 95.62 373 ASN A C 1
ATOM 2703 O O . ASN A 1 373 ? 8.170 2.759 -19.068 1.00 95.62 373 ASN A O 1
ATOM 2707 N N . ALA A 1 374 ? 10.096 3.021 -20.206 1.00 93.62 374 ALA A N 1
ATOM 2708 C CA . ALA A 1 374 ? 10.240 4.449 -19.932 1.00 93.62 374 ALA A CA 1
ATOM 2709 C C . ALA A 1 374 ? 10.517 5.221 -21.217 1.00 93.62 374 ALA A C 1
ATOM 2711 O O . ALA A 1 374 ? 11.439 4.884 -21.962 1.00 93.62 374 ALA A O 1
ATOM 2712 N N . GLN A 1 375 ? 9.747 6.285 -21.445 1.00 92.12 375 GLN A N 1
ATOM 2713 C CA . GLN A 1 375 ? 9.850 7.095 -22.652 1.00 92.12 375 GLN A CA 1
ATOM 2714 C C . GLN A 1 375 ? 9.932 8.589 -22.346 1.00 92.12 375 GLN A C 1
ATOM 2716 O O . GLN A 1 375 ? 8.958 9.202 -21.908 1.00 92.12 375 GLN A O 1
ATOM 2721 N N . SER A 1 376 ? 11.069 9.197 -22.673 1.00 89.00 376 SER A N 1
ATOM 2722 C CA . SER A 1 376 ? 11.268 10.644 -22.601 1.00 89.00 376 SER A CA 1
ATOM 2723 C C . SER A 1 376 ? 11.344 11.264 -23.993 1.00 89.00 376 SER A C 1
ATOM 2725 O O . SER A 1 376 ? 11.926 10.687 -24.910 1.00 89.00 376 SER A O 1
ATOM 2727 N N . THR A 1 377 ? 10.768 12.450 -24.176 1.00 84.31 377 THR A N 1
ATOM 2728 C CA . THR A 1 377 ? 10.921 13.228 -25.415 1.00 84.31 377 THR A CA 1
ATOM 2729 C C . THR A 1 377 ? 11.948 14.346 -25.232 1.00 84.31 377 THR A C 1
ATOM 2731 O O . THR A 1 377 ? 11.909 15.063 -24.237 1.00 84.31 377 THR A O 1
ATOM 2734 N N . GLY A 1 378 ? 12.828 14.546 -26.217 1.00 79.75 378 GLY A N 1
ATOM 2735 C CA . GLY A 1 378 ? 13.878 15.577 -26.170 1.00 79.75 378 GLY A CA 1
ATOM 2736 C C . GLY A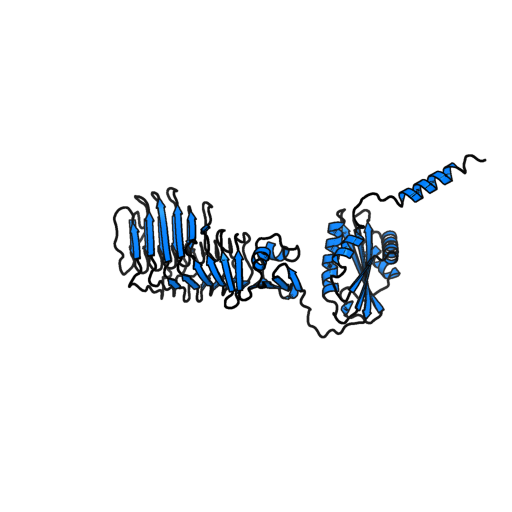 1 378 ? 15.066 15.191 -25.279 1.00 79.75 378 GLY A C 1
ATOM 2737 O O . GLY A 1 378 ? 15.393 14.012 -25.176 1.00 79.75 378 GLY A O 1
ATOM 2738 N N . TYR A 1 379 ? 15.670 16.184 -24.617 1.00 81.19 379 TYR A N 1
ATOM 2739 C CA . TYR A 1 379 ? 16.867 16.086 -23.755 1.00 81.19 379 TYR A CA 1
ATOM 2740 C C . TYR A 1 379 ? 16.625 15.419 -22.385 1.00 81.19 379 TYR A C 1
ATOM 2742 O O . TYR A 1 379 ? 17.272 15.750 -21.393 1.00 81.19 379 TYR A O 1
ATOM 2750 N N . GLY A 1 380 ? 15.608 14.568 -22.276 1.00 86.25 380 GLY A N 1
ATOM 2751 C CA . GLY A 1 380 ? 15.247 13.933 -21.016 1.00 86.25 380 GLY A CA 1
ATOM 2752 C C . GLY A 1 380 ? 15.960 12.605 -20.776 1.00 86.25 380 GLY A C 1
ATOM 2753 O O . GLY A 1 380 ? 16.760 12.127 -21.580 1.00 86.25 380 GLY A O 1
ATOM 2754 N N . VAL A 1 381 ? 15.634 12.005 -19.640 1.00 90.94 381 VAL A N 1
ATOM 2755 C CA . VAL A 1 381 ? 16.263 10.805 -19.103 1.00 90.94 381 VAL A CA 1
ATOM 2756 C C . VAL A 1 381 ? 15.206 9.718 -18.927 1.00 90.94 381 VAL A C 1
ATOM 2758 O O . VAL A 1 381 ? 14.147 9.970 -18.355 1.00 90.94 381 VAL A O 1
ATOM 2761 N N . ALA A 1 382 ? 15.488 8.511 -19.408 1.00 93.44 382 ALA A N 1
ATOM 2762 C CA . ALA A 1 382 ? 14.631 7.339 -19.302 1.00 93.44 382 ALA A CA 1
ATOM 2763 C C . ALA A 1 382 ? 15.425 6.161 -18.722 1.00 93.44 382 ALA A C 1
ATOM 2765 O O . ALA A 1 382 ? 16.312 5.622 -19.381 1.00 93.44 382 ALA A O 1
ATOM 2766 N N . TYR A 1 383 ? 15.099 5.745 -17.499 1.00 95.00 383 TYR A N 1
ATOM 2767 C CA . TYR A 1 383 ? 15.719 4.605 -16.825 1.00 95.00 383 TYR A CA 1
ATOM 2768 C C . TYR A 1 383 ? 14.707 3.488 -16.601 1.00 95.00 383 TYR A C 1
ATOM 2770 O O . TYR A 1 383 ? 13.631 3.713 -16.042 1.00 95.00 383 TYR A O 1
ATOM 2778 N N . VAL A 1 384 ? 15.059 2.275 -17.022 1.00 95.75 384 VAL A N 1
ATOM 2779 C CA . VAL A 1 384 ? 14.167 1.115 -16.979 1.00 95.75 384 VAL A CA 1
ATOM 2780 C C . VAL A 1 384 ? 14.894 -0.095 -16.440 1.00 95.75 384 VAL A C 1
ATOM 2782 O O . VAL A 1 384 ? 15.924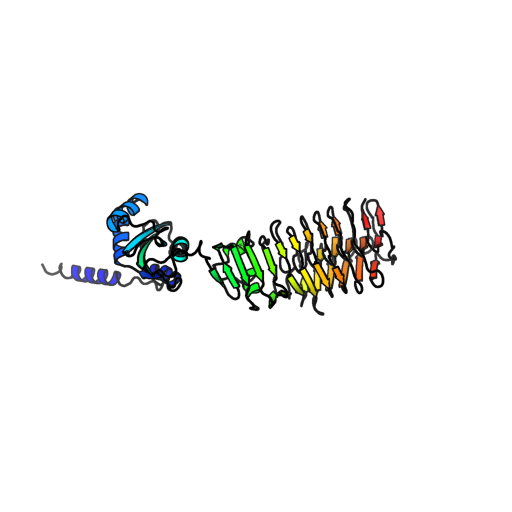 -0.489 -16.978 1.00 95.75 384 VAL A O 1
ATOM 2785 N N . GLY A 1 385 ? 14.346 -0.685 -15.384 1.00 95.38 385 GLY A N 1
ATOM 2786 C CA . GLY A 1 385 ? 14.859 -1.906 -14.778 1.00 95.38 385 GLY A CA 1
ATOM 2787 C C . GLY A 1 385 ? 13.822 -3.013 -14.785 1.00 95.38 385 GLY A C 1
ATOM 2788 O O . GLY A 1 385 ? 12.637 -2.744 -14.609 1.00 95.38 385 GLY A O 1
ATOM 2789 N N . GLY A 1 386 ? 14.240 -4.269 -14.898 1.00 95.12 386 GLY A N 1
ATOM 2790 C CA . GLY A 1 386 ? 13.315 -5.368 -14.629 1.00 95.12 386 GLY A CA 1
ATOM 2791 C C . GLY A 1 386 ? 12.874 -5.417 -13.160 1.00 95.12 386 GLY A C 1
ATOM 2792 O O . GLY A 1 386 ? 11.719 -5.718 -12.902 1.00 95.12 386 GLY A O 1
ATOM 2793 N N . ILE A 1 387 ? 13.717 -5.001 -12.202 1.00 96.50 387 ILE A N 1
ATOM 2794 C CA . ILE A 1 387 ? 13.346 -4.822 -10.784 1.00 96.50 387 ILE A CA 1
ATOM 2795 C C . ILE A 1 387 ? 13.181 -3.338 -10.437 1.00 96.50 387 ILE A C 1
ATOM 2797 O O . ILE A 1 387 ? 12.109 -2.937 -9.978 1.00 96.50 387 ILE A O 1
ATOM 2801 N N . ALA A 1 388 ? 14.216 -2.522 -10.667 1.00 97.00 388 ALA A N 1
ATOM 2802 C CA . ALA A 1 388 ? 14.244 -1.111 -10.277 1.00 97.00 388 ALA A CA 1
ATOM 2803 C C . ALA A 1 388 ? 14.661 -0.191 -11.432 1.00 97.00 388 ALA A C 1
ATOM 2805 O O . ALA A 1 388 ? 15.734 -0.363 -12.004 1.00 97.00 388 ALA A O 1
ATOM 2806 N N . GLY A 1 389 ? 13.869 0.837 -11.746 1.00 96.88 389 GLY A N 1
ATOM 2807 C CA . GLY A 1 389 ? 14.232 1.804 -12.794 1.00 96.88 389 GLY A CA 1
ATOM 2808 C C . GLY A 1 389 ? 15.503 2.582 -12.455 1.00 96.88 389 GLY A C 1
ATOM 2809 O O . GLY A 1 389 ? 16.479 2.568 -13.204 1.00 96.88 389 GLY A O 1
ATOM 2810 N N . PHE A 1 390 ? 15.508 3.215 -11.286 1.00 95.88 390 PHE A N 1
ATOM 2811 C CA . PHE A 1 390 ? 16.624 4.007 -10.772 1.00 95.88 390 PHE A CA 1
ATOM 2812 C C . PHE A 1 390 ? 16.942 3.610 -9.333 1.00 95.88 390 PHE A C 1
ATOM 2814 O O . PHE A 1 390 ? 16.037 3.591 -8.500 1.00 95.88 390 PHE A O 1
ATOM 2821 N N . ASN A 1 391 ? 18.210 3.329 -9.032 1.00 96.00 391 ASN A N 1
ATOM 2822 C CA . ASN A 1 391 ? 18.685 3.051 -7.679 1.00 96.00 391 ASN A CA 1
ATOM 2823 C C . ASN A 1 391 ? 19.665 4.143 -7.222 1.00 96.00 391 ASN A C 1
ATOM 2825 O O . ASN A 1 391 ? 20.739 4.298 -7.799 1.00 96.00 391 ASN A O 1
ATOM 2829 N N . TYR A 1 392 ? 19.304 4.902 -6.186 1.00 93.81 392 TYR A N 1
ATOM 2830 C CA . TYR A 1 392 ? 20.080 6.024 -5.654 1.00 93.81 392 TYR A CA 1
ATOM 2831 C C . TYR A 1 392 ? 20.327 5.850 -4.164 1.00 93.81 392 TYR A C 1
ATOM 2833 O O . TYR A 1 392 ? 19.414 5.993 -3.357 1.00 93.81 392 TYR A O 1
ATOM 2841 N N . LYS A 1 393 ? 21.573 5.554 -3.780 1.00 91.31 393 LYS A N 1
ATOM 2842 C CA . LYS A 1 393 ? 21.955 5.283 -2.376 1.00 91.31 393 LYS A CA 1
ATOM 2843 C C . LYS A 1 393 ? 21.149 4.164 -1.691 1.00 91.31 393 LYS A C 1
ATOM 2845 O O . LYS A 1 393 ? 21.199 4.066 -0.474 1.00 91.31 393 LYS A O 1
ATOM 2850 N N . GLY A 1 394 ? 20.393 3.371 -2.447 1.00 92.31 394 GLY A N 1
ATOM 2851 C CA . GLY A 1 394 ? 19.675 2.199 -1.957 1.00 92.31 394 GLY A CA 1
ATOM 2852 C C . GLY A 1 394 ? 20.360 0.903 -2.379 1.00 92.31 394 GLY A C 1
ATOM 2853 O O . GLY A 1 394 ? 21.403 0.928 -3.038 1.00 92.31 394 GLY A O 1
ATOM 2854 N N . SER A 1 395 ? 19.740 -0.226 -2.048 1.00 93.94 395 SER A N 1
ATOM 2855 C CA . SER A 1 395 ? 20.204 -1.565 -2.427 1.00 93.94 395 SER A CA 1
ATOM 2856 C C . SER A 1 395 ? 19.130 -2.362 -3.166 1.00 93.94 395 SER A C 1
ATOM 2858 O O . SER A 1 395 ? 17.934 -2.224 -2.905 1.00 93.94 395 SER A O 1
ATOM 2860 N N . VAL A 1 396 ? 19.568 -3.206 -4.103 1.00 94.00 396 VAL A N 1
ATOM 2861 C CA . VAL A 1 396 ? 18.720 -4.180 -4.800 1.00 94.00 396 VAL A CA 1
ATOM 2862 C C . VAL A 1 396 ? 19.401 -5.540 -4.706 1.00 94.00 396 VAL A C 1
ATOM 2864 O O . VAL A 1 396 ? 20.524 -5.694 -5.189 1.00 94.00 396 VAL A O 1
ATOM 2867 N N . SER A 1 397 ? 18.747 -6.514 -4.077 1.00 92.62 397 SER A N 1
ATOM 2868 C CA . SER A 1 397 ? 19.287 -7.862 -3.912 1.00 92.62 397 SER A CA 1
ATOM 2869 C C . SER A 1 397 ? 18.237 -8.965 -4.016 1.00 92.62 397 SER A C 1
ATOM 2871 O O . SER A 1 397 ? 17.058 -8.739 -3.757 1.00 92.62 397 SER A O 1
ATOM 2873 N N . GLY A 1 398 ? 18.651 -10.163 -4.442 1.00 84.06 398 GLY A N 1
ATOM 2874 C CA . GLY A 1 398 ? 17.776 -11.344 -4.543 1.00 84.06 398 GLY A CA 1
ATOM 2875 C C . GLY A 1 398 ? 16.652 -11.258 -5.591 1.00 84.06 398 GLY A C 1
ATOM 2876 O O . GLY A 1 398 ? 15.843 -12.179 -5.717 1.00 84.06 398 GLY A O 1
ATOM 2877 N N . GLY A 1 399 ? 16.599 -10.172 -6.371 1.00 89.25 399 GLY A N 1
ATOM 2878 C CA . GLY A 1 399 ? 15.601 -9.980 -7.415 1.00 89.25 399 GLY A CA 1
ATOM 2879 C C . GLY A 1 399 ? 15.795 -10.952 -8.580 1.00 89.25 399 GLY A C 1
ATOM 2880 O O . GLY A 1 399 ? 16.921 -11.166 -9.042 1.00 89.25 399 GLY A O 1
ATOM 2881 N N . LYS A 1 400 ? 14.692 -11.511 -9.077 1.00 92.19 400 LYS A N 1
ATOM 2882 C CA . LYS A 1 400 ? 14.648 -12.397 -10.239 1.00 92.19 400 LYS A CA 1
ATOM 2883 C C . LYS A 1 400 ? 13.754 -11.809 -11.323 1.00 92.19 400 LYS A C 1
ATOM 2885 O O . LYS A 1 400 ? 12.602 -11.470 -11.066 1.00 92.19 400 LYS A O 1
ATOM 2890 N N . VAL A 1 401 ? 14.266 -11.729 -12.545 1.00 91.31 401 VAL A N 1
ATOM 2891 C CA . VAL A 1 401 ? 13.454 -11.401 -13.724 1.00 91.31 401 VAL A CA 1
ATOM 2892 C C . VAL A 1 401 ? 13.409 -12.620 -14.626 1.00 91.31 401 VAL A C 1
ATOM 2894 O O . VAL A 1 401 ? 14.448 -13.107 -15.070 1.00 91.31 401 VAL A O 1
ATOM 2897 N N . GLU A 1 402 ? 12.206 -13.147 -14.817 1.00 89.50 402 GLU A N 1
ATOM 2898 C CA . GLU A 1 402 ? 11.941 -14.367 -15.572 1.00 89.50 402 GLU A CA 1
ATOM 2899 C C . GLU A 1 402 ? 11.477 -14.059 -16.999 1.00 89.50 402 GLU A C 1
ATOM 2901 O O . GLU A 1 402 ? 11.215 -12.908 -17.380 1.00 89.50 402 GLU A O 1
ATOM 2906 N N . ASP A 1 403 ? 11.363 -15.139 -17.767 1.00 79.62 403 ASP A N 1
ATOM 2907 C CA . ASP A 1 403 ? 10.977 -15.155 -19.167 1.00 79.62 403 ASP A CA 1
ATOM 2908 C C . ASP A 1 403 ? 9.685 -14.383 -19.478 1.00 79.62 403 ASP A C 1
ATOM 2910 O O . ASP A 1 403 ? 8.814 -14.150 -18.635 1.00 79.62 403 ASP A O 1
ATOM 2914 N N . GLY A 1 404 ? 9.592 -13.940 -20.732 1.00 85.69 404 GLY A N 1
ATOM 2915 C CA . GLY A 1 404 ? 8.474 -13.140 -21.234 1.00 85.69 404 GLY A CA 1
ATOM 2916 C C . GLY A 1 404 ? 8.519 -11.661 -20.837 1.00 85.69 404 GLY A C 1
ATOM 2917 O O . GLY A 1 404 ? 7.671 -10.891 -21.289 1.00 85.69 404 GLY A O 1
ATOM 2918 N N . THR A 1 405 ? 9.503 -11.235 -20.038 1.00 91.75 405 THR A N 1
ATOM 2919 C CA . THR A 1 405 ? 9.663 -9.828 -19.650 1.00 91.75 405 THR A CA 1
ATOM 2920 C C . THR A 1 405 ? 10.411 -9.016 -20.717 1.00 91.75 405 THR A C 1
ATOM 2922 O O . THR A 1 405 ? 11.452 -9.422 -21.227 1.00 91.75 405 THR A O 1
ATOM 2925 N N . THR A 1 406 ? 9.895 -7.833 -21.054 1.00 92.88 406 THR A N 1
ATOM 2926 C CA . THR A 1 406 ? 10.533 -6.850 -21.944 1.00 92.88 406 THR A CA 1
ATOM 2927 C C . THR A 1 406 ? 10.819 -5.562 -21.178 1.00 92.88 406 THR A C 1
ATOM 2929 O O . THR A 1 406 ? 9.920 -5.006 -20.549 1.00 92.88 406 THR A O 1
ATOM 2932 N N . VAL A 1 407 ? 12.049 -5.060 -21.278 1.00 92.56 407 VAL A N 1
ATOM 2933 C CA . VAL A 1 407 ? 12.536 -3.830 -20.638 1.00 92.56 407 VAL A CA 1
ATOM 2934 C C . VAL A 1 407 ? 13.000 -2.869 -21.735 1.00 92.56 407 VAL A C 1
ATOM 2936 O O . VAL A 1 407 ? 13.933 -3.175 -22.477 1.00 92.56 407 VAL A O 1
ATOM 2939 N N . SER A 1 408 ? 12.355 -1.708 -21.866 1.00 94.19 408 SER A N 1
ATOM 2940 C CA . SER A 1 408 ? 12.614 -0.769 -22.967 1.00 94.19 408 SER A CA 1
ATOM 2941 C C . SER A 1 408 ? 12.754 0.671 -22.485 1.00 94.19 408 SER A C 1
ATOM 2943 O O . SER A 1 408 ? 11.794 1.240 -21.974 1.00 94.19 408 SER A O 1
ATOM 2945 N N . ALA A 1 409 ? 13.918 1.280 -22.706 1.00 92.06 409 ALA A N 1
ATOM 2946 C CA . ALA A 1 409 ? 14.168 2.698 -22.462 1.00 92.06 409 ALA A CA 1
ATOM 2947 C C . ALA A 1 409 ? 14.252 3.469 -23.788 1.00 92.06 409 ALA A C 1
ATOM 2949 O O . ALA A 1 409 ? 14.939 3.057 -24.723 1.00 92.06 409 ALA A O 1
ATOM 2950 N N . THR A 1 410 ? 13.579 4.612 -23.886 1.00 92.00 410 THR A N 1
ATOM 2951 C CA . THR A 1 410 ? 13.626 5.470 -25.078 1.00 92.00 410 THR A CA 1
ATOM 2952 C C . THR A 1 410 ? 13.739 6.934 -24.678 1.00 92.00 410 THR A C 1
ATOM 2954 O O . THR A 1 410 ? 12.975 7.412 -23.840 1.00 92.00 410 THR A O 1
ATOM 2957 N N . CYS A 1 411 ? 14.661 7.663 -25.303 1.00 87.69 411 CYS A N 1
ATOM 2958 C CA . CYS A 1 411 ? 14.800 9.109 -25.139 1.00 87.69 411 CYS A CA 1
ATOM 2959 C C . CYS A 1 411 ? 14.834 9.826 -26.499 1.00 87.69 411 CYS A C 1
ATOM 2961 O O . CYS A 1 411 ? 14.918 9.194 -27.554 1.00 87.69 411 CYS A O 1
ATOM 2963 N N . GLY A 1 412 ? 14.732 11.158 -26.487 1.00 84.00 412 GLY A N 1
ATOM 2964 C CA . GLY A 1 412 ? 14.959 11.969 -27.682 1.00 84.00 412 GLY A CA 1
ATOM 2965 C C . GLY A 1 412 ? 16.445 12.158 -27.988 1.00 84.00 412 GLY A C 1
ATOM 2966 O O . GLY A 1 412 ? 17.312 11.676 -27.258 1.00 84.00 412 GLY A O 1
ATOM 2967 N N . ALA A 1 413 ? 16.719 12.904 -29.064 1.00 77.62 413 ALA A N 1
ATOM 2968 C CA . ALA A 1 413 ? 18.074 13.327 -29.402 1.00 77.62 413 ALA A CA 1
ATOM 2969 C C . ALA A 1 413 ? 18.708 14.048 -28.202 1.00 77.62 413 ALA A C 1
ATOM 2971 O O . ALA A 1 413 ? 18.064 14.905 -27.593 1.00 77.62 413 ALA A O 1
ATOM 2972 N N . ASP A 1 414 ? 19.946 13.668 -27.879 1.00 80.56 414 ASP A N 1
ATOM 2973 C CA . ASP A 1 414 ? 20.740 14.181 -26.757 1.00 80.56 414 ASP A CA 1
ATOM 2974 C C . ASP A 1 414 ? 20.209 13.833 -25.345 1.00 80.56 414 ASP A C 1
ATOM 2976 O O . ASP A 1 414 ? 20.669 14.403 -24.355 1.00 80.56 414 ASP A O 1
ATOM 2980 N N . GLY A 1 415 ? 19.256 12.902 -25.234 1.00 86.06 415 GLY A N 1
ATOM 2981 C CA . GLY A 1 415 ? 18.800 12.344 -23.959 1.00 86.06 415 GLY A CA 1
ATOM 2982 C C . GLY A 1 415 ? 19.648 11.168 -23.458 1.00 86.06 415 GLY A C 1
ATOM 2983 O O . GLY A 1 415 ? 20.645 10.779 -24.073 1.00 86.06 415 GLY A O 1
ATOM 2984 N N . ILE A 1 416 ? 19.222 10.585 -22.335 1.00 88.88 416 ILE A N 1
ATOM 2985 C CA . ILE A 1 416 ? 19.806 9.356 -21.778 1.00 88.88 416 ILE A CA 1
ATOM 2986 C C . ILE A 1 416 ? 18.732 8.277 -21.723 1.00 88.88 416 ILE A C 1
ATOM 2988 O O . ILE A 1 416 ? 17.696 8.473 -21.089 1.00 88.88 416 ILE A O 1
ATOM 2992 N N . ALA A 1 417 ? 18.995 7.123 -22.325 1.00 90.94 417 ALA A N 1
ATOM 2993 C CA . ALA A 1 417 ? 18.165 5.932 -22.189 1.00 90.94 417 ALA A CA 1
ATOM 2994 C C . ALA A 1 417 ? 18.994 4.816 -21.549 1.00 90.94 417 ALA A C 1
ATOM 2996 O O . ALA A 1 417 ? 20.011 4.418 -22.101 1.00 90.94 417 ALA A O 1
ATOM 2997 N N . SER A 1 418 ? 18.571 4.292 -20.402 1.00 91.25 418 SER A N 1
ATOM 2998 C CA . SER A 1 418 ? 19.259 3.190 -19.725 1.00 91.25 418 SER A CA 1
ATOM 2999 C C . SER A 1 418 ? 18.293 2.059 -19.413 1.00 91.25 418 SER A C 1
ATOM 3001 O O . SER A 1 418 ? 17.370 2.236 -18.618 1.00 91.25 418 SER A O 1
ATOM 3003 N N . ALA A 1 419 ? 18.506 0.897 -20.024 1.00 92.19 419 ALA A N 1
ATOM 3004 C CA . ALA A 1 419 ? 17.711 -0.305 -19.821 1.00 92.19 419 ALA A CA 1
ATOM 3005 C C . ALA A 1 419 ? 18.572 -1.409 -19.194 1.00 92.19 419 ALA A C 1
ATOM 3007 O O . ALA A 1 419 ? 19.558 -1.855 -19.779 1.00 92.19 419 ALA A O 1
ATOM 3008 N N . GLY A 1 420 ? 18.199 -1.859 -17.999 1.00 90.31 420 GLY A N 1
ATOM 3009 C CA . GLY A 1 420 ? 18.846 -2.969 -17.310 1.00 90.31 420 GLY A CA 1
ATOM 3010 C C . GLY A 1 420 ? 17.852 -4.066 -16.979 1.00 90.31 420 GLY A C 1
ATOM 3011 O O . GLY A 1 420 ? 16.733 -3.794 -16.557 1.00 90.31 420 GLY A O 1
ATOM 3012 N N . GLY A 1 421 ? 18.239 -5.325 -17.121 1.00 90.25 421 GLY A N 1
ATOM 3013 C CA . GLY A 1 421 ? 17.352 -6.426 -16.757 1.00 90.25 421 GLY A CA 1
ATOM 3014 C C . GLY A 1 421 ? 17.078 -6.508 -15.253 1.00 90.25 421 GLY A C 1
ATOM 3015 O O . GLY A 1 421 ? 16.004 -6.957 -14.895 1.00 90.25 421 GLY A O 1
ATOM 3016 N N . ILE A 1 422 ? 17.952 -6.005 -14.367 1.00 93.00 422 ILE A N 1
ATOM 3017 C CA . ILE A 1 422 ? 17.637 -5.794 -12.937 1.00 93.00 422 ILE A CA 1
ATOM 3018 C C . ILE A 1 422 ? 17.449 -4.304 -12.642 1.00 93.00 422 ILE A C 1
ATOM 3020 O O . ILE A 1 422 ? 16.368 -3.899 -12.210 1.00 93.00 422 ILE A O 1
ATOM 3024 N N . VAL A 1 423 ? 18.483 -3.487 -12.877 1.00 94.19 423 VAL A N 1
ATOM 3025 C CA . VAL A 1 423 ? 18.475 -2.047 -12.565 1.00 94.19 423 VAL A CA 1
ATOM 3026 C C . VAL A 1 423 ? 18.752 -1.212 -13.808 1.00 94.19 423 VAL A C 1
ATOM 3028 O O . VAL A 1 423 ? 19.770 -1.412 -14.464 1.00 94.19 423 VAL A O 1
ATOM 3031 N N . GLY A 1 424 ? 17.896 -0.231 -14.103 1.00 93.31 424 GLY A N 1
ATOM 3032 C CA . GLY A 1 424 ? 18.099 0.679 -15.234 1.00 93.31 424 GLY A CA 1
ATOM 3033 C C . GLY A 1 424 ? 19.331 1.558 -15.057 1.00 93.31 424 GLY A C 1
ATOM 3034 O O . GLY A 1 424 ? 20.283 1.459 -15.827 1.00 93.31 424 GLY A O 1
ATOM 3035 N N . TYR A 1 425 ? 19.347 2.387 -14.017 1.00 93.12 425 TYR A N 1
ATOM 3036 C CA . TYR A 1 425 ? 20.500 3.209 -13.649 1.00 93.12 425 TYR A CA 1
ATOM 3037 C C . TYR A 1 425 ? 20.815 3.037 -12.167 1.00 93.12 425 TYR A C 1
ATOM 3039 O O . TYR A 1 425 ? 19.952 3.259 -11.314 1.00 93.12 425 TYR A O 1
ATOM 3047 N N . ASN A 1 426 ? 22.059 2.679 -11.859 1.00 91.50 426 ASN A N 1
ATOM 3048 C CA . ASN A 1 426 ? 22.543 2.527 -10.498 1.00 91.50 426 ASN A CA 1
ATOM 3049 C C . ASN A 1 426 ? 23.529 3.639 -10.132 1.00 91.50 426 ASN A C 1
ATOM 3051 O O . ASN A 1 426 ? 24.571 3.794 -10.762 1.00 91.50 426 ASN A O 1
ATOM 3055 N N . SER A 1 427 ? 23.211 4.397 -9.087 1.00 88.19 427 SER A N 1
ATOM 3056 C CA . SER A 1 427 ? 24.050 5.468 -8.549 1.00 88.19 427 SER A CA 1
ATOM 3057 C C . SER A 1 427 ? 24.562 5.187 -7.134 1.00 88.19 427 SER A C 1
ATOM 3059 O O . SER A 1 427 ? 25.174 6.065 -6.517 1.00 88.19 427 SER A O 1
ATOM 3061 N N . SER A 1 428 ? 24.223 4.038 -6.553 1.00 76.62 428 SER A N 1
ATOM 3062 C CA . SER A 1 428 ? 24.722 3.658 -5.239 1.00 76.62 428 SER A CA 1
ATOM 3063 C C . SER A 1 428 ? 26.137 3.097 -5.348 1.00 76.62 428 SER A C 1
ATOM 3065 O O . SER A 1 428 ? 26.482 2.392 -6.297 1.00 76.62 428 SER A O 1
ATOM 3067 N N . LEU A 1 429 ? 26.940 3.390 -4.323 1.00 68.25 429 LEU A N 1
ATOM 3068 C CA . LEU A 1 429 ? 28.185 2.664 -4.056 1.00 68.25 429 LEU A CA 1
ATOM 3069 C C . LEU A 1 429 ? 27.901 1.244 -3.540 1.00 68.25 429 LEU A C 1
ATOM 3071 O O . LEU A 1 429 ? 28.745 0.361 -3.658 1.00 68.25 429 LEU A O 1
ATOM 3075 N N . GLU A 1 430 ? 26.718 1.038 -2.956 1.00 63.06 430 GLU A N 1
ATOM 3076 C CA . GLU A 1 430 ? 26.218 -0.274 -2.549 1.00 63.06 430 GLU A CA 1
ATOM 3077 C C . GLU A 1 430 ? 25.738 -1.054 -3.781 1.00 63.06 430 GLU A C 1
ATOM 3079 O O . GLU A 1 430 ? 25.099 -0.492 -4.672 1.00 63.06 430 GLU A O 1
ATOM 3084 N N . GLY A 1 431 ? 26.115 -2.330 -3.876 1.00 57.34 431 GLY A N 1
ATOM 3085 C CA . GLY A 1 431 ? 25.961 -3.126 -5.093 1.00 57.34 431 GLY A CA 1
ATOM 3086 C C . GLY A 1 431 ? 24.534 -3.603 -5.368 1.00 57.34 431 GLY A C 1
ATOM 3087 O O . GLY A 1 431 ? 23.702 -3.715 -4.470 1.00 57.34 431 GLY A O 1
ATOM 3088 N N . VAL A 1 432 ? 24.285 -3.938 -6.636 1.00 70.00 432 VAL A N 1
ATOM 3089 C CA . VAL A 1 432 ? 23.235 -4.887 -7.026 1.00 70.00 432 VAL A CA 1
ATOM 3090 C C . VAL A 1 432 ? 23.813 -6.280 -6.794 1.00 70.00 432 VAL A C 1
ATOM 3092 O O . VAL A 1 432 ? 24.724 -6.681 -7.520 1.00 70.00 432 VAL A O 1
ATOM 3095 N N . ASP A 1 433 ? 23.339 -6.987 -5.771 1.00 71.56 433 ASP A N 1
ATOM 3096 C CA . ASP A 1 433 ? 23.931 -8.261 -5.333 1.00 71.56 433 ASP A CA 1
ATOM 3097 C C . ASP A 1 433 ? 22.938 -9.422 -5.463 1.00 71.56 433 ASP A C 1
ATOM 3099 O O . ASP A 1 433 ? 21.727 -9.227 -5.390 1.00 71.56 433 ASP A O 1
ATOM 3103 N N . ASP A 1 434 ? 23.443 -10.629 -5.710 1.00 59.12 434 ASP A N 1
ATOM 3104 C CA . ASP A 1 434 ? 22.678 -11.890 -5.759 1.00 59.12 434 ASP A CA 1
ATOM 3105 C C . ASP A 1 434 ? 21.372 -11.852 -6.592 1.00 59.12 434 ASP A C 1
ATOM 3107 O O . ASP A 1 434 ? 20.415 -12.580 -6.346 1.00 59.12 434 ASP A O 1
ATOM 3111 N N . SER A 1 435 ? 21.304 -10.953 -7.579 1.00 65.56 435 SER A N 1
ATOM 3112 C CA . SER A 1 435 ? 20.147 -10.782 -8.462 1.00 65.56 435 SER A CA 1
ATOM 3113 C C . SER A 1 435 ? 20.399 -11.494 -9.789 1.00 65.56 435 SER A C 1
ATOM 3115 O O . SER A 1 435 ? 21.510 -11.450 -10.339 1.00 65.56 435 SER A O 1
ATOM 3117 N N . SER A 1 436 ? 19.369 -12.160 -10.307 1.00 59.66 436 SER A N 1
ATOM 3118 C CA . SER A 1 436 ? 19.477 -13.052 -11.463 1.00 59.66 436 SER A CA 1
ATOM 3119 C C . SER A 1 436 ? 18.429 -12.751 -12.528 1.00 59.66 436 SER A C 1
ATOM 3121 O O . SER A 1 436 ? 17.331 -12.277 -12.246 1.00 59.66 436 SER A O 1
ATOM 3123 N N . ILE A 1 437 ? 18.793 -13.022 -13.776 1.00 54.56 437 ILE A N 1
ATOM 3124 C CA . ILE A 1 437 ? 17.900 -12.925 -14.927 1.00 54.56 437 ILE A CA 1
ATOM 3125 C C . ILE A 1 437 ? 17.946 -14.264 -15.622 1.00 54.56 437 ILE A C 1
ATOM 3127 O O . ILE A 1 437 ? 19.039 -14.778 -15.875 1.00 54.56 437 ILE A O 1
ATOM 3131 N N . ASP A 1 438 ? 16.773 -14.796 -15.933 1.00 56.66 438 ASP A N 1
ATOM 3132 C CA . ASP A 1 438 ? 16.657 -15.894 -16.880 1.00 56.66 438 ASP A CA 1
ATOM 3133 C C . ASP A 1 438 ? 16.782 -15.296 -18.290 1.00 56.66 438 ASP A C 1
ATOM 3135 O O . ASP A 1 438 ? 15.925 -14.526 -18.732 1.00 56.66 438 ASP A O 1
ATOM 3139 N N . ASN A 1 439 ? 17.941 -15.478 -18.934 1.00 45.75 439 ASN A N 1
ATOM 3140 C CA . ASN A 1 439 ? 18.318 -14.693 -20.118 1.00 45.75 439 ASN A CA 1
ATOM 3141 C C . ASN A 1 439 ? 17.770 -15.249 -21.440 1.00 45.75 439 ASN A C 1
ATOM 3143 O O . ASN A 1 439 ? 17.994 -14.630 -22.481 1.00 45.75 439 ASN A O 1
ATOM 3147 N N . ASP A 1 440 ? 17.064 -16.382 -21.409 1.00 38.31 440 ASP A N 1
ATOM 3148 C CA . ASP A 1 440 ? 16.692 -17.097 -22.627 1.00 38.31 440 ASP A CA 1
ATOM 3149 C C . ASP A 1 440 ? 15.612 -16.346 -23.439 1.00 38.31 440 ASP A C 1
ATOM 3151 O O . ASP A 1 440 ? 15.528 -16.539 -24.657 1.00 38.31 440 ASP A O 1
ATOM 3155 N N . THR A 1 441 ? 14.832 -15.433 -22.827 1.00 44.34 441 THR A N 1
ATOM 3156 C CA . THR A 1 441 ? 13.820 -14.628 -23.555 1.00 44.34 441 THR A CA 1
ATOM 3157 C C . THR A 1 441 ? 13.665 -13.150 -23.153 1.00 44.34 441 THR A C 1
ATOM 3159 O O . THR A 1 441 ? 12.902 -12.425 -23.802 1.00 44.34 441 THR A O 1
ATOM 3162 N N . CYS A 1 442 ? 14.373 -12.659 -22.128 1.00 49.25 442 CYS A N 1
ATOM 3163 C CA . CYS A 1 442 ? 14.253 -11.260 -21.699 1.00 49.25 442 CYS A CA 1
ATOM 3164 C C . CYS A 1 442 ? 14.808 -10.294 -22.764 1.00 49.25 442 CYS A C 1
ATOM 3166 O O . CYS A 1 442 ? 15.981 -10.356 -23.136 1.00 49.25 442 CYS A O 1
ATOM 3168 N N . THR A 1 443 ? 13.968 -9.380 -23.263 1.00 71.00 443 THR A N 1
ATOM 3169 C CA . THR A 1 443 ? 14.375 -8.403 -24.288 1.00 71.00 443 THR A CA 1
ATOM 3170 C C . THR A 1 443 ? 14.668 -7.055 -23.644 1.00 71.00 443 THR A C 1
ATOM 3172 O O . THR A 1 443 ? 13.765 -6.407 -23.118 1.00 71.00 443 THR A O 1
ATOM 3175 N N . ILE A 1 444 ? 15.925 -6.614 -23.722 1.00 69.88 444 ILE A N 1
ATOM 3176 C CA . ILE A 1 444 ? 16.395 -5.342 -23.162 1.00 69.88 444 ILE A CA 1
ATOM 3177 C C . ILE A 1 444 ? 16.795 -4.426 -24.313 1.00 69.88 444 ILE A C 1
ATOM 3179 O O . ILE A 1 444 ? 17.651 -4.780 -25.123 1.00 69.88 444 ILE A O 1
ATOM 3183 N N . THR A 1 445 ? 16.156 -3.261 -24.414 1.00 76.81 445 THR A N 1
ATOM 3184 C CA . THR A 1 445 ? 16.417 -2.292 -25.489 1.00 76.81 445 THR A CA 1
ATOM 3185 C C . THR A 1 445 ? 16.572 -0.887 -24.925 1.00 76.81 445 THR A C 1
ATOM 3187 O O . THR A 1 445 ? 15.747 -0.435 -24.133 1.00 76.81 445 THR A O 1
ATOM 3190 N N . ALA A 1 446 ? 17.608 -0.181 -25.370 1.00 64.06 446 ALA A N 1
ATOM 3191 C CA . ALA A 1 446 ? 17.753 1.256 -25.192 1.00 64.06 446 ALA A CA 1
ATOM 3192 C C . ALA A 1 446 ? 17.922 1.906 -26.570 1.00 64.06 446 ALA A C 1
ATOM 3194 O O . ALA A 1 446 ? 18.537 1.325 -27.466 1.00 64.06 446 ALA A O 1
ATOM 3195 N N . THR A 1 447 ? 17.333 3.080 -26.788 1.00 74.50 447 THR A N 1
ATOM 3196 C CA . THR A 1 447 ? 17.445 3.786 -28.074 1.00 74.50 447 THR A CA 1
ATOM 3197 C C . THR A 1 447 ? 17.512 5.295 -27.864 1.00 74.50 447 THR A C 1
ATOM 3199 O O . THR A 1 447 ? 16.652 5.865 -27.193 1.00 74.50 447 THR A O 1
ATOM 3202 N N . ASP A 1 448 ? 18.517 5.921 -28.480 1.00 56.97 448 ASP A N 1
ATOM 3203 C CA . ASP A 1 448 ? 18.781 7.369 -28.506 1.00 56.97 448 ASP A CA 1
ATOM 3204 C C . ASP A 1 448 ? 18.805 7.949 -29.941 1.00 56.97 448 ASP A C 1
ATOM 3206 O O . ASP A 1 448 ? 19.070 9.134 -30.140 1.00 56.97 448 ASP A O 1
ATOM 3210 N N . GLY A 1 449 ? 18.510 7.123 -30.953 1.00 45.88 449 GLY A N 1
ATOM 3211 C CA . GLY A 1 449 ? 18.608 7.474 -32.374 1.00 45.88 449 GLY A CA 1
ATOM 3212 C C . GLY A 1 449 ? 19.396 6.460 -33.207 1.00 45.88 449 GLY A C 1
ATOM 3213 O O . GLY A 1 449 ? 19.174 6.396 -34.412 1.00 45.88 449 GLY A O 1
ATOM 3214 N N . GLU A 1 450 ? 20.223 5.615 -32.581 1.00 35.41 450 GLU A N 1
ATOM 3215 C CA . GLU A 1 450 ? 20.877 4.451 -33.201 1.00 35.41 450 GLU A CA 1
ATOM 3216 C C . GLU A 1 450 ? 20.825 3.246 -32.229 1.00 35.41 450 GLU A C 1
ATOM 3218 O O . GLU A 1 450 ? 21.021 3.414 -31.027 1.00 35.41 450 GLU A O 1
ATOM 3223 N N . PRO A 1 451 ? 20.518 2.014 -32.676 1.00 39.00 451 PRO A N 1
ATOM 3224 C CA . PRO A 1 451 ? 20.322 0.883 -31.767 1.00 39.00 451 PRO A CA 1
ATOM 3225 C C . PRO A 1 451 ? 21.646 0.374 -31.171 1.00 39.00 451 PRO A C 1
ATOM 3227 O O . PRO A 1 451 ? 22.508 -0.133 -31.894 1.00 39.00 451 PRO A O 1
ATOM 3230 N N . THR A 1 452 ? 21.785 0.414 -29.843 1.00 46.28 452 THR A N 1
ATOM 3231 C CA . THR A 1 452 ? 22.864 -0.263 -29.108 1.00 46.28 452 THR A CA 1
ATOM 3232 C C . THR A 1 452 ? 22.414 -1.662 -28.666 1.00 46.28 452 THR A C 1
ATOM 3234 O O . THR A 1 452 ? 21.295 -1.869 -28.198 1.00 46.28 452 THR A O 1
ATOM 3237 N N . LYS A 1 453 ? 23.268 -2.675 -28.873 1.00 44.91 453 LYS A N 1
ATOM 3238 C CA . LYS A 1 453 ? 23.010 -4.053 -28.415 1.00 44.91 453 LYS A CA 1
ATOM 3239 C C . LYS A 1 453 ? 23.369 -4.187 -26.937 1.00 44.91 453 LYS A C 1
ATOM 3241 O O . LYS A 1 453 ? 24.402 -3.668 -26.526 1.00 44.91 453 LYS A O 1
ATOM 3246 N N . ALA A 1 454 ? 22.557 -4.934 -26.190 1.00 48.50 454 ALA A N 1
ATOM 3247 C CA . ALA A 1 454 ? 22.827 -5.258 -24.794 1.00 48.50 454 ALA A CA 1
ATOM 3248 C C . ALA A 1 454 ? 24.162 -6.010 -24.628 1.00 48.50 454 ALA A C 1
ATOM 3250 O O . ALA A 1 454 ? 24.461 -6.913 -25.415 1.00 48.50 454 ALA A O 1
ATOM 3251 N N . SER A 1 455 ? 24.949 -5.641 -23.613 1.00 50.16 455 SER A N 1
ATOM 3252 C CA . SER A 1 455 ? 26.131 -6.390 -23.167 1.00 50.16 455 SER A CA 1
ATOM 3253 C C . SER A 1 455 ? 25.806 -7.275 -21.958 1.00 50.16 455 SER A C 1
ATOM 3255 O O . SER A 1 455 ? 24.963 -6.936 -21.124 1.00 50.16 455 SER A O 1
ATOM 3257 N N . ASP A 1 456 ? 26.497 -8.415 -21.854 1.00 45.97 456 ASP A N 1
ATOM 3258 C CA . ASP A 1 456 ? 26.324 -9.388 -20.761 1.00 45.97 456 ASP A CA 1
ATOM 3259 C C . ASP A 1 456 ? 26.836 -8.879 -19.400 1.00 45.97 456 ASP A C 1
ATOM 3261 O O . ASP A 1 456 ? 26.493 -9.430 -18.355 1.00 45.97 456 ASP A O 1
ATOM 3265 N N . GLU A 1 457 ? 27.615 -7.798 -19.399 1.00 60.09 457 GLU A N 1
ATOM 3266 C CA . GLU A 1 457 ? 28.164 -7.128 -18.223 1.00 60.09 457 GLU A CA 1
ATOM 3267 C C . GLU A 1 457 ? 27.999 -5.613 -18.425 1.00 60.09 457 GLU A C 1
ATOM 3269 O O . GLU A 1 457 ? 28.246 -5.130 -19.528 1.00 60.09 457 GLU A O 1
ATOM 3274 N N . ILE A 1 458 ? 27.487 -4.927 -17.390 1.00 60.22 458 ILE A N 1
ATOM 3275 C CA . ILE A 1 458 ? 27.195 -3.480 -17.239 1.00 60.22 458 ILE A CA 1
ATOM 3276 C C . ILE A 1 458 ? 27.253 -2.646 -18.540 1.00 60.22 458 ILE A C 1
ATOM 3278 O O . ILE A 1 458 ? 28.325 -2.418 -19.094 1.00 60.22 458 ILE A O 1
ATOM 3282 N N . GLY A 1 459 ? 26.110 -2.095 -18.971 1.00 54.84 459 GLY A N 1
ATOM 3283 C CA . GLY A 1 459 ? 26.001 -1.342 -20.234 1.00 54.84 459 GLY A CA 1
ATOM 3284 C C . GLY A 1 459 ? 26.808 -0.032 -20.304 1.00 54.84 459 GLY A C 1
ATOM 3285 O O . GLY A 1 459 ? 27.104 0.440 -21.401 1.00 54.84 459 GLY A O 1
ATOM 3286 N N . GLY A 1 460 ? 27.215 0.538 -19.161 1.00 60.28 460 GLY A N 1
ATOM 3287 C CA . GLY A 1 460 ? 28.139 1.676 -19.062 1.00 60.28 460 GLY A CA 1
ATOM 3288 C C . GLY A 1 460 ? 28.668 1.904 -17.637 1.00 60.28 460 GLY A C 1
ATOM 3289 O O . GLY A 1 460 ? 27.931 1.719 -16.669 1.00 60.28 460 GLY A O 1
ATOM 3290 N N . GLU A 1 461 ? 29.939 2.305 -17.500 1.00 59.88 461 GLU A N 1
ATOM 3291 C CA . GLU A 1 461 ? 30.599 2.609 -16.216 1.00 59.88 461 GLU A CA 1
ATOM 3292 C C . GLU A 1 461 ? 31.424 3.908 -16.294 1.00 59.88 461 GLU A C 1
ATOM 3294 O O . GLU A 1 461 ? 32.246 4.063 -17.199 1.00 59.88 461 GLU A O 1
ATOM 3299 N N . GLY A 1 462 ? 31.296 4.811 -15.313 1.00 59.00 462 GLY A N 1
ATOM 3300 C CA . GLY A 1 462 ? 32.111 6.036 -15.254 1.00 59.00 462 GLY A CA 1
ATOM 3301 C C . GLY A 1 462 ? 31.374 7.249 -14.686 1.00 59.00 462 GLY A C 1
ATOM 3302 O O . GLY A 1 462 ? 30.382 7.075 -13.991 1.00 59.00 462 GLY A O 1
ATOM 3303 N N . GLY A 1 463 ? 31.898 8.460 -14.935 1.00 57.62 463 GLY A N 1
ATOM 3304 C CA . GLY A 1 463 ? 31.356 9.747 -14.459 1.00 57.62 463 GLY A CA 1
ATOM 3305 C C . GLY A 1 463 ? 29.980 10.115 -15.041 1.00 57.62 463 GLY A C 1
ATOM 3306 O O . GLY A 1 463 ? 29.117 9.259 -15.187 1.00 57.62 463 GLY A O 1
ATOM 3307 N N . ASP A 1 464 ? 29.742 11.393 -15.349 1.00 64.75 464 ASP A N 1
ATOM 3308 C CA . ASP A 1 464 ? 28.498 11.818 -16.014 1.00 64.75 464 ASP A CA 1
ATOM 3309 C C . ASP A 1 464 ? 28.366 11.094 -17.375 1.00 64.75 464 ASP A C 1
ATOM 3311 O O . ASP A 1 464 ? 29.283 11.232 -18.195 1.00 64.75 464 ASP A O 1
ATOM 3315 N N . PRO A 1 465 ? 27.300 10.299 -17.616 1.00 62.06 465 PRO A N 1
ATOM 3316 C CA . PRO A 1 465 ? 27.141 9.513 -18.844 1.00 62.06 465 PRO A CA 1
ATOM 3317 C C . PRO A 1 465 ? 27.160 10.343 -20.135 1.00 62.06 465 PRO A C 1
ATOM 3319 O O . PRO A 1 465 ? 27.396 9.776 -21.202 1.00 62.06 465 PRO A O 1
ATOM 3322 N N . GLY A 1 466 ? 26.916 11.658 -20.074 1.00 70.44 466 GLY A N 1
ATOM 3323 C CA . GLY A 1 466 ? 26.610 12.438 -21.276 1.00 70.44 466 GLY A CA 1
ATOM 3324 C C . GLY A 1 466 ? 25.305 11.957 -21.922 1.00 70.44 466 GLY A C 1
ATOM 3325 O O . GLY A 1 466 ? 24.486 11.338 -21.252 1.00 70.44 466 GLY A O 1
ATOM 3326 N N . SER A 1 467 ? 25.086 12.237 -23.209 1.00 76.06 467 SER A N 1
ATOM 3327 C CA . SER A 1 467 ? 23.959 11.671 -23.967 1.00 76.06 467 SER A CA 1
ATOM 3328 C C . SER A 1 467 ? 24.283 10.261 -24.477 1.00 76.06 467 SER A C 1
ATOM 3330 O O . SER A 1 467 ? 25.412 10.003 -24.903 1.00 76.06 467 SER A O 1
ATOM 3332 N N . GLY A 1 468 ? 23.307 9.346 -24.442 1.00 80.88 468 GLY A N 1
ATOM 3333 C CA . GLY A 1 468 ? 23.515 7.975 -24.919 1.00 80.88 468 GLY A CA 1
ATOM 3334 C C . GLY A 1 468 ? 22.442 6.950 -24.530 1.00 80.88 468 GLY A C 1
ATOM 3335 O O . GLY A 1 468 ? 21.696 7.130 -23.563 1.00 80.88 468 GLY A O 1
ATOM 3336 N N . ALA A 1 469 ? 22.405 5.842 -25.273 1.00 83.62 469 ALA A N 1
ATOM 3337 C CA . ALA A 1 469 ? 21.605 4.652 -24.987 1.00 83.62 469 ALA A CA 1
ATOM 3338 C C . ALA A 1 469 ? 22.448 3.480 -24.449 1.00 83.62 469 ALA A C 1
ATOM 3340 O O . ALA A 1 469 ? 23.312 2.942 -25.148 1.00 83.62 469 ALA A O 1
ATOM 3341 N N . PHE A 1 470 ? 22.130 3.023 -23.238 1.00 83.19 470 PHE A N 1
ATOM 3342 C CA . PHE A 1 470 ? 22.812 1.944 -22.527 1.00 83.19 470 PHE A CA 1
ATOM 3343 C C . PHE A 1 470 ? 21.861 0.772 -22.279 1.00 83.19 470 PHE A C 1
ATOM 3345 O O . PHE A 1 470 ? 20.783 0.943 -21.711 1.00 83.19 470 PHE A O 1
ATOM 3352 N N . ALA A 1 471 ? 22.264 -0.431 -22.682 1.00 84.94 471 ALA A N 1
ATOM 3353 C CA . ALA A 1 471 ? 21.517 -1.658 -22.433 1.00 84.94 471 ALA A CA 1
ATOM 3354 C C . ALA A 1 471 ? 22.446 -2.705 -21.813 1.00 84.94 471 ALA A C 1
ATOM 3356 O O . ALA A 1 471 ? 23.489 -3.022 -22.384 1.00 84.94 471 ALA A O 1
ATOM 3357 N N . GLY A 1 472 ? 22.071 -3.257 -20.663 1.00 82.06 472 GLY A N 1
ATOM 3358 C CA . GLY A 1 472 ? 22.850 -4.295 -19.990 1.00 82.06 472 GLY A CA 1
ATOM 3359 C C . GLY A 1 472 ? 21.950 -5.369 -19.409 1.00 82.06 472 GLY A C 1
ATOM 3360 O O . GLY A 1 472 ? 20.849 -5.070 -18.951 1.00 82.06 472 GLY A O 1
ATOM 3361 N N . THR A 1 473 ? 22.412 -6.620 -19.405 1.00 82.50 473 THR A N 1
ATOM 3362 C CA . THR A 1 473 ? 21.629 -7.721 -18.829 1.00 82.50 473 THR A CA 1
ATOM 3363 C C . THR A 1 473 ? 21.323 -7.425 -17.370 1.00 82.50 473 THR A C 1
ATOM 3365 O O . THR A 1 473 ? 20.163 -7.302 -17.044 1.00 82.50 473 THR A O 1
ATOM 3368 N N . LYS A 1 474 ? 22.296 -7.155 -16.495 1.00 84.94 474 LYS A N 1
ATOM 3369 C CA . LYS A 1 474 ? 22.007 -6.799 -15.089 1.00 84.94 474 LYS A CA 1
ATOM 3370 C C . LYS A 1 474 ? 21.708 -5.316 -14.873 1.00 84.94 474 LYS A C 1
ATOM 3372 O O . LYS A 1 474 ? 20.640 -4.963 -14.372 1.00 84.94 474 LYS A O 1
ATOM 3377 N N . ILE A 1 475 ? 22.668 -4.461 -15.215 1.00 87.00 475 ILE A N 1
ATOM 3378 C CA . ILE A 1 475 ? 22.617 -3.016 -14.972 1.00 87.00 475 ILE A CA 1
ATOM 3379 C C . ILE A 1 475 ? 22.737 -2.297 -16.313 1.00 87.00 475 ILE A C 1
ATOM 3381 O O . ILE A 1 475 ? 23.678 -2.570 -17.061 1.00 87.00 475 ILE A O 1
ATOM 3385 N N . GLY A 1 476 ? 21.814 -1.374 -16.597 1.00 84.19 476 GLY A N 1
ATOM 3386 C CA . GLY A 1 476 ? 21.890 -0.528 -17.789 1.00 84.19 476 GLY A CA 1
ATOM 3387 C C . GLY A 1 476 ? 23.077 0.437 -17.714 1.00 84.19 476 GLY A C 1
ATOM 3388 O O . GLY A 1 476 ? 23.941 0.410 -18.584 1.00 84.19 476 GLY A O 1
ATOM 3389 N N . TYR A 1 477 ? 23.177 1.212 -16.628 1.00 85.50 477 TYR A N 1
ATOM 3390 C CA . TYR A 1 477 ? 24.292 2.129 -16.364 1.00 85.50 477 TYR A CA 1
ATOM 3391 C C . TYR A 1 477 ? 24.685 2.152 -14.881 1.00 85.50 477 TYR A C 1
ATOM 3393 O O . TYR A 1 477 ? 23.813 2.204 -14.013 1.00 85.50 477 TYR A O 1
ATOM 3401 N N . GLN A 1 478 ? 25.987 2.158 -14.589 1.00 86.31 478 GLN A N 1
ATOM 3402 C CA . GLN A 1 478 ? 26.555 2.250 -13.243 1.00 86.31 478 GLN A CA 1
ATOM 3403 C C . GLN A 1 478 ? 27.368 3.544 -13.086 1.00 86.31 478 GLN A C 1
ATOM 3405 O O . GLN A 1 478 ? 28.450 3.690 -13.662 1.00 86.31 478 GLN A O 1
ATOM 3410 N N . ALA A 1 479 ? 26.895 4.456 -12.236 1.00 83.62 479 ALA A N 1
ATOM 3411 C CA . ALA A 1 479 ? 27.686 5.606 -11.811 1.00 83.62 479 ALA A CA 1
ATOM 3412 C C . ALA A 1 479 ? 28.739 5.168 -10.779 1.00 83.62 479 ALA A C 1
ATOM 3414 O O . ALA A 1 479 ? 28.453 4.337 -9.909 1.00 83.62 479 ALA A O 1
ATOM 3415 N N . ARG A 1 480 ? 29.954 5.710 -10.896 1.00 69.56 480 ARG A N 1
ATOM 3416 C CA . ARG A 1 480 ? 31.075 5.449 -9.978 1.00 69.56 480 ARG A CA 1
ATOM 3417 C C . ARG A 1 480 ? 31.283 6.560 -8.961 1.00 69.56 480 ARG A C 1
ATOM 3419 O O . ARG A 1 480 ? 31.128 7.742 -9.341 1.00 69.56 480 ARG A O 1
#

Secondary structure (DSSP, 8-state):
--STTHHHHHHHHHHHHHSS-----SPPHHHHHHHHHTTT-TTEEEEE-HHHHHHHHHHHHH-SSHHHHHHHHHHHH-S---GGGGGGPPTT-EEEEEEEEESS-HHHHHHHHHHHHHHHHTTS-TTSEEEEEEEEEEETTEEEEEEEEEEEEPPP--SSS---EEEETTEEEETTTTEEEE-S-TTHHHHHHTS---TTTHHHHHTTTTT-EEEEPSSEEEE-S-B-SPB-SEEEEPTT-EEEE-SSSSSEEEE-TT-EEES-EEEE-SEEE--STT-EE-SSEEEESSEEES-EEEE-TT-EEEEESS-EEESSEEEE-SSEEESS-EEES-EEEEEE-STT-EEEEESSEEEEESSEE-SS-EEES-EEEEEE-SS-EEEEESSEEEEES-EEES-EE-TT-EEEEE--TT-EEEEESSEEEE--SS-EES-EE-TTT-EEEEESSSEEPPBSS-S-EES---SEEEEESSEEEEE-